Protein AF-0000000071038047 (afdb_homodimer)

Solvent-accessible surface area (backbone atoms only — not comparable to full-atom values): 40176 Å² total; per-residue (Å²): 130,85,58,72,70,59,52,54,54,47,50,53,48,47,51,52,46,50,54,46,49,54,49,48,50,58,48,65,69,50,78,78,87,57,86,82,59,71,45,76,53,64,78,28,46,26,35,84,41,71,80,65,48,87,68,65,45,62,19,68,71,81,51,44,79,38,46,39,79,71,42,72,32,32,30,19,79,73,45,64,56,33,30,45,73,86,42,58,84,68,60,82,73,64,34,54,47,61,54,38,71,76,56,70,73,79,65,68,56,44,30,58,34,70,50,37,53,78,44,72,32,23,19,72,82,84,53,48,81,49,40,63,70,68,88,59,74,65,57,40,64,14,44,64,67,20,45,45,21,43,68,69,52,27,74,67,43,69,41,64,45,66,25,40,33,65,34,41,62,35,73,66,62,38,41,25,26,49,68,55,49,36,45,52,62,66,44,33,78,41,75,67,40,45,47,69,77,77,38,54,67,49,47,78,72,33,61,64,54,40,52,42,47,52,51,29,49,32,45,45,58,51,44,61,53,37,78,74,28,70,68,38,54,72,64,43,58,76,56,77,40,62,94,43,52,59,48,69,73,42,64,60,60,36,28,59,52,54,54,56,30,41,77,69,49,50,43,48,54,53,52,50,51,51,51,49,54,54,47,41,39,35,68,68,71,29,67,74,46,35,67,68,42,30,56,22,81,80,76,58,49,86,60,71,44,46,70,72,38,89,61,31,37,54,42,91,84,79,59,51,45,29,43,40,69,56,35,54,73,51,75,63,60,56,65,66,61,51,51,51,53,53,49,56,63,64,56,58,74,68,80,72,80,74,72,82,129,131,86,57,73,70,60,52,55,55,48,51,51,49,47,51,51,48,50,54,46,48,53,50,49,50,57,50,63,67,49,76,77,88,57,85,83,61,70,44,76,52,64,76,28,46,26,35,82,40,72,82,67,50,86,67,64,45,61,20,68,74,79,50,44,79,37,45,38,78,70,41,73,31,31,31,18,78,73,44,65,54,33,30,45,74,84,40,57,84,67,59,80,71,64,33,56,49,62,54,40,70,76,57,70,73,78,65,68,54,43,32,57,34,70,50,36,52,78,44,72,32,24,18,71,80,85,53,48,81,48,40,63,70,68,86,59,71,64,58,41,64,16,45,64,66,20,46,45,21,43,70,69,53,26,76,66,41,68,41,64,43,65,26,39,34,64,36,43,62,36,74,66,62,40,41,24,26,49,67,54,48,38,43,50,62,68,43,34,77,42,75,67,40,45,47,71,76,76,37,53,68,48,46,77,70,34,62,64,54,41,53,41,48,51,52,30,50,32,46,46,58,51,46,61,53,37,78,76,28,71,67,38,54,73,65,43,57,76,56,77,40,62,93,44,53,58,48,70,73,42,67,61,60,36,25,59,52,52,54,54,30,42,76,67,49,50,44,48,52,52,51,50,51,51,50,49,53,53,48,41,41,35,69,68,72,29,67,74,47,35,67,69,42,31,57,22,82,80,76,59,47,86,61,72,44,47,70,72,38,88,61,31,38,54,41,90,85,80,59,50,45,29,43,40,68,56,35,54,74,52,74,64,61,56,66,65,59,52,50,51,51,52,50,56,66,64,58,59,74,68,81,72,82,75,73,82,130

Sequence (714 aa):
MSTPEDSTKRQGLVKKLVQLRLKLQELKDEPEVEDHENKKVLGHLFALTNNGKTQPSKCDVCANSMWSRLRPIYLCKECGFSCHLKCIDIVKRHCVAVKLARKAAYEMSICPEVGLASQKYRCADCKIAISFKGDSGEPRQCDYTGLYYCQTCHWNDVQVIPARVVHNWDFSPRKICRQSKQLLDLMMNRVVINLSDLNPGLFNRVEALTNIKKLREDILVMKKYFISCKYAKEARLLRMLEDRPHFVEGSVHYTVRDLMETQEDLLFDSIKETHKRYSQHIRIECDLCRAKGFICELCRAEELIFPFDIIAIACSQCSAVFHRDCFFKKNGVCPKCERLAKQLAITGVSFDESSPTMSTPEDSTKRQGLVKKLVQLRLKLQELKDEPEVEDHENKKVLGHLFALTNNGKTQPSKCDVCANSMWSRLRPIYLCKECGFSCHLKCIDIVKRHCVAVKLARKAAYEMSICPEVGLASQKYRCADCKIAISFKGDSGEPRQCDYTGLYYCQTCHWNDVQVIPARVVHNWDFSPRKICRQSKQLLDLMMNRVVINLSDLNPGLFNRVEALTNIKKLREDILVMKKYFISCKYAKEARLLRMLEDRPHFVEGSVHYTVRDLMETQEDLLFDSIKETHKRYSQHIRIECDLCRAKGFICELCRAEELIFPFDIIAIACSQCSAVFHRDCFFKKNGVCPKCERLAKQLAITGVSFDESSPT

pLDDT: mean 88.18, std 16.18, range [22.16, 98.75]

Secondary structure (DSSP, 8-state):
---HHHHHHHHHHHHHHHHHHHHHHHHHTS--------EEETTEEEEEE----SS-EE-TTT--EE-TTTS-EEEETTT--EE-TTTGGG--SPPHHHHHHH------SS-----SGGGTTB-TTT--B--SSSSS---EE-TTT--EE-TTT---EEEE-HHHHHHH----EEEE-HHHHHHHHHHTT---EEHHHH-TTHHHH-HHHHHHHHHHHHHHHHHHHHHT-HHHHHHTGGGGGTT-THHHH-SSEE-HHHHHHHHTTHHHHHHHHHHHHHHHIIIII-HHHHTT-EE-TTT--SSEE-TT-TTEEE-TTT--EEEHHHHHHTTT--HHHHHHHHHHHHS----------/---HHHHHHHHHHHHHHHHHHHHHHHHHTS--------EEETTEEEEEE----SS-EE-TTT--EE-TTTS-EEEETTT--EE-TTTGGG--SPPHHHHHHH------SS-----SGGGTTB-TTT--B--SSSSS---EE-TTT--EE-TTT---EEE--HHHHHHH-----EEE-HHHHHHHHHHTT---EEHHHH-TTHHHH-HHHHHHHHHHHHHHHHHHHHHT-HHHHHHTGGGGGTT-THHHH-SSEE-HHHHHHHHTTHHHHHHHHHHHHHHHIIIII-HHHHTT-EE-TTT--SSEE-TT-TTEEE-TTT--EEEHHHHHHTTT--HHHHHHHHHHHHS----------

InterPro domains:
  IPR002219 Protein kinase C-like, phorbol ester/diacylglycerol-binding domain [PF00130] (44-95)
  IPR002219 Protein kinase C-like, phorbol ester/diacylglycerol-binding domain [PS50081] (43-95)
  IPR002219 Protein kinase C-like, phorbol ester/diacylglycerol-binding domain [SM00109] (44-95)
  IPR002219 Protein kinase C-like, phorbol ester/diacylglycerol-binding domain [SM00109] (279-334)
  IPR025258 Rubicon Homology Domain [PF13901] (140-341)
  IPR025258 Rubicon Homology Domain [SM01175] (140-344)
  IPR046349 C1-like domain superfamily [SSF57889] (37-95)
  IPR051366 Differentially Expressed in FDCP 8 Homolog [PTHR12326] (3-342)

Organism: Stichopus japonicus (NCBI:txid307972)

Radius of gyration: 38.75 Å; Cα contacts (8 Å, |Δi|>4): 1049; chains: 2; bounding box: 94×116×116 Å

Structure (mmCIF, N/CA/C/O backbone):
data_AF-0000000071038047-model_v1
#
loop_
_entity.id
_entity.type
_entity.pdbx_description
1 polymer 'Putative differentially expressed in FDCP 8-like'
#
loop_
_atom_site.group_PDB
_atom_site.id
_atom_site.type_symbol
_atom_site.label_atom_id
_atom_site.label_alt_id
_atom_site.label_comp_id
_atom_site.label_asym_id
_atom_site.label_entity_id
_atom_site.label_seq_id
_atom_site.pdbx_PDB_ins_code
_atom_site.Cartn_x
_atom_site.Cartn_y
_atom_site.Cartn_z
_atom_site.occupancy
_atom_site.B_iso_or_equiv
_atom_site.auth_seq_id
_atom_site.auth_comp_id
_atom_site.auth_asym_id
_atom_site.auth_atom_id
_atom_site.pdbx_PDB_model_num
ATOM 1 N N . MET A 1 1 ? 33.281 35.469 -43.062 1 32.38 1 MET A N 1
ATOM 2 C CA . MET A 1 1 ? 32.906 35.781 -41.688 1 32.38 1 MET A CA 1
ATOM 3 C C . MET A 1 1 ? 32.219 34.594 -41.031 1 32.38 1 MET A C 1
ATOM 5 O O . MET A 1 1 ? 31.109 34.219 -41.438 1 32.38 1 MET A O 1
ATOM 9 N N . SER A 1 2 ? 32.969 33.594 -40.531 1 41.75 2 SER A N 1
ATOM 10 C CA . SER A 1 2 ? 32.469 32.312 -40.031 1 41.75 2 SER A CA 1
ATOM 11 C C . SER A 1 2 ? 31.438 32.5 -38.906 1 41.75 2 SER A C 1
ATOM 13 O O . SER A 1 2 ? 31.625 33.375 -38.031 1 41.75 2 SER A O 1
ATOM 15 N N . THR A 1 3 ? 30.125 32.25 -39.156 1 51.69 3 THR A N 1
ATOM 16 C CA . THR A 1 3 ? 28.984 32.594 -38.344 1 51.69 3 THR A CA 1
ATOM 17 C C . THR A 1 3 ? 29.156 32.062 -36.906 1 51.69 3 THR A C 1
ATOM 19 O O . THR A 1 3 ? 29.875 31.078 -36.719 1 51.69 3 THR A O 1
ATOM 22 N N . PRO A 1 4 ? 28.812 32.906 -35.812 1 57.91 4 PRO A N 1
ATOM 23 C CA . PRO A 1 4 ? 28.875 32.625 -34.406 1 57.91 4 PRO A CA 1
ATOM 24 C C . PRO A 1 4 ? 28.281 31.281 -34.031 1 57.91 4 PRO A C 1
ATOM 26 O O . PRO A 1 4 ? 28.594 30.734 -32.969 1 57.91 4 PRO A O 1
ATOM 29 N N . GLU A 1 5 ? 27.344 30.797 -34.812 1 57.56 5 GLU A N 1
ATOM 30 C CA . GLU A 1 5 ? 26.719 29.516 -34.562 1 57.56 5 GLU A CA 1
ATOM 31 C C . GLU A 1 5 ? 27.734 28.375 -34.688 1 57.56 5 GLU A C 1
ATOM 33 O O . GLU A 1 5 ? 27.672 27.391 -33.938 1 57.56 5 GLU A O 1
ATOM 38 N N . ASP A 1 6 ? 28.75 28.656 -35.562 1 59.34 6 ASP A N 1
ATOM 39 C CA . ASP A 1 6 ? 29.75 27.609 -35.812 1 59.34 6 ASP A CA 1
ATOM 40 C C . ASP A 1 6 ? 30.688 27.484 -34.625 1 59.34 6 ASP A C 1
ATOM 42 O O . ASP A 1 6 ? 31.219 26.406 -34.344 1 59.34 6 ASP A O 1
ATOM 46 N N . SER A 1 7 ? 30.766 28.609 -33.844 1 60.94 7 SER A N 1
ATOM 47 C CA . SER A 1 7 ? 31.703 28.641 -32.719 1 60.94 7 SER A CA 1
ATOM 48 C C . SER A 1 7 ? 31.172 27.844 -31.531 1 60.94 7 SER A C 1
ATOM 50 O O . SER A 1 7 ? 31.922 27.094 -30.891 1 60.94 7 SER A O 1
ATOM 52 N N . THR A 1 8 ? 29.812 27.953 -31.344 1 58 8 THR A N 1
ATOM 53 C CA . THR A 1 8 ? 29.25 27.281 -30.172 1 58 8 THR A CA 1
ATOM 54 C C . THR A 1 8 ? 29.234 25.766 -30.375 1 58 8 THR A C 1
ATOM 56 O O . THR A 1 8 ? 29.516 25.016 -29.438 1 58 8 THR A O 1
ATOM 59 N N . LYS A 1 9 ? 28.984 25.266 -31.578 1 58.59 9 LYS A N 1
ATOM 60 C CA . LYS A 1 9 ? 29.016 23.828 -31.844 1 58.59 9 LYS A CA 1
ATOM 61 C C . LYS A 1 9 ? 30.438 23.281 -31.703 1 58.59 9 LYS A C 1
ATOM 63 O O . LYS A 1 9 ? 30.625 22.188 -31.156 1 58.59 9 LYS A O 1
ATOM 68 N N . ARG A 1 10 ? 31.312 24.172 -32.125 1 60.75 10 ARG A N 1
ATOM 69 C CA . ARG A 1 10 ? 32.719 23.734 -32.031 1 60.75 10 ARG A CA 1
ATOM 70 C C . ARG A 1 10 ? 33.188 23.672 -30.578 1 60.75 10 ARG A C 1
ATOM 72 O O . ARG A 1 10 ? 33.875 22.734 -30.172 1 60.75 10 ARG A O 1
ATOM 79 N N . GLN A 1 11 ? 32.625 24.625 -29.766 1 64 11 GLN A N 1
ATOM 80 C CA . GLN A 1 11 ? 32.938 24.594 -28.344 1 64 11 GLN A CA 1
ATOM 81 C C . GLN A 1 11 ? 32.312 23.375 -27.656 1 64 11 GLN A C 1
ATOM 83 O O . GLN A 1 11 ? 32.938 22.75 -26.797 1 64 11 GLN A O 1
ATOM 88 N N . GLY A 1 12 ? 31.078 23.016 -28.078 1 63.34 12 GLY A N 1
ATOM 89 C CA . GLY A 1 12 ? 30.453 21.812 -27.578 1 63.34 12 GLY A CA 1
ATOM 90 C C . GLY A 1 12 ? 31.172 20.531 -27.984 1 63.34 12 GLY A C 1
ATOM 91 O O . GLY A 1 12 ? 31.328 19.625 -27.172 1 63.34 12 GLY A O 1
ATOM 92 N N . LEU A 1 13 ? 31.625 20.578 -29.234 1 67.38 13 LEU A N 1
ATOM 93 C CA . LEU A 1 13 ? 32.375 19.406 -29.734 1 67.38 13 LEU A CA 1
ATOM 94 C C . LEU A 1 13 ? 33.719 19.297 -29.047 1 67.38 13 LEU A C 1
ATOM 96 O O . LEU A 1 13 ? 34.156 18.203 -28.703 1 67.38 13 LEU A O 1
ATOM 100 N N . VAL A 1 14 ? 34.375 20.438 -28.766 1 65.12 14 VAL A N 1
ATOM 101 C CA . VAL A 1 14 ? 35.656 20.438 -28.062 1 65.12 14 VAL A CA 1
ATOM 102 C C . VAL A 1 14 ? 35.438 19.953 -26.625 1 65.12 14 VAL A C 1
ATOM 104 O O . VAL A 1 14 ? 36.25 19.156 -26.125 1 65.12 14 VAL A O 1
ATOM 107 N N . LYS A 1 15 ? 34.375 20.406 -26 1 60.19 15 LYS A N 1
ATOM 108 C CA . LYS A 1 15 ? 34.094 19.922 -24.656 1 60.19 15 LYS A CA 1
ATOM 109 C C . LYS A 1 15 ? 33.844 18.422 -24.641 1 60.19 15 LYS A C 1
ATOM 111 O O . LYS A 1 15 ? 34.344 17.703 -23.766 1 60.19 15 LYS A O 1
ATOM 116 N N . LYS A 1 16 ? 33.156 17.906 -25.594 1 64.5 16 LYS A N 1
ATOM 117 C CA . LYS A 1 16 ? 32.906 16.469 -25.703 1 64.5 16 LYS A CA 1
ATOM 118 C C . LYS A 1 16 ? 34.219 15.734 -25.984 1 64.5 16 LYS A C 1
ATOM 120 O O . LYS A 1 16 ? 34.469 14.664 -25.438 1 64.5 16 LYS A O 1
ATOM 125 N N . LEU A 1 17 ? 35.062 16.375 -26.781 1 64.81 17 LEU A N 1
ATOM 126 C CA . LEU A 1 17 ? 36.344 15.766 -27.109 1 64.81 17 LEU A CA 1
ATOM 127 C C . LEU A 1 17 ? 37.281 15.758 -25.906 1 64.81 17 LEU A C 1
ATOM 129 O O . LEU A 1 17 ? 37.969 14.766 -25.656 1 64.81 17 LEU A O 1
ATOM 133 N N . VAL A 1 18 ? 37.312 16.859 -25.141 1 65.38 18 VAL A N 1
ATOM 134 C CA . VAL A 1 18 ? 38.125 16.922 -23.938 1 65.38 18 VAL A CA 1
ATOM 135 C C . VAL A 1 18 ? 37.594 15.922 -22.906 1 65.38 18 VAL A C 1
ATOM 137 O O . VAL A 1 18 ? 38.375 15.203 -22.281 1 65.38 18 VAL A O 1
ATOM 140 N N . GLN A 1 19 ? 36.25 15.844 -22.781 1 61.88 19 GLN A N 1
ATOM 141 C CA . GLN A 1 19 ? 35.688 14.867 -21.859 1 61.88 19 GLN A CA 1
ATOM 142 C C . GLN A 1 19 ? 35.969 13.438 -22.328 1 61.88 19 GLN A C 1
ATOM 144 O O . GLN A 1 19 ? 36.281 12.57 -21.5 1 61.88 19 GLN A O 1
ATOM 149 N N . LEU A 1 20 ? 36.062 13.211 -23.625 1 64.75 20 LEU A N 1
ATOM 150 C CA . LEU A 1 20 ? 36.406 11.906 -24.156 1 64.75 20 LEU A CA 1
ATOM 151 C C . LEU A 1 20 ? 37.906 11.633 -23.969 1 64.75 20 LEU A C 1
ATOM 153 O O . LEU A 1 20 ? 38.281 10.508 -23.656 1 64.75 20 LEU A O 1
ATOM 157 N N . ARG A 1 21 ? 38.75 12.664 -24.188 1 59.31 21 ARG A N 1
ATOM 158 C CA . ARG A 1 21 ? 40.188 12.492 -23.984 1 59.31 21 ARG A CA 1
ATOM 159 C C . ARG A 1 21 ? 40.5 12.242 -22.516 1 59.31 21 ARG A C 1
ATOM 161 O O . ARG A 1 21 ? 41.344 11.391 -22.188 1 59.31 21 ARG A O 1
ATOM 168 N N . LEU A 1 22 ? 39.844 12.969 -21.625 1 56.91 22 LEU A N 1
ATOM 169 C CA . LEU A 1 22 ? 40.062 12.727 -20.203 1 56.91 22 LEU A CA 1
ATOM 170 C C . LEU A 1 22 ? 39.531 11.344 -19.812 1 56.91 22 LEU A C 1
ATOM 172 O O . LEU A 1 22 ? 40.188 10.633 -19.031 1 56.91 22 LEU A O 1
ATOM 176 N N . LYS A 1 23 ? 38.469 10.891 -20.469 1 55.62 23 LYS A N 1
ATOM 177 C CA . LYS A 1 23 ? 37.969 9.539 -20.25 1 55.62 23 LYS A CA 1
ATOM 178 C C . LYS A 1 23 ? 38.906 8.484 -20.812 1 55.62 23 LYS A C 1
ATOM 180 O O . LYS A 1 23 ? 39.125 7.453 -20.172 1 55.62 23 LYS A O 1
ATOM 185 N N . LEU A 1 24 ? 39.438 8.789 -21.953 1 56.75 24 LEU A N 1
ATOM 186 C CA . LEU A 1 24 ? 40.438 7.895 -22.562 1 56.75 24 LEU A CA 1
ATOM 187 C C . LEU A 1 24 ? 41.688 7.828 -21.703 1 56.75 24 LEU A C 1
ATOM 189 O O . LEU A 1 24 ? 42.281 6.75 -21.516 1 56.75 24 LEU A O 1
ATOM 193 N N . GLN A 1 25 ? 42.219 9 -21.234 1 55.12 25 GLN A N 1
ATOM 194 C CA . GLN A 1 25 ? 43.406 9.016 -20.391 1 55.12 25 GLN A CA 1
ATOM 195 C C . GLN A 1 25 ? 43.156 8.289 -19.062 1 55.12 25 GLN A C 1
ATOM 197 O O . GLN A 1 25 ? 44.031 7.562 -18.578 1 55.12 25 GLN A O 1
ATOM 202 N N . GLU A 1 26 ? 42 8.5 -18.438 1 51.41 26 GLU A N 1
ATOM 203 C CA . GLU A 1 26 ? 41.656 7.773 -17.219 1 51.41 26 GLU A CA 1
ATOM 204 C C . GLU A 1 26 ? 41.562 6.273 -17.484 1 51.41 26 GLU A C 1
ATOM 206 O O . GLU A 1 26 ? 41.938 5.469 -16.625 1 51.41 26 GLU A O 1
ATOM 211 N N . LEU A 1 27 ? 41.125 5.906 -18.703 1 47.66 27 LEU A N 1
ATOM 212 C CA . LEU A 1 27 ? 41.125 4.5 -19.094 1 47.66 27 LEU A CA 1
ATOM 213 C C . LEU A 1 27 ? 42.531 3.961 -19.234 1 47.66 27 LEU A C 1
ATOM 215 O O . LEU A 1 27 ? 42.812 2.789 -18.938 1 47.66 27 LEU A O 1
ATOM 219 N N . LYS A 1 28 ? 43.469 4.73 -19.875 1 47.31 28 LYS A N 1
ATOM 220 C CA . LYS A 1 28 ? 44.812 4.266 -20.094 1 47.31 28 LYS A CA 1
ATOM 221 C C . LYS A 1 28 ? 45.562 4.125 -18.766 1 47.31 28 LYS A C 1
ATOM 223 O O . LYS A 1 28 ? 46.5 3.309 -18.656 1 47.31 28 LYS A O 1
ATOM 228 N N . ASP A 1 29 ? 45.5 5.066 -17.891 1 45.47 29 ASP A N 1
ATOM 229 C CA . ASP A 1 29 ? 46.281 5.039 -16.641 1 45.47 29 ASP A CA 1
ATOM 230 C C . ASP A 1 29 ? 45.75 3.955 -15.703 1 45.47 29 ASP A C 1
ATOM 232 O O . ASP A 1 29 ? 46.188 3.857 -14.555 1 45.47 29 ASP A O 1
ATOM 236 N N . GLU A 1 30 ? 44.625 3.314 -16 1 44.22 30 GLU A N 1
ATOM 237 C CA . GLU A 1 30 ? 44.25 2.258 -15.062 1 44.22 30 GLU A CA 1
ATOM 238 C C . GLU A 1 30 ? 45.281 1.124 -15.078 1 44.22 30 GLU A C 1
ATOM 240 O O . GLU A 1 30 ? 45.688 0.656 -16.141 1 44.22 30 GLU A O 1
ATOM 245 N N . PRO A 1 31 ? 46.031 0.944 -13.938 1 42.44 31 PRO A N 1
ATOM 246 C CA . PRO A 1 31 ? 47.062 -0.088 -13.844 1 42.44 31 PRO A CA 1
ATOM 247 C C . PRO A 1 31 ? 46.688 -1.361 -14.602 1 42.44 31 PRO A C 1
ATOM 249 O O . PRO A 1 31 ? 45.531 -1.605 -14.875 1 42.44 31 PRO A O 1
ATOM 252 N N . GLU A 1 32 ? 47.781 -2.172 -15.117 1 40.34 32 GLU A N 1
ATOM 253 C CA . GLU A 1 32 ? 47.906 -3.498 -15.711 1 40.34 32 GLU A CA 1
ATOM 254 C C . GLU A 1 32 ? 46.906 -4.48 -15.117 1 40.34 32 GLU A C 1
ATOM 256 O O . GLU A 1 32 ? 46.375 -4.25 -14.023 1 40.34 32 GLU A O 1
ATOM 261 N N . VAL A 1 33 ? 46.781 -5.703 -15.906 1 41.75 33 VAL A N 1
ATOM 262 C CA . VAL A 1 33 ? 46.031 -6.938 -15.695 1 41.75 33 VAL A CA 1
ATOM 263 C C . VAL A 1 33 ? 46.312 -7.484 -14.297 1 41.75 33 VAL A C 1
ATOM 265 O O . VAL A 1 33 ? 47.344 -8.125 -14.07 1 41.75 33 VAL A O 1
ATOM 268 N N . GLU A 1 34 ? 46.469 -6.758 -13.305 1 41.78 34 GLU A N 1
ATOM 269 C CA . GLU A 1 34 ? 46.594 -7.512 -12.062 1 41.78 34 GLU A CA 1
ATOM 270 C C . GLU A 1 34 ? 45.719 -8.75 -12.078 1 41.78 34 GLU A C 1
ATOM 272 O O . GLU A 1 34 ? 44.719 -8.789 -12.781 1 41.78 34 GLU A O 1
ATOM 277 N N . ASP A 1 35 ? 46.156 -9.914 -11.633 1 45.31 35 ASP A N 1
ATOM 278 C CA . ASP A 1 35 ? 45.5 -11.188 -11.398 1 45.31 35 ASP A CA 1
ATOM 279 C C . ASP A 1 35 ? 44.031 -10.992 -11.062 1 45.31 35 ASP A C 1
ATOM 281 O O . ASP A 1 35 ? 43.688 -10.367 -10.047 1 45.31 35 ASP A O 1
ATOM 285 N N . HIS A 1 36 ? 43.219 -10.633 -12.016 1 51.41 36 HIS A N 1
ATOM 286 C CA . HIS A 1 36 ? 41.781 -10.406 -12.109 1 51.41 36 HIS A CA 1
ATOM 287 C C . HIS A 1 36 ? 41 -11.281 -11.117 1 51.41 36 HIS A C 1
ATOM 289 O O . HIS A 1 36 ? 40.469 -12.328 -11.492 1 51.41 36 HIS A O 1
ATOM 295 N N . GLU A 1 37 ? 41.594 -11.555 -10.008 1 58.38 37 GLU A N 1
ATOM 296 C CA . GLU A 1 37 ? 41.031 -12.383 -8.945 1 58.38 37 GLU A CA 1
ATOM 297 C C . GLU A 1 37 ? 39.656 -11.867 -8.516 1 58.38 37 GLU A C 1
ATOM 299 O O . GLU A 1 37 ? 39.406 -10.672 -8.602 1 58.38 37 GLU A O 1
ATOM 304 N N . ASN A 1 38 ? 38.719 -12.812 -8.305 1 74.25 38 ASN A N 1
ATOM 305 C CA . ASN A 1 38 ? 37.406 -12.648 -7.68 1 74.25 38 ASN A CA 1
ATOM 306 C C . ASN A 1 38 ? 37.5 -11.844 -6.387 1 74.25 38 ASN A C 1
ATOM 308 O O . ASN A 1 38 ? 38.406 -12.078 -5.566 1 74.25 38 ASN A O 1
ATOM 312 N N . LYS A 1 39 ? 37.062 -10.648 -6.391 1 88.56 39 LYS A N 1
ATOM 313 C CA . LYS A 1 39 ? 37 -9.828 -5.188 1 88.56 39 LYS A CA 1
ATOM 314 C C . LYS A 1 39 ? 35.688 -10.094 -4.422 1 88.56 39 LYS A C 1
ATOM 316 O O . LYS A 1 39 ? 34.625 -10.18 -5.02 1 88.56 39 LYS A O 1
ATOM 321 N N . LYS A 1 40 ? 35.844 -10.359 -3.145 1 91.94 40 LYS A N 1
ATOM 322 C CA . LYS A 1 40 ? 34.688 -10.609 -2.281 1 91.94 40 LYS A CA 1
ATOM 323 C C . LYS A 1 40 ? 34.469 -9.43 -1.343 1 91.94 40 LYS A C 1
ATOM 325 O O . LYS A 1 40 ? 35.344 -9.055 -0.569 1 91.94 40 LYS A O 1
ATOM 330 N N . VAL A 1 41 ? 33.375 -8.773 -1.528 1 94.88 41 VAL A N 1
ATOM 331 C CA . VAL A 1 41 ? 33 -7.652 -0.668 1 94.88 41 VAL A CA 1
ATOM 332 C C . VAL A 1 41 ? 31.547 -7.805 -0.21 1 94.88 41 VAL A C 1
ATOM 334 O O . VAL A 1 41 ? 30.641 -7.887 -1.034 1 94.88 41 VAL A O 1
ATOM 337 N N . LEU A 1 42 ? 31.219 -7.812 1.055 1 95.12 42 LEU A N 1
ATOM 338 C CA . LEU A 1 42 ? 29.891 -7.871 1.649 1 95.12 42 LEU A CA 1
ATOM 339 C C . LEU A 1 42 ? 29.062 -8.992 1.031 1 95.12 42 LEU A C 1
ATOM 341 O O . LEU A 1 42 ? 27.906 -8.797 0.674 1 95.12 42 LEU A O 1
ATOM 345 N N . GLY A 1 43 ? 29.703 -10.055 0.774 1 94.5 43 GLY A N 1
ATOM 346 C CA . GLY A 1 43 ? 29.031 -11.234 0.256 1 94.5 43 GLY A CA 1
ATOM 347 C C . GLY A 1 43 ? 28.984 -11.281 -1.26 1 94.5 43 GLY A C 1
ATOM 348 O O . GLY A 1 43 ? 28.578 -12.289 -1.843 1 94.5 43 GLY A O 1
ATOM 349 N N . HIS A 1 44 ? 29.438 -10.188 -1.858 1 95.88 44 HIS A N 1
ATOM 350 C CA . HIS A 1 44 ? 29.5 -10.172 -3.316 1 95.88 44 HIS A CA 1
ATOM 351 C C . HIS A 1 44 ? 30.766 -10.867 -3.822 1 95.88 44 HIS A C 1
ATOM 353 O O . HIS A 1 44 ? 31.844 -10.719 -3.234 1 95.88 44 HIS A O 1
ATOM 359 N N . LEU A 1 45 ? 30.578 -11.633 -4.879 1 95.75 45 LEU A N 1
ATOM 360 C CA . LEU A 1 45 ? 31.703 -12.242 -5.586 1 95.75 45 LEU A CA 1
ATOM 361 C C . LEU A 1 45 ? 31.891 -11.594 -6.949 1 95.75 45 LEU A C 1
ATOM 363 O O . LEU A 1 45 ? 31.359 -12.07 -7.953 1 95.75 45 LEU A O 1
ATOM 367 N N . PHE A 1 46 ? 32.812 -10.633 -7.043 1 95 46 PHE A N 1
ATOM 368 C CA . PHE A 1 46 ? 32.969 -9.812 -8.234 1 95 46 PHE A CA 1
ATOM 369 C C . PHE A 1 46 ? 33.938 -10.453 -9.211 1 95 46 PHE A C 1
ATOM 371 O O . PHE A 1 46 ? 35 -10.953 -8.805 1 95 46 PHE A O 1
ATOM 378 N N . ALA A 1 47 ? 33.531 -10.5 -10.414 1 92.19 47 ALA A N 1
ATOM 379 C CA . ALA A 1 47 ? 34.375 -10.938 -11.516 1 92.19 47 ALA A CA 1
ATOM 380 C C . ALA A 1 47 ? 34.344 -9.93 -12.656 1 92.19 47 ALA A C 1
ATOM 382 O O . ALA A 1 47 ? 33.344 -9.258 -12.875 1 92.19 47 ALA A O 1
ATOM 383 N N . LEU A 1 48 ? 35.438 -9.898 -13.258 1 88.94 48 LEU A N 1
ATOM 384 C CA . LEU A 1 48 ? 35.531 -9.008 -14.414 1 88.94 48 LEU A CA 1
ATOM 385 C C . LEU A 1 48 ? 34.656 -9.523 -15.562 1 88.94 48 LEU A C 1
ATOM 387 O O . LEU A 1 48 ? 34.656 -10.719 -15.852 1 88.94 48 LEU A O 1
ATOM 391 N N . THR A 1 49 ? 33.781 -8.633 -15.93 1 81.56 49 THR A N 1
ATOM 392 C CA . THR A 1 49 ? 32.969 -9.023 -17.062 1 81.56 49 THR A CA 1
ATOM 393 C C . THR A 1 49 ? 33.188 -8.07 -18.234 1 81.56 49 THR A C 1
ATOM 395 O O . THR A 1 49 ? 33.344 -6.859 -18.047 1 81.56 49 THR A O 1
ATOM 398 N N . ASN A 1 50 ? 33.531 -8.633 -19.438 1 74.12 50 ASN A N 1
ATOM 399 C CA . ASN A 1 50 ? 33.531 -7.895 -20.703 1 74.12 50 ASN A CA 1
ATOM 400 C C . ASN A 1 50 ? 32.438 -8.391 -21.656 1 74.12 50 ASN A C 1
ATOM 402 O O . ASN A 1 50 ? 32.688 -9.234 -22.516 1 74.12 50 ASN A O 1
ATOM 406 N N . ASN A 1 51 ? 31.297 -8.195 -21.297 1 67.19 51 ASN A N 1
ATOM 407 C CA . ASN A 1 51 ? 30.188 -8.742 -22.078 1 67.19 51 ASN A CA 1
ATOM 408 C C . ASN A 1 51 ? 30.078 -8.078 -23.438 1 67.19 51 ASN A C 1
ATOM 410 O O . ASN A 1 51 ? 29.25 -8.484 -24.266 1 67.19 51 ASN A O 1
ATOM 414 N N . GLY A 1 52 ? 30.922 -7.148 -23.719 1 68.44 52 GLY A N 1
ATOM 415 C CA . GLY A 1 52 ? 30.953 -6.559 -25.047 1 68.44 52 GLY A CA 1
ATOM 416 C C . GLY A 1 52 ? 29.672 -5.832 -25.422 1 68.44 52 GLY A C 1
ATOM 417 O O . GLY A 1 52 ? 29.391 -5.613 -26.594 1 68.44 52 GLY A O 1
ATOM 418 N N . LYS A 1 53 ? 28.875 -5.562 -24.453 1 72.12 53 LYS A N 1
ATOM 419 C CA . LYS A 1 53 ? 27.625 -4.875 -24.75 1 72.12 53 LYS A CA 1
ATOM 420 C C . LYS A 1 53 ? 27.891 -3.453 -25.25 1 72.12 53 LYS A C 1
ATOM 422 O O . LYS A 1 53 ? 28.797 -2.781 -24.766 1 72.12 53 LYS A O 1
ATOM 427 N N . THR A 1 54 ? 27.078 -3.066 -26.172 1 77.31 54 THR A N 1
ATOM 428 C CA . THR A 1 54 ? 27.203 -1.736 -26.766 1 77.31 54 THR A CA 1
ATOM 429 C C . THR A 1 54 ? 26.484 -0.695 -25.891 1 77.31 54 THR A C 1
ATOM 431 O O . THR A 1 54 ? 26.922 0.458 -25.828 1 77.31 54 THR A O 1
ATOM 434 N N . GLN A 1 55 ? 25.484 -1.138 -25.25 1 87 55 GLN A N 1
ATOM 435 C CA . GLN A 1 55 ? 24.734 -0.191 -24.438 1 87 55 GLN A CA 1
ATOM 436 C C . GLN A 1 55 ? 25.344 -0.059 -23.047 1 87 55 GLN A C 1
ATOM 438 O O . GLN A 1 55 ? 25.781 -1.051 -22.453 1 87 55 GLN A O 1
ATOM 443 N N . PRO A 1 56 ? 25.453 1.125 -22.625 1 90.62 56 PRO A N 1
ATOM 444 C CA . PRO A 1 56 ? 26.031 1.326 -21.297 1 90.62 56 PRO A CA 1
ATOM 445 C C . PRO A 1 56 ? 25.109 0.818 -20.188 1 90.62 56 PRO A C 1
ATOM 447 O O . PRO A 1 56 ? 23.891 0.8 -20.344 1 90.62 56 PRO A O 1
ATOM 450 N N . SER A 1 57 ? 25.75 0.336 -19.141 1 91.25 57 SER A N 1
ATOM 451 C CA . SER A 1 57 ? 25.016 -0.016 -17.922 1 91.25 57 SER A CA 1
ATOM 452 C C . SER A 1 57 ? 25.312 0.967 -16.797 1 91.25 57 SER A C 1
ATOM 454 O O . SER A 1 57 ? 26.234 1.783 -16.906 1 91.25 57 SER A O 1
ATOM 456 N N . LYS A 1 58 ? 24.531 0.948 -15.766 1 94.38 58 LYS A N 1
ATOM 457 C CA . LYS A 1 58 ? 24.719 1.866 -14.648 1 94.38 58 LYS A CA 1
ATOM 458 C C . LYS A 1 58 ? 25.375 1.16 -13.461 1 94.38 58 LYS A C 1
ATOM 460 O O . LYS A 1 58 ? 25.078 -0.001 -13.18 1 94.38 58 LYS A O 1
ATOM 465 N N . CYS A 1 59 ? 26.266 1.857 -12.898 1 95.69 59 CYS A N 1
ATOM 466 C CA . CYS A 1 59 ? 26.938 1.335 -11.719 1 95.69 59 CYS A CA 1
ATOM 467 C C . CYS A 1 59 ? 26 1.304 -10.523 1 95.69 59 CYS A C 1
ATOM 469 O O . CYS A 1 59 ? 25.359 2.305 -10.211 1 95.69 59 CYS A O 1
ATOM 471 N N . ASP A 1 60 ? 25.969 0.267 -9.773 1 96.31 60 ASP A N 1
ATOM 472 C CA . ASP A 1 60 ? 25.047 0.097 -8.656 1 96.31 60 ASP A CA 1
ATOM 473 C C . ASP A 1 60 ? 25.516 0.881 -7.43 1 96.31 60 ASP A C 1
ATOM 475 O O . ASP A 1 60 ? 24.781 0.995 -6.441 1 96.31 60 ASP A O 1
ATOM 479 N N . VAL A 1 61 ? 26.656 1.444 -7.523 1 94.88 61 VAL A N 1
ATOM 480 C CA . VAL A 1 61 ? 27.203 2.188 -6.391 1 94.88 61 VAL A CA 1
ATOM 481 C C . VAL A 1 61 ? 27.047 3.688 -6.641 1 94.88 61 VAL A C 1
ATOM 483 O O . VAL A 1 61 ? 26.422 4.391 -5.855 1 94.88 61 VAL A O 1
ATOM 486 N N . CYS A 1 62 ? 27.531 4.18 -7.762 1 92.62 62 CYS A N 1
ATOM 487 C CA . CYS A 1 62 ? 27.547 5.617 -8.008 1 92.62 62 CYS A CA 1
ATOM 488 C C . CYS A 1 62 ? 26.453 6.016 -8.992 1 92.62 62 CYS A C 1
ATOM 490 O O . CYS A 1 62 ? 26.172 7.203 -9.164 1 92.62 62 CYS A O 1
ATOM 492 N N . ALA A 1 63 ? 25.797 5.094 -9.633 1 92.5 63 ALA A N 1
ATOM 493 C CA . ALA A 1 63 ? 24.688 5.281 -10.562 1 92.5 63 ALA A CA 1
ATOM 494 C C . ALA A 1 63 ? 25.156 5.969 -11.844 1 92.5 63 ALA A C 1
ATOM 496 O O . ALA A 1 63 ? 24.344 6.438 -12.641 1 92.5 63 ALA A O 1
ATOM 497 N N . ASN A 1 64 ? 26.469 5.957 -12.047 1 93.06 64 ASN A N 1
ATOM 498 C CA . ASN A 1 64 ? 27 6.488 -13.297 1 93.06 64 ASN A CA 1
ATOM 499 C C . ASN A 1 64 ? 27.078 5.41 -14.375 1 93.06 64 ASN A C 1
ATOM 501 O O . ASN A 1 64 ? 27.094 4.219 -14.062 1 93.06 64 ASN A O 1
ATOM 505 N N . SER A 1 65 ? 27.172 5.875 -15.539 1 93.19 65 SER A N 1
ATOM 506 C CA . SER A 1 65 ? 27.172 4.953 -16.672 1 93.19 65 SER A CA 1
ATOM 507 C C . SER A 1 65 ? 28.516 4.215 -16.766 1 93.19 65 SER A C 1
ATOM 509 O O . SER A 1 65 ? 29.562 4.797 -16.531 1 93.19 65 SER A O 1
ATOM 511 N N . MET A 1 66 ? 28.391 2.973 -17.156 1 91.31 66 MET A N 1
ATOM 512 C CA . MET A 1 66 ? 29.547 2.123 -17.422 1 91.31 66 MET A CA 1
ATOM 513 C C . MET A 1 66 ? 29.516 1.627 -18.859 1 91.31 66 MET A C 1
ATOM 515 O O . MET A 1 66 ? 28.516 1.112 -19.344 1 91.31 66 MET A O 1
ATOM 519 N N . TRP A 1 67 ? 30.625 1.857 -19.484 1 88.19 67 TRP A N 1
ATOM 520 C CA . TRP A 1 67 ? 30.797 1.35 -20.844 1 88.19 67 TRP A CA 1
ATOM 521 C C . TRP A 1 67 ? 31.781 0.194 -20.875 1 88.19 67 TRP A C 1
ATOM 523 O O . TRP A 1 67 ? 33 0.399 -20.703 1 88.19 67 TRP A O 1
ATOM 533 N N . SER A 1 68 ? 31.312 -0.979 -21.062 1 83.81 68 SER A N 1
ATOM 534 C CA . SER A 1 68 ? 32.125 -2.191 -20.984 1 83.81 68 SER A CA 1
ATOM 535 C C . SER A 1 68 ? 33.281 -2.164 -21.984 1 83.81 68 SER A C 1
ATOM 537 O O . SER A 1 68 ? 34.312 -2.781 -21.75 1 83.81 68 SER A O 1
ATOM 539 N N . ARG A 1 69 ? 33.156 -1.532 -23.062 1 82.69 69 ARG A N 1
ATOM 540 C CA . ARG A 1 69 ? 34.188 -1.481 -24.094 1 82.69 69 ARG A CA 1
ATOM 541 C C . ARG A 1 69 ? 35.312 -0.539 -23.703 1 82.69 69 ARG A C 1
ATOM 543 O O . ARG A 1 69 ? 36.438 -0.656 -24.203 1 82.69 69 ARG A O 1
ATOM 550 N N . LEU A 1 70 ? 35.031 0.336 -22.812 1 81.81 70 LEU A N 1
ATOM 551 C CA . LEU A 1 70 ? 36 1.336 -22.422 1 81.81 70 LEU A CA 1
ATOM 552 C C . LEU A 1 70 ? 36.719 0.934 -21.125 1 81.81 70 LEU A C 1
ATOM 554 O O . LEU A 1 70 ? 37.938 1.08 -21 1 81.81 70 LEU A O 1
ATOM 558 N N . ARG A 1 71 ? 35.906 0.473 -20.172 1 83.69 71 ARG A N 1
ATOM 559 C CA . ARG A 1 71 ? 36.438 0.114 -18.859 1 83.69 71 ARG A CA 1
ATOM 560 C C . ARG A 1 71 ? 35.844 -1.191 -18.359 1 83.69 71 ARG A C 1
ATOM 562 O O . ARG A 1 71 ? 34.688 -1.486 -18.641 1 83.69 71 ARG A O 1
ATOM 569 N N . PRO A 1 72 ? 36.688 -1.873 -17.641 1 84.38 72 PRO A N 1
ATOM 570 C CA . PRO A 1 72 ? 36.188 -3.141 -17.125 1 84.38 72 PRO A CA 1
ATOM 571 C C . PRO A 1 72 ? 35.031 -2.945 -16.125 1 84.38 72 PRO A C 1
ATOM 573 O O . PRO A 1 72 ? 35.031 -1.987 -15.352 1 84.38 72 PRO A O 1
ATOM 576 N N . ILE A 1 73 ? 34.062 -3.746 -16.219 1 92.06 73 ILE A N 1
ATOM 577 C CA . ILE A 1 73 ? 32.938 -3.771 -15.305 1 92.06 73 ILE A CA 1
ATOM 578 C C . ILE A 1 73 ? 33.031 -4.992 -14.391 1 92.06 73 ILE A C 1
ATOM 580 O O . ILE A 1 73 ? 33.375 -6.086 -14.844 1 92.06 73 ILE A O 1
ATOM 584 N N . TYR A 1 74 ? 32.875 -4.77 -13.164 1 93.5 74 TYR A N 1
ATOM 585 C CA . TYR A 1 74 ? 32.844 -5.875 -12.211 1 93.5 74 TYR A CA 1
ATOM 586 C C . TYR A 1 74 ? 31.422 -6.297 -11.891 1 93.5 74 TYR A C 1
ATOM 588 O O . TYR A 1 74 ? 30.594 -5.473 -11.508 1 93.5 74 TYR A O 1
ATOM 596 N N . LEU A 1 75 ? 31.141 -7.512 -12.039 1 95 75 LEU A N 1
ATOM 597 C CA . LEU A 1 75 ? 29.797 -8.062 -11.867 1 95 75 LEU A CA 1
ATOM 598 C C . LEU A 1 75 ? 29.797 -9.164 -10.812 1 95 75 LEU A C 1
ATOM 600 O O . LEU A 1 75 ? 30.656 -10.055 -10.828 1 95 75 LEU A O 1
ATOM 604 N N . CYS A 1 76 ? 28.891 -9.031 -9.852 1 95.44 76 CYS A N 1
ATOM 605 C CA . CYS A 1 76 ? 28.719 -10.125 -8.898 1 95.44 76 CYS A CA 1
ATOM 606 C C . CYS A 1 76 ? 28.078 -11.336 -9.578 1 95.44 76 CYS A C 1
ATOM 608 O O . CYS A 1 76 ? 27 -11.242 -10.141 1 95.44 76 CYS A O 1
ATOM 610 N N . LYS A 1 77 ? 28.641 -12.438 -9.43 1 93.56 77 LYS A N 1
ATOM 611 C CA . LYS A 1 77 ? 28.188 -13.656 -10.086 1 93.56 77 LYS A CA 1
ATOM 612 C C . LYS A 1 77 ? 26.922 -14.195 -9.414 1 93.56 77 LYS A C 1
ATOM 614 O O . LYS A 1 77 ? 26.141 -14.93 -10.031 1 93.56 77 LYS A O 1
ATOM 619 N N . GLU A 1 78 ? 26.703 -13.766 -8.211 1 94.19 78 GLU A N 1
ATOM 620 C CA . GLU A 1 78 ? 25.625 -14.344 -7.422 1 94.19 78 GLU A CA 1
ATOM 621 C C . GLU A 1 78 ? 24.328 -13.539 -7.582 1 94.19 78 GLU A C 1
ATOM 623 O O . GLU A 1 78 ? 23.25 -14.109 -7.664 1 94.19 78 GLU A O 1
ATOM 628 N N . CYS A 1 79 ? 24.406 -12.258 -7.641 1 95.06 79 CYS A N 1
ATOM 629 C CA . CYS A 1 79 ? 23.172 -11.484 -7.562 1 95.06 79 CYS A CA 1
ATOM 630 C C . CYS A 1 79 ? 23.062 -10.516 -8.734 1 95.06 79 CYS A C 1
ATOM 632 O O . CYS A 1 79 ? 22.031 -9.867 -8.914 1 95.06 79 CYS A O 1
ATOM 634 N N . GLY A 1 80 ? 24.109 -10.297 -9.492 1 94.06 80 GLY A N 1
ATOM 635 C CA . GLY A 1 80 ? 24.078 -9.43 -10.656 1 94.06 80 GLY A CA 1
ATOM 636 C C . GLY A 1 80 ? 24.422 -7.988 -10.344 1 94.06 80 GLY A C 1
ATOM 637 O O . GLY A 1 80 ? 24.359 -7.121 -11.211 1 94.06 80 GLY A O 1
ATOM 638 N N . PHE A 1 81 ? 24.844 -7.68 -9.133 1 96 81 PHE A N 1
ATOM 639 C CA . PHE A 1 81 ? 25.359 -6.375 -8.734 1 96 81 PHE A CA 1
ATOM 640 C C . PHE A 1 81 ? 26.609 -6.016 -9.539 1 96 81 PHE A C 1
ATOM 642 O O . PHE A 1 81 ? 27.516 -6.832 -9.68 1 96 81 PHE A O 1
ATOM 649 N N . SER A 1 82 ? 26.625 -4.809 -10.172 1 95.31 82 SER A N 1
ATOM 650 C CA . SER A 1 82 ? 27.766 -4.422 -11 1 95.31 82 SER A CA 1
ATOM 651 C C . SER A 1 82 ? 28.266 -3.031 -10.633 1 95.31 82 SER A C 1
ATOM 653 O O . SER A 1 82 ? 27.484 -2.154 -10.273 1 95.31 82 SER A O 1
ATOM 655 N N . CYS A 1 83 ? 29.562 -2.877 -10.703 1 95.12 83 CYS A N 1
ATOM 656 C CA . CYS A 1 83 ? 30.094 -1.564 -10.344 1 95.12 83 CYS A CA 1
ATOM 657 C C . CYS A 1 83 ? 31.453 -1.341 -10.977 1 95.12 83 CYS A C 1
ATOM 659 O O . CYS A 1 83 ? 32 -2.229 -11.648 1 95.12 83 CYS A O 1
ATOM 661 N N . HIS A 1 84 ? 31.906 -0.102 -10.891 1 92.5 84 HIS A N 1
ATOM 662 C CA . HIS A 1 84 ? 33.281 0.276 -11.281 1 92.5 84 HIS A CA 1
ATOM 663 C C . HIS A 1 84 ? 34.312 -0.368 -10.359 1 92.5 84 HIS A C 1
ATOM 665 O O . HIS A 1 84 ? 34 -0.746 -9.234 1 92.5 84 HIS A O 1
ATOM 671 N N . LEU A 1 85 ? 35.469 -0.433 -10.961 1 90.19 85 LEU A N 1
ATOM 672 C CA . LEU A 1 85 ? 36.562 -0.904 -10.125 1 90.19 85 LEU A CA 1
ATOM 673 C C . LEU A 1 85 ? 36.75 0.014 -8.922 1 90.19 85 LEU A C 1
ATOM 675 O O . LEU A 1 85 ? 36.906 -0.458 -7.793 1 90.19 85 LEU A O 1
ATOM 679 N N . LYS A 1 86 ? 36.688 1.236 -9.141 1 91.62 86 LYS A N 1
ATOM 680 C CA . LYS A 1 86 ? 36.938 2.217 -8.086 1 91.62 86 LYS A CA 1
ATOM 681 C C . LYS A 1 86 ? 35.812 2.193 -7.043 1 91.62 86 LYS A C 1
ATOM 683 O O . LYS A 1 86 ? 36.031 2.646 -5.91 1 91.62 86 LYS A O 1
ATOM 688 N N . CYS A 1 87 ? 34.656 1.667 -7.418 1 94.38 87 CYS A N 1
ATOM 689 C CA . CYS A 1 87 ? 33.5 1.697 -6.551 1 94.38 87 CYS A CA 1
ATOM 690 C C . CYS A 1 87 ? 33.438 0.443 -5.688 1 94.38 87 CYS A C 1
ATOM 692 O O . CYS A 1 87 ? 32.625 0.379 -4.742 1 94.38 87 CYS A O 1
ATOM 694 N N . ILE A 1 88 ? 34.188 -0.484 -5.848 1 92.94 88 ILE A N 1
ATOM 695 C CA . ILE A 1 88 ? 34.125 -1.776 -5.176 1 92.94 88 ILE A CA 1
ATOM 696 C C . ILE A 1 88 ? 34.344 -1.594 -3.676 1 92.94 88 ILE A C 1
ATOM 698 O O . ILE A 1 88 ? 33.656 -2.205 -2.859 1 92.94 88 ILE A O 1
ATOM 702 N N . ASP A 1 89 ? 35.219 -0.68 -3.361 1 91.75 89 ASP A N 1
ATOM 703 C CA . ASP A 1 89 ? 35.625 -0.544 -1.966 1 91.75 89 ASP A CA 1
ATOM 704 C C . ASP A 1 89 ? 34.594 0.268 -1.175 1 91.75 89 ASP A C 1
ATOM 706 O O . ASP A 1 89 ? 34.625 0.295 0.057 1 91.75 89 ASP A O 1
ATOM 710 N N . ILE A 1 90 ? 33.719 0.828 -1.896 1 93.44 90 ILE A N 1
ATOM 711 C CA . ILE A 1 90 ? 32.781 1.677 -1.172 1 93.44 90 ILE A CA 1
ATOM 712 C C . ILE A 1 90 ? 31.375 1.081 -1.25 1 93.44 90 ILE A C 1
ATOM 714 O O . ILE A 1 90 ? 30.391 1.767 -0.979 1 93.44 90 ILE A O 1
ATOM 718 N N . VAL A 1 91 ? 31.344 -0.135 -1.672 1 94.25 91 VAL A N 1
ATOM 719 C CA . VAL A 1 91 ? 30.062 -0.831 -1.719 1 94.25 91 VAL A CA 1
ATOM 720 C C . VAL A 1 91 ? 29.453 -0.896 -0.318 1 94.25 91 VAL A C 1
ATOM 722 O O . VAL A 1 91 ? 30.156 -1.224 0.649 1 94.25 91 VAL A O 1
ATOM 725 N N . LYS A 1 92 ? 28.156 -0.583 -0.263 1 91.38 92 LYS A N 1
ATOM 726 C CA . LYS A 1 92 ? 27.5 -0.568 1.045 1 91.38 92 LYS A CA 1
ATOM 727 C C . LYS A 1 92 ? 26.406 -1.615 1.123 1 91.38 92 LYS A C 1
ATOM 729 O O . LYS A 1 92 ? 26.078 -2.111 2.207 1 91.38 92 LYS A O 1
ATOM 734 N N . ARG A 1 93 ? 25.891 -2.064 0.052 1 93.06 93 ARG A N 1
ATOM 735 C CA . ARG A 1 93 ? 24.781 -2.998 0.021 1 93.06 93 ARG A CA 1
ATOM 736 C C . ARG A 1 93 ? 25.266 -4.441 0.061 1 93.06 93 ARG A C 1
ATOM 738 O O . ARG A 1 93 ? 26.172 -4.812 -0.673 1 93.06 93 ARG A O 1
ATOM 745 N N . HIS A 1 94 ? 24.625 -5.211 0.908 1 94.12 94 HIS A N 1
ATOM 746 C CA . HIS A 1 94 ? 24.969 -6.629 0.98 1 94.12 94 HIS A CA 1
ATOM 747 C C . HIS A 1 94 ? 24.406 -7.391 -0.212 1 94.12 94 HIS A C 1
ATOM 749 O O . HIS A 1 94 ? 23.375 -7 -0.775 1 94.12 94 HIS A O 1
ATOM 755 N N . CYS A 1 95 ? 25.078 -8.445 -0.583 1 95.62 95 CYS A N 1
ATOM 756 C CA . CYS A 1 95 ? 24.594 -9.312 -1.653 1 95.62 95 CYS A CA 1
ATOM 757 C C . CYS A 1 95 ? 23.266 -9.961 -1.283 1 95.62 95 CYS A C 1
ATOM 759 O O . CYS A 1 95 ? 23.141 -10.578 -0.227 1 95.62 95 CYS A O 1
ATOM 761 N N . VAL A 1 96 ? 22.328 -9.867 -2.104 1 95.88 96 VAL A N 1
ATOM 762 C CA . VAL A 1 96 ? 20.984 -10.359 -1.803 1 95.88 96 VAL A CA 1
ATOM 763 C C . VAL A 1 96 ? 20.984 -11.891 -1.826 1 95.88 96 VAL A C 1
ATOM 765 O O . VAL A 1 96 ? 20.094 -12.523 -1.247 1 95.88 96 VAL A O 1
ATOM 768 N N . ALA A 1 97 ? 21.938 -12.484 -2.504 1 95 97 ALA A N 1
ATOM 769 C CA . ALA A 1 97 ? 22.031 -13.938 -2.576 1 95 97 ALA A CA 1
ATOM 770 C C . ALA A 1 97 ? 22.312 -14.539 -1.204 1 95 97 ALA A C 1
ATOM 772 O O . ALA A 1 97 ? 21.844 -15.633 -0.887 1 95 97 ALA A O 1
ATOM 773 N N . VAL A 1 98 ? 23.062 -13.797 -0.496 1 93.19 98 VAL A N 1
ATOM 774 C CA . VAL A 1 98 ? 23.406 -14.266 0.845 1 93.19 98 VAL A CA 1
ATOM 775 C C . VAL A 1 98 ? 22.156 -14.312 1.71 1 93.19 98 VAL A C 1
ATOM 777 O O . VAL A 1 98 ? 21.938 -15.273 2.447 1 93.19 98 VAL A O 1
ATOM 780 N N . LYS A 1 99 ? 21.375 -13.344 1.627 1 89.56 99 LYS A N 1
ATOM 781 C CA . LYS A 1 99 ? 20.125 -13.281 2.383 1 89.56 99 LYS A CA 1
ATOM 782 C C . LYS A 1 99 ? 19.172 -14.398 1.956 1 89.56 99 LYS A C 1
ATOM 784 O O . LYS A 1 99 ? 18.516 -15.016 2.797 1 89.56 99 LYS A O 1
ATOM 789 N N . LEU A 1 100 ? 19.109 -14.617 0.712 1 92.88 100 LEU A N 1
ATOM 790 C CA . LEU A 1 100 ? 18.188 -15.602 0.161 1 92.88 100 LEU A CA 1
ATOM 791 C C . LEU A 1 100 ? 18.609 -17.016 0.521 1 92.88 100 LEU A C 1
ATOM 793 O O . LEU A 1 100 ? 17.797 -17.922 0.572 1 92.88 100 LEU A O 1
ATOM 797 N N . ALA A 1 101 ? 19.906 -17.141 0.726 1 90.62 101 ALA A N 1
ATOM 798 C CA . ALA A 1 101 ? 20.406 -18.453 1.128 1 90.62 101 ALA A CA 1
ATOM 799 C C . ALA A 1 101 ? 19.891 -18.844 2.51 1 90.62 101 ALA A C 1
ATOM 801 O O . ALA A 1 101 ? 19.656 -20.016 2.783 1 90.62 101 ALA A O 1
ATOM 802 N N . ARG A 1 102 ? 19.625 -17.922 3.336 1 88.38 102 ARG A N 1
ATOM 803 C CA . ARG A 1 102 ? 19.094 -18.188 4.668 1 88.38 102 ARG A CA 1
ATOM 804 C C . ARG A 1 102 ? 17.609 -18.484 4.617 1 88.38 102 ARG A C 1
ATOM 806 O O . ARG A 1 102 ? 17.156 -19.5 5.164 1 88.38 102 ARG A O 1
ATOM 813 N N . LYS A 1 103 ? 16.906 -17.609 3.984 1 90.31 103 LYS A N 1
ATOM 814 C CA . LYS A 1 103 ? 15.469 -17.781 3.838 1 90.31 103 LYS A CA 1
ATOM 815 C C . LYS A 1 103 ? 14.977 -17.203 2.516 1 90.31 103 LYS A C 1
ATOM 817 O O . LYS A 1 103 ? 14.945 -15.984 2.336 1 90.31 103 LYS A O 1
ATOM 822 N N . ALA A 1 104 ? 14.602 -18.156 1.728 1 91.5 104 ALA A N 1
ATOM 823 C CA . ALA A 1 104 ? 14.07 -17.719 0.437 1 91.5 104 ALA A CA 1
ATOM 824 C C . ALA A 1 104 ? 12.547 -17.594 0.491 1 91.5 104 ALA A C 1
ATOM 826 O O . ALA A 1 104 ? 11.828 -18.578 0.403 1 91.5 104 ALA A O 1
ATOM 827 N N . ALA A 1 105 ? 12.039 -16.359 0.71 1 94.75 105 ALA A N 1
ATOM 828 C CA . ALA A 1 105 ? 10.602 -16.094 0.77 1 94.75 105 ALA A CA 1
ATOM 829 C C . ALA A 1 105 ? 10.266 -14.719 0.21 1 94.75 105 ALA A C 1
ATOM 831 O O . ALA A 1 105 ? 11.07 -13.789 0.312 1 94.75 105 ALA A O 1
ATOM 832 N N . TYR A 1 106 ? 9.211 -14.633 -0.395 1 97.44 106 TYR A N 1
ATOM 833 C CA . TYR A 1 106 ? 8.742 -13.359 -0.931 1 97.44 106 TYR A CA 1
ATOM 834 C C . TYR A 1 106 ? 8.023 -12.547 0.143 1 97.44 106 TYR A C 1
ATOM 836 O O . TYR A 1 106 ? 7.5 -13.109 1.108 1 97.44 106 TYR A O 1
ATOM 844 N N . GLU A 1 107 ? 8.062 -11.203 -0.046 1 97 107 GLU A N 1
ATOM 845 C CA . GLU A 1 107 ? 7.113 -10.344 0.659 1 97 107 GLU A CA 1
ATOM 846 C C . GLU A 1 107 ? 5.703 -10.5 0.096 1 97 107 GLU A C 1
ATOM 848 O O . GLU A 1 107 ? 5.441 -10.117 -1.046 1 97 107 GLU A O 1
ATOM 853 N N . MET A 1 108 ? 4.785 -11 0.956 1 97.44 108 MET A N 1
ATOM 854 C CA . MET A 1 108 ? 3.479 -11.359 0.412 1 97.44 108 MET A CA 1
ATOM 855 C C . MET A 1 108 ? 2.455 -10.258 0.69 1 97.44 108 MET A C 1
ATOM 857 O O . MET A 1 108 ? 1.308 -10.352 0.249 1 97.44 108 MET A O 1
ATOM 861 N N . SER A 1 109 ? 2.859 -9.18 1.387 1 97.31 109 SER A N 1
ATOM 862 C CA . SER A 1 109 ? 2.016 -7.992 1.471 1 97.31 109 SER A CA 1
ATOM 863 C C . SER A 1 109 ? 2.184 -7.105 0.24 1 97.31 109 SER A C 1
ATOM 865 O O . SER A 1 109 ? 3.299 -6.918 -0.249 1 97.31 109 SER A O 1
ATOM 867 N N . ILE A 1 110 ? 1.088 -6.668 -0.209 1 97.75 110 ILE A N 1
ATOM 868 C CA . ILE A 1 110 ? 1.154 -5.836 -1.404 1 97.75 110 ILE A CA 1
ATOM 869 C C . ILE A 1 110 ? 1.568 -4.414 -1.022 1 97.75 110 ILE A C 1
ATOM 871 O O . ILE A 1 110 ? 0.786 -3.674 -0.425 1 97.75 110 ILE A O 1
ATOM 875 N N . CYS A 1 111 ? 2.736 -3.992 -1.401 1 97.06 111 CYS A N 1
ATOM 876 C CA . CYS A 1 111 ? 3.275 -2.65 -1.221 1 97.06 111 CYS A CA 1
ATOM 877 C C . CYS A 1 111 ? 2.992 -2.133 0.184 1 97.06 111 CYS A C 1
ATOM 879 O O . CYS A 1 111 ? 2.236 -1.175 0.357 1 97.06 111 CYS A O 1
ATOM 881 N N . PRO A 1 112 ? 3.596 -2.746 1.136 1 97.19 112 PRO A N 1
ATOM 882 C CA . PRO A 1 112 ? 3.391 -2.314 2.521 1 97.19 112 PRO A CA 1
ATOM 883 C C . PRO A 1 112 ? 4.035 -0.962 2.82 1 97.19 112 PRO A C 1
ATOM 885 O O . PRO A 1 112 ? 5.047 -0.899 3.525 1 97.19 112 PRO A O 1
ATOM 888 N N . GLU A 1 113 ? 3.381 0.064 2.396 1 96.69 113 GLU A N 1
ATOM 889 C CA . GLU A 1 113 ? 3.898 1.424 2.512 1 96.69 113 GLU A CA 1
ATOM 890 C C . GLU A 1 113 ? 3.727 1.96 3.93 1 96.69 113 GLU A C 1
ATOM 892 O O . GLU A 1 113 ? 2.615 1.979 4.461 1 96.69 113 GLU A O 1
ATOM 897 N N . VAL A 1 114 ? 4.836 2.443 4.516 1 96.06 114 VAL A N 1
ATOM 898 C CA . VAL A 1 114 ? 4.781 2.953 5.883 1 96.06 114 VAL A CA 1
ATOM 899 C C . VAL A 1 114 ? 5.043 4.457 5.883 1 96.06 114 VAL A C 1
ATOM 901 O O . VAL A 1 114 ? 4.785 5.141 6.875 1 96.06 114 VAL A O 1
ATOM 904 N N . GLY A 1 115 ? 5.57 4.98 4.801 1 95.62 115 GLY A N 1
ATOM 905 C CA . GLY A 1 115 ? 5.773 6.418 4.699 1 95.62 115 GLY A CA 1
ATOM 906 C C . GLY A 1 115 ? 7.195 6.844 5.004 1 95.62 115 GLY A C 1
ATOM 907 O O . GLY A 1 115 ? 7.969 6.074 5.578 1 95.62 115 GLY A O 1
ATOM 908 N N . LEU A 1 116 ? 7.562 8.094 4.746 1 95.56 116 LEU A N 1
ATOM 909 C CA . LEU A 1 116 ? 8.906 8.633 4.93 1 95.56 116 LEU A CA 1
ATOM 910 C C . LEU A 1 116 ? 9.195 8.875 6.41 1 95.56 116 LEU A C 1
ATOM 912 O O . LEU A 1 116 ? 10.344 8.773 6.844 1 95.56 116 LEU A O 1
ATOM 916 N N . ALA A 1 117 ? 8.156 9.156 7.082 1 96 117 ALA A N 1
ATOM 917 C CA . ALA A 1 117 ? 8.32 9.406 8.516 1 96 117 ALA A CA 1
ATOM 918 C C . ALA A 1 117 ? 8.945 8.195 9.203 1 96 117 ALA A C 1
ATOM 920 O O . ALA A 1 117 ? 9.836 8.352 10.047 1 96 117 ALA A O 1
ATOM 921 N N . SER A 1 118 ? 8.492 7.074 8.828 1 96.88 118 SER A N 1
ATOM 922 C CA . SER A 1 118 ? 9 5.84 9.422 1 96.88 118 SER A CA 1
ATOM 923 C C . SER A 1 118 ? 10.445 5.59 9.023 1 96.88 118 SER A C 1
ATOM 925 O O . SER A 1 118 ? 11.148 4.812 9.672 1 96.88 118 SER A O 1
ATOM 927 N N . GLN A 1 119 ? 10.859 6.262 7.984 1 96.75 119 GLN A N 1
ATOM 928 C CA . GLN A 1 119 ? 12.234 6.152 7.504 1 96.75 119 GLN A CA 1
ATOM 929 C C . GLN A 1 119 ? 13.07 7.34 7.961 1 96.75 119 GLN A C 1
ATOM 931 O O . GLN A 1 119 ? 14.164 7.574 7.441 1 96.75 119 GLN A O 1
ATOM 936 N N . LYS A 1 120 ? 12.477 8.094 8.82 1 95.44 120 LYS A N 1
ATOM 937 C CA . LYS A 1 120 ? 13.148 9.289 9.312 1 95.44 120 LYS A CA 1
ATOM 938 C C . LYS A 1 120 ? 13.562 10.203 8.156 1 95.44 120 LYS A C 1
ATOM 940 O O . LYS A 1 120 ? 14.609 10.844 8.211 1 95.44 120 LYS A O 1
ATOM 945 N N . TYR A 1 121 ? 12.891 10.039 7.062 1 94.12 121 TYR A N 1
ATOM 946 C CA . TYR A 1 121 ? 13.047 10.875 5.875 1 94.12 121 TYR A CA 1
ATOM 947 C C . TYR A 1 121 ? 14.391 10.633 5.207 1 94.12 121 TYR A C 1
ATOM 949 O O . TYR A 1 121 ? 15.047 11.578 4.758 1 94.12 121 TYR A O 1
ATOM 957 N N . ARG A 1 122 ? 14.711 9.406 5.242 1 95.75 122 ARG A N 1
ATOM 958 C CA . ARG A 1 122 ? 15.945 8.969 4.609 1 95.75 122 ARG A CA 1
ATOM 959 C C . ARG A 1 122 ? 15.688 7.816 3.639 1 95.75 122 ARG A C 1
ATOM 961 O O . ARG A 1 122 ? 14.719 7.07 3.799 1 95.75 122 ARG A O 1
ATOM 968 N N . CYS A 1 123 ? 16.562 7.73 2.619 1 96.56 123 CYS A N 1
ATOM 969 C CA . CYS A 1 123 ? 16.5 6.617 1.678 1 96.56 123 CYS A CA 1
ATOM 970 C C . CYS A 1 123 ? 16.594 5.281 2.402 1 96.56 123 CYS A C 1
ATOM 972 O O . CYS A 1 123 ? 17.375 5.141 3.346 1 96.56 123 CYS A O 1
ATOM 974 N N . ALA A 1 124 ? 15.828 4.297 1.949 1 97.44 124 ALA A N 1
ATOM 975 C CA . ALA A 1 124 ? 15.789 3.014 2.645 1 97.44 124 ALA A CA 1
ATOM 976 C C . ALA A 1 124 ? 17.094 2.25 2.469 1 97.44 124 ALA A C 1
ATOM 978 O O . ALA A 1 124 ? 17.453 1.416 3.303 1 97.44 124 ALA A O 1
ATOM 979 N N . ASP A 1 125 ? 17.844 2.566 1.421 1 95.44 125 ASP A N 1
ATOM 980 C CA . ASP A 1 125 ? 19.062 1.813 1.125 1 95.44 125 ASP A CA 1
ATOM 981 C C . ASP A 1 125 ? 20.312 2.582 1.563 1 95.44 125 ASP A C 1
ATOM 983 O O . ASP A 1 125 ? 20.953 2.209 2.541 1 95.44 125 ASP A O 1
ATOM 987 N N . CYS A 1 126 ? 20.578 3.791 1.008 1 93.12 126 CYS A N 1
ATOM 988 C CA . CYS A 1 126 ? 21.828 4.5 1.247 1 93.12 126 CYS A CA 1
ATOM 989 C C . CYS A 1 126 ? 21.688 5.473 2.412 1 93.12 126 CYS A C 1
ATOM 991 O O . CYS A 1 126 ? 22.688 6.043 2.869 1 93.12 126 CYS A O 1
ATOM 993 N N . LYS A 1 127 ? 20.484 5.832 2.85 1 94.94 127 LYS A N 1
ATOM 994 C CA . LYS A 1 127 ? 20.172 6.602 4.055 1 94.94 127 LYS A CA 1
ATOM 995 C C . LYS A 1 127 ? 20.422 8.086 3.838 1 94.94 127 LYS A C 1
ATOM 997 O O . LYS A 1 127 ? 20.516 8.859 4.797 1 94.94 127 LYS A O 1
ATOM 1002 N N . ILE A 1 128 ? 20.594 8.484 2.596 1 93.12 128 ILE A N 1
ATOM 1003 C CA . ILE A 1 128 ? 20.656 9.914 2.332 1 93.12 128 ILE A CA 1
ATOM 1004 C C . ILE A 1 128 ? 19.297 10.555 2.609 1 93.12 128 ILE A C 1
ATOM 1006 O O . ILE A 1 128 ? 18.266 9.898 2.523 1 93.12 128 ILE A O 1
ATOM 1010 N N . ALA A 1 129 ? 19.312 11.828 2.932 1 93.12 129 ALA A N 1
ATOM 1011 C CA . ALA A 1 129 ? 18.078 12.539 3.213 1 93.12 129 ALA A CA 1
ATOM 1012 C C . ALA A 1 129 ? 17.25 12.727 1.943 1 93.12 129 ALA A C 1
ATOM 1014 O O . ALA A 1 129 ? 17.781 13.094 0.894 1 93.12 129 ALA A O 1
ATOM 1015 N N . ILE A 1 130 ? 15.961 12.375 2.074 1 93 130 ILE A N 1
ATOM 1016 C CA . ILE A 1 130 ? 15.055 12.555 0.945 1 93 130 ILE A CA 1
ATOM 1017 C C . ILE A 1 130 ? 13.773 13.234 1.419 1 93 130 ILE A C 1
ATOM 1019 O O . ILE A 1 130 ? 13.398 13.125 2.59 1 93 130 ILE A O 1
ATOM 1023 N N . SER A 1 131 ? 13.102 14 0.528 1 89.81 131 SER A N 1
ATOM 1024 C CA . SER A 1 131 ? 11.859 14.703 0.847 1 89.81 131 SER A CA 1
ATOM 1025 C C . SER A 1 131 ? 11.047 14.992 -0.411 1 89.81 131 SER A C 1
ATOM 1027 O O . SER A 1 131 ? 11.602 15.023 -1.516 1 89.81 131 SER A O 1
ATOM 1029 N N . PHE A 1 132 ? 9.797 15.062 -0.163 1 86.69 132 PHE A N 1
ATOM 1030 C CA . PHE A 1 132 ? 8.93 15.414 -1.284 1 86.69 132 PHE A CA 1
ATOM 1031 C C . PHE A 1 132 ? 9.008 16.906 -1.571 1 86.69 132 PHE A C 1
ATOM 1033 O O . PHE A 1 132 ? 8.586 17.359 -2.637 1 86.69 132 PHE A O 1
ATOM 1040 N N . LYS A 1 133 ? 9.453 17.578 -0.47 1 73.38 133 LYS A N 1
ATOM 1041 C CA . LYS A 1 133 ? 9.586 19.031 -0.58 1 73.38 133 LYS A CA 1
ATOM 1042 C C . LYS A 1 133 ? 10.961 19.422 -1.111 1 73.38 133 LYS A C 1
ATOM 1044 O O . LYS A 1 133 ? 11.961 18.766 -0.783 1 73.38 133 LYS A O 1
ATOM 1049 N N . GLY A 1 134 ? 11.094 19.891 -2.436 1 63.16 134 GLY A N 1
ATOM 1050 C CA . GLY A 1 134 ? 12.375 20.5 -2.73 1 63.16 134 GLY A CA 1
ATOM 1051 C C . GLY A 1 134 ? 13.016 19.969 -3.998 1 63.16 134 GLY A C 1
ATOM 1052 O O . GLY A 1 134 ? 12.406 19.172 -4.723 1 63.16 134 GLY A O 1
ATOM 1053 N N . ASP A 1 135 ? 14.234 20.438 -4.168 1 57.56 135 ASP A N 1
ATOM 1054 C CA . ASP A 1 135 ? 15.055 20.359 -5.375 1 57.56 135 ASP A CA 1
ATOM 1055 C C . ASP A 1 135 ? 15.656 18.953 -5.531 1 57.56 135 ASP A C 1
ATOM 1057 O O . ASP A 1 135 ? 16.203 18.625 -6.586 1 57.56 135 ASP A O 1
ATOM 1061 N N . SER A 1 136 ? 15.734 18.281 -4.355 1 60.69 136 SER A N 1
ATOM 1062 C CA . SER A 1 136 ? 16.406 17 -4.57 1 60.69 136 SER A CA 1
ATOM 1063 C C . SER A 1 136 ? 15.43 15.953 -5.094 1 60.69 136 SER A C 1
ATOM 1065 O O . SER A 1 136 ? 14.219 16.047 -4.871 1 60.69 136 SER A O 1
ATOM 1067 N N . GLY A 1 137 ? 15.578 15.562 -6.301 1 74.31 137 GLY A N 1
ATOM 1068 C CA . GLY A 1 137 ? 14.797 14.555 -6.996 1 74.31 137 GLY A CA 1
ATOM 1069 C C . GLY A 1 137 ? 13.75 13.891 -6.113 1 74.31 137 GLY A C 1
ATOM 1070 O O . GLY A 1 137 ? 14.023 13.594 -4.949 1 74.31 137 GLY A O 1
ATOM 1071 N N . GLU A 1 138 ? 12.453 13.758 -6.398 1 87.56 138 GLU A N 1
ATOM 1072 C CA . GLU A 1 138 ? 11.312 13.172 -5.699 1 87.56 138 GLU A CA 1
ATOM 1073 C C . GLU A 1 138 ? 11.602 11.727 -5.297 1 87.56 138 GLU A C 1
ATOM 1075 O O . GLU A 1 138 ? 12.172 10.961 -6.078 1 87.56 138 GLU A O 1
ATOM 1080 N N . PRO A 1 139 ? 11.398 11.453 -3.967 1 94.94 139 PRO A N 1
ATOM 1081 C CA . PRO A 1 139 ? 11.539 10.055 -3.543 1 94.94 139 PRO A CA 1
ATOM 1082 C C . PRO A 1 139 ? 10.758 9.086 -4.434 1 94.94 139 PRO A C 1
ATOM 1084 O O . PRO A 1 139 ? 9.672 9.422 -4.91 1 94.94 139 PRO A O 1
ATOM 1087 N N . ARG A 1 140 ? 11.406 7.965 -4.688 1 96.94 140 ARG A N 1
ATOM 1088 C CA . ARG A 1 140 ? 10.758 6.934 -5.492 1 96.94 140 ARG A CA 1
ATOM 1089 C C . ARG A 1 140 ? 10.344 5.746 -4.629 1 96.94 140 ARG A C 1
ATOM 1091 O O . ARG A 1 140 ? 11.117 5.273 -3.797 1 96.94 140 ARG A O 1
ATOM 1098 N N . GLN A 1 141 ? 9.148 5.363 -4.832 1 97.94 141 GLN A N 1
ATOM 1099 C CA . GLN A 1 141 ? 8.625 4.258 -4.039 1 97.94 141 GLN A CA 1
ATOM 1100 C C . GLN A 1 141 ? 8.875 2.92 -4.73 1 97.94 141 GLN A C 1
ATOM 1102 O O . GLN A 1 141 ? 8.688 2.797 -5.941 1 97.94 141 GLN A O 1
ATOM 1107 N N . CYS A 1 142 ? 9.375 1.921 -3.965 1 98.69 142 CYS A N 1
ATOM 1108 C CA . CYS A 1 142 ? 9.461 0.538 -4.422 1 98.69 142 CYS A CA 1
ATOM 1109 C C . CYS A 1 142 ? 8.18 -0.224 -4.105 1 98.69 142 CYS A C 1
ATOM 1111 O O . CYS A 1 142 ? 7.836 -0.405 -2.936 1 98.69 142 CYS A O 1
ATOM 1113 N N . ASP A 1 143 ? 7.566 -0.764 -5.074 1 98.56 143 ASP A N 1
ATOM 1114 C CA . ASP A 1 143 ? 6.281 -1.432 -4.879 1 98.56 143 ASP A CA 1
ATOM 1115 C C . ASP A 1 143 ? 6.449 -2.717 -4.074 1 98.56 143 ASP A C 1
ATOM 1117 O O . ASP A 1 143 ? 5.547 -3.115 -3.334 1 98.56 143 ASP A O 1
ATOM 1121 N N . TYR A 1 144 ? 7.578 -3.326 -4.164 1 98.69 144 TYR A N 1
ATOM 1122 C CA . TYR A 1 144 ? 7.797 -4.605 -3.5 1 98.69 144 TYR A CA 1
ATOM 1123 C C . TYR A 1 144 ? 7.957 -4.418 -1.996 1 98.69 144 TYR A C 1
ATOM 1125 O O . TYR A 1 144 ? 7.367 -5.164 -1.207 1 98.69 144 TYR A O 1
ATOM 1133 N N . THR A 1 145 ? 8.742 -3.441 -1.646 1 98.19 145 THR A N 1
ATOM 1134 C CA . THR A 1 145 ? 9.023 -3.252 -0.228 1 98.19 145 THR A CA 1
ATOM 1135 C C . THR A 1 145 ? 8.062 -2.24 0.389 1 98.19 145 THR A C 1
ATOM 1137 O O . THR A 1 145 ? 7.871 -2.223 1.606 1 98.19 145 THR A O 1
ATOM 1140 N N . GLY A 1 146 ? 7.555 -1.349 -0.441 1 98.44 146 GLY A N 1
ATOM 1141 C CA . GLY A 1 146 ? 6.727 -0.257 0.051 1 98.44 146 GLY A CA 1
ATOM 1142 C C . GLY A 1 146 ? 7.539 0.934 0.529 1 98.44 146 GLY A C 1
ATOM 1143 O O . GLY A 1 146 ? 6.973 1.971 0.886 1 98.44 146 GLY A O 1
ATOM 1144 N N . LEU A 1 147 ? 8.805 0.861 0.478 1 98.56 147 LEU A N 1
ATOM 1145 C CA . LEU A 1 147 ? 9.656 1.898 1.042 1 98.56 147 LEU A CA 1
ATOM 1146 C C . LEU A 1 147 ? 10.062 2.91 -0.026 1 98.56 147 LEU A C 1
ATOM 1148 O O . LEU A 1 147 ? 9.844 2.684 -1.218 1 98.56 147 LEU A O 1
ATOM 1152 N N . TYR A 1 148 ? 10.641 4.051 0.449 1 97.94 148 TYR A N 1
ATOM 1153 C CA . TYR A 1 148 ? 11.047 5.125 -0.444 1 97.94 148 TYR A CA 1
ATOM 1154 C C . TYR A 1 148 ? 12.562 5.156 -0.6 1 97.94 148 TYR A C 1
ATOM 1156 O O . TYR A 1 148 ? 13.297 4.863 0.347 1 97.94 148 TYR A O 1
ATOM 1164 N N . TYR A 1 149 ? 12.961 5.516 -1.816 1 97.12 149 TYR A N 1
ATOM 1165 C CA . TYR A 1 149 ? 14.375 5.504 -2.164 1 97.12 149 TYR A CA 1
ATOM 1166 C C . TYR A 1 149 ? 14.758 6.762 -2.936 1 97.12 149 TYR A C 1
ATOM 1168 O O . TYR A 1 149 ? 13.898 7.438 -3.5 1 97.12 149 TYR A O 1
ATOM 1176 N N . CYS A 1 150 ? 16.062 7.059 -2.855 1 95.44 150 CYS A N 1
ATOM 1177 C CA . CYS A 1 150 ? 16.594 8.133 -3.691 1 95.44 150 CYS A CA 1
ATOM 1178 C C . CYS A 1 150 ? 16.766 7.66 -5.133 1 95.44 150 CYS A C 1
ATOM 1180 O O . CYS A 1 150 ? 16.562 6.484 -5.434 1 95.44 150 CYS A O 1
ATOM 1182 N N . GLN A 1 151 ? 17.172 8.508 -5.988 1 93.62 151 GLN A N 1
ATOM 1183 C CA . GLN A 1 151 ? 17.281 8.219 -7.414 1 93.62 151 GLN A CA 1
ATOM 1184 C C . GLN A 1 151 ? 18.484 7.332 -7.711 1 93.62 151 GLN A C 1
ATOM 1186 O O . GLN A 1 151 ? 18.531 6.66 -8.742 1 93.62 151 GLN A O 1
ATOM 1191 N N . THR A 1 152 ? 19.406 7.27 -6.824 1 93.44 152 THR A N 1
ATOM 1192 C CA . THR A 1 152 ? 20.578 6.43 -7 1 93.44 152 THR A CA 1
ATOM 1193 C C . THR A 1 152 ? 20.266 4.977 -6.652 1 93.44 152 THR A C 1
ATOM 1195 O O . THR A 1 152 ? 20.859 4.055 -7.227 1 93.44 152 THR A O 1
ATOM 1198 N N . CYS A 1 153 ? 19.281 4.82 -5.773 1 95.94 153 CYS A N 1
ATOM 1199 C CA . CYS A 1 153 ? 18.969 3.482 -5.281 1 95.94 153 CYS A CA 1
ATOM 1200 C C . CYS A 1 153 ? 17.75 2.916 -5.988 1 95.94 153 CYS A C 1
ATOM 1202 O O . CYS A 1 153 ? 17.453 1.724 -5.875 1 95.94 153 CYS A O 1
ATOM 1204 N N . HIS A 1 154 ? 17.094 3.734 -6.688 1 97.38 154 HIS A N 1
ATOM 1205 C CA . HIS A 1 154 ? 15.891 3.369 -7.434 1 97.38 154 HIS A CA 1
ATOM 1206 C C . HIS A 1 154 ? 15.906 3.973 -8.836 1 97.38 154 HIS A C 1
ATOM 1208 O O . HIS A 1 154 ? 15.711 5.18 -9 1 97.38 154 HIS A O 1
ATOM 1214 N N . TRP A 1 155 ? 16.062 3.084 -9.805 1 96.25 155 TRP A N 1
ATOM 1215 C CA . TRP A 1 155 ? 16.25 3.533 -11.18 1 96.25 155 TRP A CA 1
ATOM 1216 C C . TRP A 1 155 ? 14.953 3.412 -11.977 1 96.25 155 TRP A C 1
ATOM 1218 O O . TRP A 1 155 ? 14.977 3.408 -13.211 1 96.25 155 TRP A O 1
ATOM 1228 N N . ASN A 1 156 ? 13.836 3.182 -11.273 1 96.75 156 ASN A N 1
ATOM 1229 C CA . ASN A 1 156 ? 12.539 2.979 -11.898 1 96.75 156 ASN A CA 1
ATOM 1230 C C . ASN A 1 156 ? 12.508 1.696 -12.727 1 96.75 156 ASN A C 1
ATOM 1232 O O . ASN A 1 156 ? 11.836 1.632 -13.758 1 96.75 156 ASN A O 1
ATOM 1236 N N . ASP A 1 157 ? 13.273 0.721 -12.297 1 96.81 157 ASP A N 1
ATOM 1237 C CA . ASP A 1 157 ? 13.125 -0.612 -12.875 1 96.81 157 ASP A CA 1
ATOM 1238 C C . ASP A 1 157 ? 11.711 -1.149 -12.664 1 96.81 157 ASP A C 1
ATOM 1240 O O . ASP A 1 157 ? 11 -0.704 -11.758 1 96.81 157 ASP A O 1
ATOM 1244 N N . VAL A 1 158 ? 11.328 -2.035 -13.539 1 98.5 158 VAL A N 1
ATOM 1245 C CA . VAL A 1 158 ? 9.984 -2.586 -13.398 1 98.5 158 VAL A CA 1
ATOM 1246 C C . VAL A 1 158 ? 10.062 -4.109 -13.297 1 98.5 158 VAL A C 1
ATOM 1248 O O . VAL A 1 158 ? 10.953 -4.734 -13.875 1 98.5 158 VAL A O 1
ATOM 1251 N N . GLN A 1 159 ? 9.195 -4.648 -12.531 1 98.38 159 GLN A N 1
ATOM 1252 C CA . GLN A 1 159 ? 9.102 -6.094 -12.359 1 98.38 159 GLN A CA 1
ATOM 1253 C C . GLN A 1 159 ? 7.691 -6.504 -11.93 1 98.38 159 GLN A C 1
ATOM 1255 O O . GLN A 1 159 ? 6.922 -5.676 -11.438 1 98.38 159 GLN A O 1
ATOM 1260 N N . VAL A 1 160 ? 7.355 -7.75 -12.242 1 98.25 160 VAL A N 1
ATOM 1261 C CA . VAL A 1 160 ? 6.117 -8.328 -11.727 1 98.25 160 VAL A CA 1
ATOM 1262 C C . VAL A 1 160 ? 6.246 -8.562 -10.219 1 98.25 160 VAL A C 1
ATOM 1264 O O . VAL A 1 160 ? 7.273 -9.062 -9.75 1 98.25 160 VAL A O 1
ATOM 1267 N N . ILE A 1 161 ? 5.219 -8.203 -9.508 1 98.69 161 ILE A N 1
ATOM 1268 C CA . ILE A 1 161 ? 5.25 -8.328 -8.055 1 98.69 161 ILE A CA 1
ATOM 1269 C C . ILE A 1 161 ? 4.555 -9.617 -7.629 1 98.69 161 ILE A C 1
ATOM 1271 O O . ILE A 1 161 ? 3.348 -9.773 -7.824 1 98.69 161 ILE A O 1
ATOM 1275 N N . PRO A 1 162 ? 5.262 -10.531 -6.965 1 98.44 162 PRO A N 1
ATOM 1276 C CA . PRO A 1 162 ? 4.695 -11.836 -6.617 1 98.44 162 PRO A CA 1
ATOM 1277 C C . PRO A 1 162 ? 3.426 -11.719 -5.777 1 98.44 162 PRO A C 1
ATOM 1279 O O . PRO A 1 162 ? 2.447 -12.43 -6.031 1 98.44 162 PRO A O 1
ATOM 1282 N N . ALA A 1 163 ? 3.391 -10.859 -4.844 1 98.56 163 ALA A N 1
ATOM 1283 C CA . ALA A 1 163 ? 2.215 -10.703 -3.992 1 98.56 163 ALA A CA 1
ATOM 1284 C C . ALA A 1 163 ? 0.984 -10.336 -4.816 1 98.56 163 ALA A C 1
ATOM 1286 O O . ALA A 1 163 ? -0.116 -10.828 -4.555 1 98.56 163 ALA A O 1
ATOM 1287 N N . ARG A 1 164 ? 1.191 -9.477 -5.758 1 97.81 164 ARG A N 1
ATOM 1288 C CA . ARG A 1 164 ? 0.084 -9.062 -6.617 1 97.81 164 ARG A CA 1
ATOM 1289 C C . ARG A 1 164 ? -0.387 -10.219 -7.492 1 97.81 164 ARG A C 1
ATOM 1291 O O . ARG A 1 164 ? -1.578 -10.336 -7.789 1 97.81 164 ARG A O 1
ATOM 1298 N N . VAL A 1 165 ? 0.511 -11.047 -7.914 1 97.69 165 VAL A N 1
ATOM 1299 C CA . VAL A 1 165 ? 0.16 -12.219 -8.703 1 97.69 165 VAL A CA 1
ATOM 1300 C C . VAL A 1 165 ? -0.676 -13.18 -7.859 1 97.69 165 VAL A C 1
ATOM 1302 O O . VAL A 1 165 ? -1.754 -13.609 -8.281 1 97.69 165 VAL A O 1
ATOM 1305 N N . VAL A 1 166 ? -0.237 -13.398 -6.684 1 97.81 166 VAL A N 1
ATOM 1306 C CA . VAL A 1 166 ? -0.848 -14.398 -5.812 1 97.81 166 VAL A CA 1
ATOM 1307 C C . VAL A 1 166 ? -2.221 -13.914 -5.352 1 97.81 166 VAL A C 1
ATOM 1309 O O . VAL A 1 166 ? -3.191 -14.68 -5.367 1 97.81 166 VAL A O 1
ATOM 1312 N N . HIS A 1 167 ? -2.336 -12.664 -5.039 1 97.44 167 HIS A N 1
ATOM 1313 C CA . HIS A 1 167 ? -3.566 -12.18 -4.426 1 97.44 167 HIS A CA 1
ATOM 1314 C C . HIS A 1 167 ? -4.559 -11.703 -5.48 1 97.44 167 HIS A C 1
ATOM 1316 O O . HIS A 1 167 ? -5.77 -11.766 -5.273 1 97.44 167 HIS A O 1
ATOM 1322 N N . ASN A 1 168 ? -4.023 -11.242 -6.594 1 95.81 168 ASN A N 1
ATOM 1323 C CA . ASN A 1 168 ? -4.879 -10.547 -7.547 1 95.81 168 ASN A CA 1
ATOM 1324 C C . ASN A 1 168 ? -4.805 -11.18 -8.938 1 95.81 168 ASN A C 1
ATOM 1326 O O . ASN A 1 168 ? -5.602 -10.852 -9.812 1 95.81 168 ASN A O 1
ATOM 1330 N N . TRP A 1 169 ? -3.92 -12.133 -9.164 1 96.06 169 TRP A N 1
ATOM 1331 C CA . TRP A 1 169 ? -3.611 -12.609 -10.508 1 96.06 169 TRP A CA 1
ATOM 1332 C C . TRP A 1 169 ? -3.318 -11.438 -11.445 1 96.06 169 TRP A C 1
ATOM 1334 O O . TRP A 1 169 ? -3.811 -11.398 -12.578 1 96.06 169 TRP A O 1
ATOM 1344 N N . ASP A 1 170 ? -2.619 -10.469 -10.883 1 95.25 170 ASP A N 1
ATOM 1345 C CA . ASP A 1 170 ? -2.186 -9.273 -11.602 1 95.25 170 ASP A CA 1
ATOM 1346 C C . ASP A 1 170 ? -0.704 -9.352 -11.961 1 95.25 170 ASP A C 1
ATOM 1348 O O . ASP A 1 170 ? 0.156 -9.367 -11.078 1 95.25 170 ASP A O 1
ATOM 1352 N N . PHE A 1 171 ? -0.422 -9.305 -13.273 1 96.62 171 PHE A N 1
ATOM 1353 C CA . PHE A 1 171 ? 0.952 -9.477 -13.727 1 96.62 171 PHE A CA 1
ATOM 1354 C C . PHE A 1 171 ? 1.52 -8.148 -14.234 1 96.62 171 PHE A C 1
ATOM 1356 O O . PHE A 1 171 ? 2.572 -8.125 -14.867 1 96.62 171 PHE A O 1
ATOM 1363 N N . SER A 1 172 ? 0.857 -7.059 -13.914 1 95.44 172 SER A N 1
ATOM 1364 C CA . SER A 1 172 ? 1.358 -5.758 -14.344 1 95.44 172 SER A CA 1
ATOM 1365 C C . SER A 1 172 ? 2.65 -5.398 -13.617 1 95.44 172 SER A C 1
ATOM 1367 O O . SER A 1 172 ? 2.707 -5.434 -12.383 1 95.44 172 SER A O 1
ATOM 1369 N N . PRO A 1 173 ? 3.646 -5.082 -14.414 1 98.12 173 PRO A N 1
ATOM 1370 C CA . PRO A 1 173 ? 4.898 -4.715 -13.75 1 98.12 173 PRO A CA 1
ATOM 1371 C C . PRO A 1 173 ? 4.789 -3.408 -12.969 1 98.12 173 PRO A C 1
ATOM 1373 O O . PRO A 1 173 ? 4.012 -2.525 -13.336 1 98.12 173 PRO A O 1
ATOM 1376 N N . ARG A 1 174 ? 5.477 -3.354 -11.875 1 98.56 174 ARG A N 1
ATOM 1377 C CA . ARG A 1 174 ? 5.523 -2.164 -11.031 1 98.56 174 ARG A CA 1
ATOM 1378 C C . ARG A 1 174 ? 6.957 -1.695 -10.82 1 98.56 174 ARG A C 1
ATOM 1380 O O . ARG A 1 174 ? 7.898 -2.479 -10.953 1 98.56 174 ARG A O 1
ATOM 1387 N N . LYS A 1 175 ? 7.113 -0.444 -10.508 1 98.69 175 LYS A N 1
ATOM 1388 C CA . LYS A 1 175 ? 8.438 0.12 -10.273 1 98.69 175 LYS A CA 1
ATOM 1389 C C . LYS A 1 175 ? 9.016 -0.375 -8.953 1 98.69 175 LYS A C 1
ATOM 1391 O O . LYS A 1 175 ? 8.32 -0.405 -7.934 1 98.69 175 LYS A O 1
ATOM 1396 N N . ILE A 1 176 ? 10.273 -0.773 -9.047 1 98.75 176 ILE A N 1
ATOM 1397 C CA . ILE A 1 176 ? 10.922 -1.291 -7.848 1 98.75 176 ILE A CA 1
ATOM 1398 C C . ILE A 1 176 ? 12.344 -0.744 -7.754 1 98.75 176 ILE A C 1
ATOM 1400 O O . ILE A 1 176 ? 12.891 -0.239 -8.734 1 98.75 176 ILE A O 1
ATOM 1404 N N . CYS A 1 177 ? 12.898 -0.785 -6.57 1 98.12 177 CYS A N 1
ATOM 1405 C CA . CYS A 1 177 ? 14.266 -0.314 -6.363 1 98.12 177 CYS A CA 1
ATOM 1406 C C . CYS A 1 177 ? 15.273 -1.305 -6.926 1 98.12 177 CYS A C 1
ATOM 1408 O O . CYS A 1 177 ? 14.914 -2.418 -7.312 1 98.12 177 CYS A O 1
ATOM 1410 N N . ARG A 1 178 ? 16.516 -0.882 -6.973 1 96.88 178 ARG A N 1
ATOM 1411 C CA . ARG A 1 178 ? 17.562 -1.695 -7.574 1 96.88 178 ARG A CA 1
ATOM 1412 C C . ARG A 1 178 ? 17.781 -2.986 -6.789 1 96.88 178 ARG A C 1
ATOM 1414 O O . ARG A 1 178 ? 17.922 -4.059 -7.379 1 96.88 178 ARG A O 1
ATOM 1421 N N . GLN A 1 179 ? 17.781 -2.92 -5.516 1 96.81 179 GLN A N 1
ATOM 1422 C CA . GLN A 1 179 ? 17.984 -4.105 -4.691 1 96.81 179 GLN A CA 1
ATOM 1423 C C . GLN A 1 179 ? 16.859 -5.125 -4.922 1 96.81 179 GLN A C 1
ATOM 1425 O O . GLN A 1 179 ? 17.125 -6.32 -5.043 1 96.81 179 GLN A O 1
ATOM 1430 N N . SER A 1 180 ? 15.641 -4.668 -4.941 1 97.94 180 SER A N 1
ATOM 1431 C CA . SER A 1 180 ? 14.508 -5.551 -5.184 1 97.94 180 SER A CA 1
ATOM 1432 C C . SER A 1 180 ? 14.562 -6.16 -6.578 1 97.94 180 SER A C 1
ATOM 1434 O O . SER A 1 180 ? 14.156 -7.309 -6.777 1 97.94 180 SER A O 1
ATOM 1436 N N . LYS A 1 181 ? 15.008 -5.383 -7.492 1 97.81 181 LYS A N 1
ATOM 1437 C CA . LYS A 1 181 ? 15.164 -5.906 -8.844 1 97.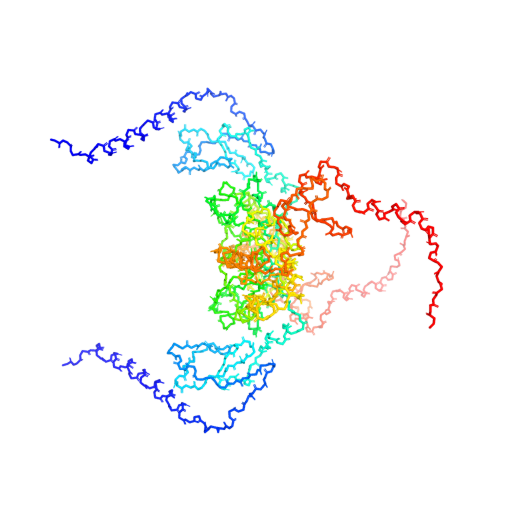81 181 LYS A CA 1
ATOM 1438 C C . LYS A 1 181 ? 16.094 -7.109 -8.867 1 97.81 181 LYS A C 1
ATOM 1440 O O . LYS A 1 181 ? 15.781 -8.141 -9.453 1 97.81 181 LYS A O 1
ATOM 1445 N N . GLN A 1 182 ? 17.25 -6.969 -8.25 1 96.81 182 GLN A N 1
ATOM 1446 C CA . GLN A 1 182 ? 18.219 -8.055 -8.18 1 96.81 182 GLN A CA 1
ATOM 1447 C C . GLN A 1 182 ? 17.641 -9.258 -7.434 1 96.81 182 GLN A C 1
ATOM 1449 O O . GLN A 1 182 ? 17.797 -10.398 -7.867 1 96.81 182 GLN A O 1
ATOM 1454 N N . LEU A 1 183 ? 16.953 -8.984 -6.375 1 97.31 183 LEU A N 1
ATOM 1455 C CA . LEU A 1 183 ? 16.359 -10.039 -5.562 1 97.31 183 LEU A CA 1
ATOM 1456 C C . LEU A 1 183 ? 15.312 -10.812 -6.359 1 97.31 183 LEU A C 1
ATOM 1458 O O . LEU A 1 183 ? 15.344 -12.039 -6.406 1 97.31 183 LEU A O 1
ATOM 1462 N N . LEU A 1 184 ? 14.414 -10.086 -6.957 1 98 184 LEU A N 1
ATOM 1463 C CA . LEU A 1 184 ? 13.312 -10.711 -7.668 1 98 184 LEU A CA 1
ATOM 1464 C C . LEU A 1 184 ? 13.805 -11.453 -8.906 1 98 184 LEU A C 1
ATOM 1466 O O . LEU A 1 184 ? 13.258 -12.484 -9.281 1 98 184 LEU A O 1
ATOM 1470 N N . ASP A 1 185 ? 14.836 -10.945 -9.5 1 96.62 185 ASP A N 1
ATOM 1471 C CA . ASP A 1 185 ? 15.445 -11.648 -10.625 1 96.62 185 ASP A CA 1
ATOM 1472 C C . ASP A 1 185 ? 15.977 -13.016 -10.188 1 96.62 185 ASP A C 1
ATOM 1474 O O . ASP A 1 185 ? 15.789 -14.016 -10.883 1 96.62 185 ASP A O 1
ATOM 1478 N N . LEU A 1 186 ? 16.562 -13.016 -9.094 1 95.56 186 LEU A N 1
ATOM 1479 C CA . LEU A 1 186 ? 17.141 -14.25 -8.57 1 95.56 186 LEU A CA 1
ATOM 1480 C C . LEU A 1 186 ? 16.047 -15.227 -8.156 1 95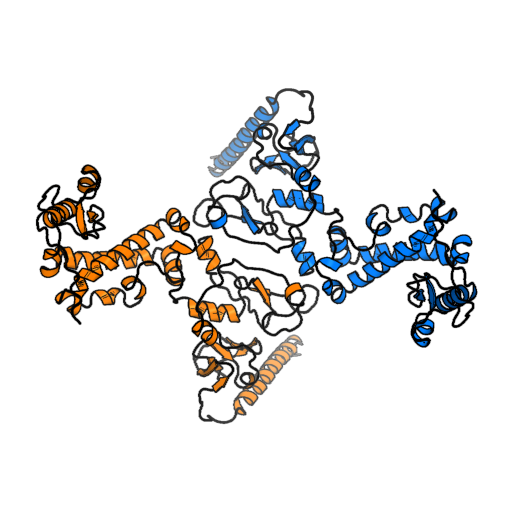.56 186 LEU A C 1
ATOM 1482 O O . LEU A 1 186 ? 16.219 -16.438 -8.258 1 95.56 186 LEU A O 1
ATOM 1486 N N . MET A 1 187 ? 14.984 -14.727 -7.777 1 97.12 187 MET A N 1
ATOM 1487 C CA . MET A 1 187 ? 13.953 -15.555 -7.164 1 97.12 187 MET A CA 1
ATOM 1488 C C . MET A 1 187 ? 12.945 -16.031 -8.211 1 97.12 187 MET A C 1
ATOM 1490 O O . MET A 1 187 ? 12.094 -16.875 -7.918 1 97.12 187 MET A O 1
ATOM 1494 N N . MET A 1 188 ? 13.078 -15.625 -9.391 1 96.19 188 MET A N 1
ATOM 1495 C CA . MET A 1 188 ? 12.102 -15.859 -10.453 1 96.19 188 MET A CA 1
ATOM 1496 C C . MET A 1 188 ? 11.828 -17.344 -10.625 1 96.19 188 MET A C 1
ATOM 1498 O O . MET A 1 188 ? 10.695 -17.75 -10.875 1 96.19 188 MET A O 1
ATOM 1502 N N . ASN A 1 189 ? 12.867 -18.125 -10.445 1 95.19 189 ASN A N 1
ATOM 1503 C CA . ASN A 1 189 ? 12.75 -19.562 -10.695 1 95.19 189 ASN A CA 1
ATOM 1504 C C . ASN A 1 189 ? 12.812 -20.359 -9.398 1 95.19 189 ASN A C 1
ATOM 1506 O O . ASN A 1 189 ? 12.938 -21.594 -9.43 1 95.19 189 ASN A O 1
ATOM 1510 N N . ARG A 1 190 ? 12.703 -19.672 -8.328 1 96.12 190 ARG A N 1
ATOM 1511 C CA . ARG A 1 190 ? 12.734 -20.375 -7.051 1 96.12 190 ARG A CA 1
ATOM 1512 C C . ARG A 1 190 ? 11.359 -20.953 -6.711 1 96.12 190 ARG A C 1
ATOM 1514 O O . ARG A 1 190 ? 10.344 -20.281 -6.898 1 96.12 190 ARG A O 1
ATOM 1521 N N . VAL A 1 191 ? 11.367 -22.203 -6.285 1 96.75 191 VAL A N 1
ATOM 1522 C CA . VAL A 1 191 ? 10.133 -22.922 -5.98 1 96.75 191 VAL A CA 1
ATOM 1523 C C . VAL A 1 191 ? 9.695 -22.625 -4.551 1 96.75 191 VAL A C 1
ATOM 1525 O O . VAL A 1 191 ? 9.961 -23.406 -3.635 1 96.75 191 VAL A O 1
ATOM 1528 N N . VAL A 1 192 ? 8.969 -21.5 -4.367 1 97 192 VAL A N 1
ATOM 1529 C CA . VAL A 1 192 ? 8.695 -21.109 -2.988 1 97 192 VAL A CA 1
ATOM 1530 C C . VAL A 1 192 ? 7.23 -20.703 -2.854 1 97 192 VAL A C 1
ATOM 1532 O O . VAL A 1 192 ? 6.797 -20.281 -1.779 1 97 192 VAL A O 1
ATOM 1535 N N . ILE A 1 193 ? 6.406 -20.812 -3.891 1 98 193 ILE A N 1
ATOM 1536 C CA . ILE A 1 193 ? 5.027 -20.344 -3.838 1 98 193 ILE A CA 1
ATOM 1537 C C . ILE A 1 193 ? 4.078 -21.531 -3.672 1 98 193 ILE A C 1
ATOM 1539 O O . ILE A 1 193 ? 4.004 -22.406 -4.539 1 98 193 ILE A O 1
ATOM 1543 N N . ASN A 1 194 ? 3.447 -21.562 -2.562 1 97.75 194 ASN A N 1
ATOM 1544 C CA . ASN A 1 194 ? 2.369 -22.516 -2.301 1 97.75 194 ASN A CA 1
ATOM 1545 C C . ASN A 1 194 ? 1 -21.844 -2.426 1 97.75 194 ASN A C 1
ATOM 1547 O O . ASN A 1 194 ? 0.473 -21.312 -1.449 1 97.75 194 ASN A O 1
ATOM 1551 N N . LEU A 1 195 ? 0.422 -21.984 -3.59 1 96.94 195 LEU A N 1
ATOM 1552 C CA . LEU A 1 195 ? -0.819 -21.281 -3.893 1 96.94 195 LEU A CA 1
ATOM 1553 C C . LEU A 1 195 ? -1.972 -21.812 -3.057 1 96.94 195 LEU A C 1
ATOM 1555 O O . LEU A 1 195 ? -2.857 -21.062 -2.645 1 96.94 195 LEU A O 1
ATOM 1559 N N . SER A 1 196 ? -1.951 -23.047 -2.84 1 96.06 196 SER A N 1
ATOM 1560 C CA . SER A 1 196 ? -3.027 -23.672 -2.078 1 96.06 196 SER A CA 1
ATOM 1561 C C . SER A 1 196 ? -3.086 -23.125 -0.654 1 96.06 196 SER A C 1
ATOM 1563 O O . SER A 1 196 ? -4.16 -23.062 -0.052 1 96.06 196 SER A O 1
ATOM 1565 N N . ASP A 1 197 ? -1.991 -22.797 -0.171 1 96.88 197 ASP A N 1
ATOM 1566 C CA . ASP A 1 197 ? -1.918 -22.219 1.172 1 96.88 197 ASP A CA 1
ATOM 1567 C C . ASP A 1 197 ? -2.17 -20.719 1.147 1 96.88 197 ASP A C 1
ATOM 1569 O O . ASP A 1 197 ? -2.898 -20.188 1.99 1 96.88 197 ASP A O 1
ATOM 1573 N N . LEU A 1 198 ? -1.628 -20.016 0.214 1 97.19 198 LEU A N 1
ATOM 1574 C CA . LEU A 1 198 ? -1.628 -18.547 0.184 1 97.19 198 LEU A CA 1
ATOM 1575 C C . LEU A 1 198 ? -2.967 -18.016 -0.314 1 97.19 198 LEU A C 1
ATOM 1577 O O . LEU A 1 198 ? -3.457 -17 0.18 1 97.19 198 LEU A O 1
ATOM 1581 N N . ASN A 1 199 ? -3.533 -18.656 -1.315 1 96.88 199 ASN A N 1
ATOM 1582 C CA . ASN A 1 199 ? -4.793 -18.219 -1.908 1 96.88 199 ASN A CA 1
ATOM 1583 C C . ASN A 1 199 ? -5.52 -19.375 -2.594 1 96.88 199 ASN A C 1
ATOM 1585 O O . ASN A 1 199 ? -5.574 -19.438 -3.822 1 96.88 199 ASN A O 1
ATOM 1589 N N . PRO A 1 200 ? -6.18 -20.172 -1.85 1 95.81 200 PRO A N 1
ATOM 1590 C CA . PRO A 1 200 ? -6.867 -21.312 -2.436 1 95.81 200 PRO A CA 1
ATOM 1591 C C . PRO A 1 200 ? -7.988 -20.906 -3.393 1 95.81 200 PRO A C 1
ATOM 1593 O O . PRO A 1 200 ? -8.289 -21.641 -4.344 1 95.81 200 PRO A O 1
ATOM 1596 N N . GLY A 1 201 ? -8.555 -19.766 -3.186 1 94.25 201 GLY A N 1
ATOM 1597 C CA . GLY A 1 201 ? -9.656 -19.312 -4.016 1 94.25 201 GLY A CA 1
ATOM 1598 C C . GLY A 1 201 ? -9.234 -19 -5.438 1 94.25 201 GLY A C 1
ATOM 1599 O O . GLY A 1 201 ? -10.078 -18.938 -6.336 1 94.25 201 GLY A O 1
ATOM 1600 N N . LEU A 1 202 ? -8.039 -18.922 -5.613 1 94.56 202 LEU A N 1
ATOM 1601 C CA . LEU A 1 202 ? -7.523 -18.562 -6.93 1 94.56 202 LEU A CA 1
ATOM 1602 C C . LEU A 1 202 ? -7.797 -19.688 -7.934 1 94.56 202 LEU A C 1
ATOM 1604 O O . LEU A 1 202 ? -8.062 -19.422 -9.109 1 94.56 202 LEU A O 1
ATOM 1608 N N . PHE A 1 203 ? -7.781 -20.906 -7.508 1 94.94 203 PHE A N 1
ATOM 1609 C CA . PHE A 1 203 ? -8.008 -22.062 -8.383 1 94.94 203 PHE A CA 1
ATOM 1610 C C . PHE A 1 203 ? -9.43 -22.062 -8.922 1 94.94 203 PHE A C 1
ATOM 1612 O O . PHE A 1 203 ? -9.68 -22.562 -10.023 1 94.94 203 PHE A O 1
ATOM 1619 N N . ASN A 1 204 ? -10.312 -21.453 -8.227 1 92.31 204 ASN A N 1
ATOM 1620 C CA . ASN A 1 204 ? -11.695 -21.359 -8.664 1 92.31 204 ASN A CA 1
ATOM 1621 C C . ASN A 1 204 ? -11.891 -20.25 -9.695 1 92.31 204 ASN A C 1
ATOM 1623 O O . ASN A 1 204 ? -12.844 -20.281 -10.477 1 92.31 204 ASN A O 1
ATOM 1627 N N . ARG A 1 205 ? -11 -19.453 -9.703 1 90.81 205 ARG A N 1
ATOM 1628 C CA . ARG A 1 205 ? -11.172 -18.266 -10.539 1 90.81 205 ARG A CA 1
ATOM 1629 C C . ARG A 1 205 ? -10.383 -18.391 -11.836 1 90.81 205 ARG A C 1
ATOM 1631 O O . ARG A 1 205 ? -10.727 -17.766 -12.844 1 90.81 205 ARG A O 1
ATOM 1638 N N . VAL A 1 206 ? -9.336 -19.094 -11.734 1 93.38 206 VAL A N 1
ATOM 1639 C CA . VAL A 1 206 ? -8.461 -19.266 -12.891 1 93.38 206 VAL A CA 1
ATOM 1640 C C . VAL A 1 206 ? -8.5 -20.719 -13.359 1 93.38 206 VAL A C 1
ATOM 1642 O O . VAL A 1 206 ? -7.828 -21.578 -12.789 1 93.38 206 VAL A O 1
ATOM 1645 N N . GLU A 1 207 ? -9.133 -20.922 -14.414 1 93.94 207 GLU A N 1
ATOM 1646 C CA . GLU A 1 207 ? -9.336 -22.266 -14.93 1 93.94 207 GLU A CA 1
ATOM 1647 C C . GLU A 1 207 ? -8.016 -22.922 -15.312 1 93.94 207 GLU A C 1
ATOM 1649 O O . GLU A 1 207 ? -7.801 -24.109 -15.047 1 93.94 207 GLU A O 1
ATOM 1654 N N . ALA A 1 208 ? -7.188 -22.172 -15.906 1 94.94 208 ALA A N 1
ATOM 1655 C CA . ALA A 1 208 ? -5.895 -22.703 -16.328 1 94.94 208 ALA A CA 1
ATOM 1656 C C . ALA A 1 208 ? -5.125 -23.281 -15.148 1 94.94 208 ALA A C 1
ATOM 1658 O O . ALA A 1 208 ? -4.441 -24.297 -15.281 1 94.94 208 ALA A O 1
ATOM 1659 N N . LEU A 1 209 ? -5.211 -22.656 -14.055 1 96 209 LEU A N 1
ATOM 1660 C CA . LEU A 1 209 ? -4.516 -23.094 -12.852 1 96 209 LEU A CA 1
ATOM 1661 C C . LEU A 1 209 ? -5.07 -24.438 -12.367 1 96 209 LEU A C 1
ATOM 1663 O O . LEU A 1 209 ? -4.316 -25.297 -11.922 1 96 209 LEU A O 1
ATOM 1667 N N . THR A 1 210 ? -6.32 -24.562 -12.438 1 96 210 THR A N 1
ATOM 1668 C CA . THR A 1 210 ? -6.965 -25.812 -12.031 1 96 210 THR A CA 1
ATOM 1669 C C . THR A 1 210 ? -6.535 -26.969 -12.938 1 96 210 THR A C 1
ATOM 1671 O O . THR A 1 210 ? -6.254 -28.062 -12.461 1 96 210 THR A O 1
ATOM 1674 N N . ASN A 1 211 ? -6.508 -26.672 -14.156 1 96.5 211 ASN A N 1
ATOM 1675 C CA . ASN A 1 211 ? -6.09 -27.672 -15.125 1 96.5 211 ASN A CA 1
ATOM 1676 C C . ASN A 1 211 ? -4.637 -28.094 -14.906 1 96.5 211 ASN A C 1
ATOM 1678 O O . ASN A 1 211 ? -4.309 -29.281 -14.977 1 96.5 211 ASN A O 1
ATOM 1682 N N . ILE A 1 212 ? -3.828 -27.141 -14.672 1 97.69 212 ILE A N 1
ATOM 1683 C CA . ILE A 1 212 ? -2.414 -27.422 -14.453 1 97.69 212 ILE A CA 1
ATOM 1684 C C . ILE A 1 212 ? -2.246 -28.234 -13.172 1 97.69 212 ILE A C 1
ATOM 1686 O O . ILE A 1 212 ? -1.442 -29.172 -13.125 1 97.69 212 ILE A O 1
ATOM 1690 N N . LYS A 1 213 ? -2.945 -27.828 -12.164 1 97.19 213 LYS A N 1
ATOM 1691 C CA . LYS A 1 213 ? -2.906 -28.578 -10.914 1 97.19 213 LYS A CA 1
ATOM 1692 C C . LYS A 1 213 ? -3.262 -30.047 -11.141 1 97.19 213 LYS A C 1
ATOM 1694 O O . LYS A 1 213 ? -2.578 -30.938 -10.641 1 97.19 213 LYS A O 1
ATOM 1699 N N . LYS A 1 214 ? -4.289 -30.344 -11.875 1 96.75 214 LYS A N 1
ATOM 1700 C CA . LYS A 1 214 ? -4.703 -31.703 -12.18 1 96.75 214 LYS A CA 1
ATOM 1701 C C . LYS A 1 214 ? -3.611 -32.438 -12.945 1 96.75 214 LYS A C 1
ATOM 1703 O O . LYS A 1 214 ? -3.303 -33.594 -12.625 1 96.75 214 LYS A O 1
ATOM 1708 N N . LEU A 1 215 ? -3.082 -31.812 -13.914 1 97.69 215 LEU A N 1
ATOM 1709 C CA . LEU A 1 215 ? -2.021 -32.438 -14.703 1 97.69 215 LEU A CA 1
ATOM 1710 C C . LEU A 1 215 ? -0.812 -32.75 -13.836 1 97.69 215 LEU A C 1
ATOM 1712 O O . LEU A 1 215 ? -0.193 -33.812 -13.992 1 97.69 215 LEU A O 1
ATOM 1716 N N . ARG A 1 216 ? -0.485 -31.828 -12.953 1 97.38 216 ARG A N 1
ATOM 1717 C CA . ARG A 1 216 ? 0.646 -32.062 -12.055 1 97.38 216 ARG A CA 1
ATOM 1718 C C . ARG A 1 216 ? 0.396 -33.25 -11.148 1 97.38 216 ARG A C 1
ATOM 1720 O O . ARG A 1 216 ? 1.298 -34.062 -10.914 1 97.38 216 ARG A O 1
ATOM 1727 N N . GLU A 1 217 ? -0.762 -33.375 -10.648 1 97 217 GLU A N 1
ATOM 1728 C CA . GLU A 1 217 ? -1.125 -34.531 -9.82 1 97 217 GLU A CA 1
ATOM 1729 C C . GLU A 1 217 ? -1.041 -35.844 -10.609 1 97 217 GLU A C 1
ATOM 1731 O O . GLU A 1 217 ? -0.554 -36.844 -10.102 1 97 217 GLU A O 1
ATOM 1736 N N . ASP A 1 218 ? -1.504 -35.781 -11.805 1 97.44 218 ASP A N 1
ATOM 1737 C CA . ASP A 1 218 ? -1.424 -36.938 -12.68 1 97.44 218 ASP A CA 1
ATOM 1738 C C . ASP A 1 218 ? 0.028 -37.375 -12.906 1 97.44 218 ASP A C 1
ATOM 1740 O O . ASP A 1 218 ? 0.347 -38.562 -12.883 1 97.44 218 ASP A O 1
ATOM 1744 N N . ILE A 1 219 ? 0.792 -36.406 -13.141 1 97.38 219 ILE A N 1
ATOM 1745 C CA . ILE A 1 219 ? 2.199 -36.688 -13.43 1 97.38 219 ILE A CA 1
ATOM 1746 C C . ILE A 1 219 ? 2.846 -37.406 -12.258 1 97.38 219 ILE A C 1
ATOM 1748 O O . ILE A 1 219 ? 3.654 -38.312 -12.453 1 97.38 219 ILE A O 1
ATOM 1752 N N . LEU A 1 220 ? 2.521 -37 -11.086 1 96.94 220 LEU A N 1
ATOM 1753 C CA . LEU A 1 220 ? 3.07 -37.656 -9.898 1 96.94 220 LEU A CA 1
ATOM 1754 C C . LEU A 1 220 ? 2.639 -39.125 -9.836 1 96.94 220 LEU A C 1
ATOM 1756 O O . LEU A 1 220 ? 3.418 -40 -9.43 1 96.94 220 LEU A O 1
ATOM 1760 N N . VAL A 1 221 ? 1.422 -39.344 -10.18 1 96.44 221 VAL A N 1
ATOM 1761 C CA . VAL A 1 221 ? 0.921 -40.719 -10.219 1 96.44 221 VAL A CA 1
ATOM 1762 C C . VAL A 1 221 ? 1.65 -41.5 -11.312 1 96.44 221 VAL A C 1
ATOM 1764 O O . VAL A 1 221 ? 2.084 -42.656 -11.078 1 96.44 221 VAL A O 1
ATOM 1767 N N . MET A 1 222 ? 1.804 -40.906 -12.43 1 97.38 222 MET A N 1
ATOM 1768 C CA . MET A 1 222 ? 2.457 -41.562 -13.562 1 97.38 222 MET A CA 1
ATOM 1769 C C . MET A 1 222 ? 3.922 -41.875 -13.25 1 97.38 222 MET A C 1
ATOM 1771 O O . MET A 1 222 ? 4.473 -42.875 -13.719 1 97.38 222 MET A O 1
ATOM 1775 N N . LYS A 1 223 ? 4.488 -41 -12.5 1 96.81 223 LYS A N 1
ATOM 1776 C CA . LYS A 1 223 ? 5.883 -41.188 -12.102 1 96.81 223 LYS A CA 1
ATOM 1777 C C . LYS A 1 223 ? 6.094 -42.531 -11.461 1 96.81 223 LYS A C 1
ATOM 1779 O O . LYS A 1 223 ? 7.133 -43.188 -11.656 1 96.81 223 LYS A O 1
ATOM 1784 N N . LYS A 1 224 ? 5.148 -43.062 -10.695 1 95.38 224 LYS A N 1
ATOM 1785 C CA . LYS A 1 224 ? 5.25 -44.344 -10.016 1 95.38 224 LYS A CA 1
ATOM 1786 C C . LYS A 1 224 ? 5.402 -45.469 -11.023 1 95.38 224 LYS A C 1
ATOM 1788 O O . LYS A 1 224 ? 6.047 -46.5 -10.734 1 95.38 224 LYS A O 1
ATOM 1793 N N . TYR A 1 225 ? 4.785 -45.344 -12.188 1 96.88 225 TYR A N 1
ATOM 1794 C CA . TYR A 1 225 ? 4.914 -46.344 -13.25 1 96.88 225 TYR A CA 1
ATOM 1795 C C . TYR A 1 225 ? 6.32 -46.344 -13.836 1 96.88 225 TYR A C 1
ATOM 1797 O O . TYR A 1 225 ? 6.887 -47.406 -14.109 1 96.88 225 TYR A O 1
ATOM 1805 N N . PHE A 1 226 ? 6.895 -45.156 -13.906 1 96.56 226 PHE A N 1
ATOM 1806 C CA . PHE A 1 226 ? 8.164 -45 -14.602 1 96.56 226 PHE A CA 1
ATOM 1807 C C . PHE A 1 226 ? 9.32 -45.469 -13.727 1 96.56 226 PHE A C 1
ATOM 1809 O O . PHE A 1 226 ? 10.328 -45.969 -14.234 1 96.56 226 PHE A O 1
ATOM 1816 N N . ILE A 1 227 ? 9.188 -45.281 -12.469 1 95 227 ILE A N 1
ATOM 1817 C CA . ILE A 1 227 ? 10.258 -45.625 -11.539 1 95 227 ILE A CA 1
ATOM 1818 C C . ILE A 1 227 ? 10.516 -47.125 -11.594 1 95 227 ILE A C 1
ATOM 1820 O O . ILE A 1 227 ? 11.656 -47.594 -11.445 1 95 227 ILE A O 1
ATOM 1824 N N . SER A 1 228 ? 9.469 -47.906 -11.914 1 93.75 228 SER A N 1
ATOM 1825 C CA . SER A 1 228 ? 9.609 -49.375 -11.93 1 93.75 228 SER A CA 1
ATOM 1826 C C . SER A 1 228 ? 9.703 -49.906 -13.352 1 93.75 228 SER A C 1
ATOM 1828 O O . SER A 1 228 ? 9.75 -51.125 -13.562 1 93.75 228 SER A O 1
ATOM 1830 N N . CYS A 1 229 ? 9.672 -49.062 -14.273 1 96.94 229 CYS A N 1
ATOM 1831 C CA . CYS A 1 229 ? 9.656 -49.5 -15.664 1 96.94 229 CYS A CA 1
ATOM 1832 C C . CYS A 1 229 ? 11.031 -49.344 -16.297 1 96.94 229 CYS A C 1
ATOM 1834 O O . CYS A 1 229 ? 11.539 -48.219 -16.406 1 96.94 229 CYS A O 1
ATOM 1836 N N . LYS A 1 230 ? 11.664 -50.406 -16.734 1 96.5 230 LYS A N 1
ATOM 1837 C CA . LYS A 1 230 ? 12.984 -50.375 -17.359 1 96.5 230 LYS A CA 1
ATOM 1838 C C . LYS A 1 230 ? 12.969 -49.594 -18.656 1 96.5 230 LYS A C 1
ATOM 1840 O O . LYS A 1 230 ? 13.922 -48.906 -18.984 1 96.5 230 LYS A O 1
ATOM 1845 N N . TYR A 1 231 ? 11.945 -49.688 -19.391 1 96.94 231 TYR A N 1
ATOM 1846 C CA . TYR A 1 231 ? 11.844 -49.031 -20.688 1 96.94 231 TYR A CA 1
ATOM 1847 C C . TYR A 1 231 ? 11.695 -47.5 -20.516 1 96.94 231 TYR A C 1
ATOM 1849 O O . TYR A 1 231 ? 12.242 -46.719 -21.281 1 96.94 231 TYR A O 1
ATOM 1857 N N . ALA A 1 232 ? 10.969 -47.156 -19.469 1 96.56 232 ALA A N 1
ATOM 1858 C CA . ALA A 1 232 ? 10.797 -45.75 -19.172 1 96.56 232 ALA A CA 1
ATOM 1859 C C . ALA A 1 232 ? 12.117 -45.125 -18.75 1 96.56 232 ALA A C 1
ATOM 1861 O O . ALA A 1 232 ? 12.406 -43.969 -19.094 1 96.56 232 ALA A O 1
ATOM 1862 N N . LYS A 1 233 ? 12.844 -45.812 -17.938 1 96.25 233 LYS A N 1
ATOM 1863 C CA . LYS A 1 233 ? 14.148 -45.344 -17.5 1 96.25 233 LYS A CA 1
ATOM 1864 C C . LYS A 1 233 ? 15.102 -45.188 -18.688 1 96.25 233 LYS A C 1
ATOM 1866 O O . LYS A 1 233 ? 15.82 -44.188 -18.766 1 96.25 233 LYS A O 1
ATOM 1871 N N . GLU A 1 234 ? 15.055 -46.125 -19.562 1 96.19 234 GLU A N 1
ATOM 1872 C CA . GLU A 1 234 ? 15.914 -46.062 -20.734 1 96.19 234 GLU A CA 1
ATOM 1873 C C . GLU A 1 234 ? 15.547 -44.906 -21.641 1 96.19 234 GLU A C 1
ATOM 1875 O O . GLU A 1 234 ? 16.422 -44.25 -22.219 1 96.19 234 GLU A O 1
ATOM 1880 N N . ALA A 1 235 ? 14.328 -44.688 -21.734 1 95.94 235 ALA A N 1
ATOM 1881 C CA . ALA A 1 235 ? 13.836 -43.594 -22.578 1 95.94 235 ALA A CA 1
ATOM 1882 C C . ALA A 1 235 ? 13.969 -42.25 -21.875 1 95.94 235 ALA A C 1
ATOM 1884 O O . ALA A 1 235 ? 13.789 -41.219 -22.5 1 95.94 235 ALA A O 1
ATOM 1885 N N . ARG A 1 236 ? 14.336 -42.281 -20.641 1 95.56 236 ARG A N 1
ATOM 1886 C CA . ARG A 1 236 ? 14.5 -41.062 -19.844 1 95.56 236 ARG A CA 1
ATOM 1887 C C . ARG A 1 236 ? 13.258 -40.188 -19.922 1 95.56 236 ARG A C 1
ATOM 1889 O O . ARG A 1 236 ? 13.359 -39 -20.203 1 95.56 236 ARG A O 1
ATOM 1896 N N . LEU A 1 237 ? 12.125 -40.75 -19.688 1 96.12 237 LEU A N 1
ATOM 1897 C CA . LEU A 1 237 ? 10.852 -40.062 -19.828 1 96.12 237 LEU A CA 1
ATOM 1898 C C . LEU A 1 237 ? 10.734 -38.938 -18.828 1 96.12 237 LEU A C 1
ATOM 1900 O O . LEU A 1 237 ? 10.203 -37.875 -19.141 1 96.12 237 LEU A O 1
ATOM 1904 N N . LEU A 1 238 ? 11.273 -39.156 -17.625 1 94.5 238 LEU A N 1
ATOM 1905 C CA . LEU A 1 238 ? 11.148 -38.156 -16.578 1 94.5 238 LEU A CA 1
ATOM 1906 C C . LEU A 1 238 ? 12 -36.938 -16.875 1 94.5 238 LEU A C 1
ATOM 1908 O O . LEU A 1 238 ? 11.781 -35.844 -16.312 1 94.5 238 LEU A O 1
ATOM 1912 N N . ARG A 1 239 ? 12.906 -36.969 -17.781 1 94.88 239 ARG A N 1
ATOM 1913 C CA . ARG A 1 239 ? 13.773 -35.844 -18.156 1 94.88 239 ARG A CA 1
ATOM 1914 C C . ARG A 1 239 ? 13.016 -34.844 -19.016 1 94.88 239 ARG A C 1
ATOM 1916 O O . ARG A 1 239 ? 13.469 -33.719 -19.203 1 94.88 239 ARG A O 1
ATOM 1923 N N . MET A 1 240 ? 11.844 -35.281 -19.453 1 95.44 240 MET A N 1
ATOM 1924 C CA . MET A 1 240 ? 11.008 -34.344 -20.203 1 95.44 240 MET A CA 1
ATOM 1925 C C . MET A 1 240 ? 10.672 -33.125 -19.359 1 95.44 240 MET A C 1
ATOM 1927 O O . MET A 1 240 ? 10.398 -32.031 -19.906 1 95.44 240 MET A O 1
ATOM 1931 N N . LEU A 1 241 ? 10.766 -33.281 -18.031 1 96.25 241 LEU A N 1
ATOM 1932 C CA . LEU A 1 241 ? 10.484 -32.156 -17.125 1 96.25 241 LEU A CA 1
ATOM 1933 C C . LEU A 1 241 ? 11.742 -31.75 -16.375 1 96.25 241 LEU A C 1
ATOM 1935 O O . LEU A 1 241 ? 11.68 -31.344 -15.219 1 96.25 241 LEU A O 1
ATOM 1939 N N . GLU A 1 242 ? 12.852 -31.797 -17.062 1 94.44 242 GLU A N 1
ATOM 1940 C CA . GLU A 1 242 ? 14.133 -31.453 -16.453 1 94.44 242 GLU A CA 1
ATOM 1941 C C . GLU A 1 242 ? 14.219 -29.953 -16.156 1 94.44 242 GLU A C 1
ATOM 1943 O O . GLU A 1 242 ? 14.891 -29.547 -15.211 1 94.44 242 GLU A O 1
ATOM 1948 N N . ASP A 1 243 ? 13.453 -29.156 -16.891 1 93.62 243 ASP A N 1
ATOM 1949 C CA . ASP A 1 243 ? 13.461 -27.703 -16.688 1 93.62 243 ASP A CA 1
ATOM 1950 C C . ASP A 1 243 ? 12.586 -27.312 -15.5 1 93.62 243 ASP A C 1
ATOM 1952 O O . ASP A 1 243 ? 12.672 -26.188 -15 1 93.62 243 ASP A O 1
ATOM 1956 N N . ARG A 1 244 ? 11.758 -28.266 -15.086 1 96.31 244 ARG A N 1
ATOM 1957 C CA . ARG A 1 244 ? 10.875 -28.031 -13.945 1 96.31 244 ARG A CA 1
ATOM 1958 C C . ARG A 1 244 ? 10.812 -29.25 -13.039 1 96.31 244 ARG A C 1
ATOM 1960 O O . ARG A 1 244 ? 9.742 -29.844 -12.867 1 96.31 244 ARG A O 1
ATOM 1967 N N . PRO A 1 245 ? 11.906 -29.484 -12.398 1 95.81 245 PRO A N 1
ATOM 1968 C CA . PRO A 1 245 ? 11.953 -30.703 -11.578 1 95.81 245 PRO A CA 1
ATOM 1969 C C . PRO A 1 245 ? 10.914 -30.703 -10.469 1 95.81 245 PRO A C 1
ATOM 1971 O O . PRO A 1 245 ? 10.453 -31.766 -10.039 1 95.81 245 PRO A O 1
ATOM 1974 N N . HIS A 1 246 ? 10.5 -29.531 -10.07 1 96.06 246 HIS A N 1
ATOM 1975 C CA . HIS A 1 246 ? 9.539 -29.453 -8.984 1 96.06 246 HIS A CA 1
ATOM 1976 C C . HIS A 1 246 ? 8.18 -30 -9.406 1 96.06 246 HIS A C 1
ATOM 1978 O O . HIS A 1 246 ? 7.328 -30.281 -8.562 1 96.06 246 HIS A O 1
ATOM 1984 N N . PHE A 1 247 ? 7.977 -30.25 -10.609 1 96.12 247 PHE A N 1
ATOM 1985 C CA . PHE A 1 247 ? 6.73 -30.844 -11.086 1 96.12 247 PHE A CA 1
ATOM 1986 C C . PHE A 1 247 ? 6.738 -32.344 -10.906 1 96.12 247 PHE A C 1
ATOM 1988 O O . PHE A 1 247 ? 5.688 -33 -10.945 1 96.12 247 PHE A O 1
ATOM 1995 N N . VAL A 1 248 ? 7.875 -32.938 -10.773 1 95 248 VAL A N 1
ATOM 1996 C CA . VAL A 1 248 ? 7.98 -34.375 -10.555 1 95 248 VAL A CA 1
ATOM 1997 C C . VAL A 1 248 ? 8.188 -34.656 -9.07 1 95 248 VAL A C 1
ATOM 1999 O O . VAL A 1 248 ? 7.973 -35.781 -8.602 1 95 248 VAL A O 1
ATOM 2002 N N . GLU A 1 249 ? 8.508 -33.625 -8.328 1 94.06 249 GLU A N 1
ATOM 2003 C CA . GLU A 1 249 ? 8.758 -33.781 -6.902 1 94.06 249 GLU A CA 1
ATOM 2004 C C . GLU A 1 249 ? 7.484 -33.594 -6.09 1 94.06 249 GLU A C 1
ATOM 2006 O O . GLU A 1 249 ? 7.332 -34.188 -5.012 1 94.06 249 GLU A O 1
ATOM 2011 N N . GLY A 1 250 ? 6.676 -32.781 -6.523 1 94.19 250 GLY A N 1
ATOM 2012 C CA . GLY A 1 250 ? 5.414 -32.5 -5.863 1 94.19 250 GLY A CA 1
ATOM 2013 C C . GLY A 1 250 ? 4.469 -31.672 -6.719 1 94.19 250 GLY A C 1
ATOM 2014 O O . GLY A 1 250 ? 4.832 -31.234 -7.816 1 94.19 250 GLY A O 1
ATOM 2015 N N . SER A 1 251 ? 3.266 -31.5 -6.195 1 93.56 251 SER A N 1
ATOM 2016 C CA . SER A 1 251 ? 2.271 -30.797 -6.988 1 93.56 251 SER A CA 1
ATOM 2017 C C . SER A 1 251 ? 1.818 -29.516 -6.289 1 93.56 251 SER A C 1
ATOM 2019 O O . SER A 1 251 ? 0.896 -28.844 -6.754 1 93.56 251 SER A O 1
ATOM 2021 N N . VAL A 1 252 ? 2.516 -29.031 -5.324 1 95.12 252 VAL A N 1
ATOM 2022 C CA . VAL A 1 252 ? 1.993 -27.969 -4.461 1 95.12 252 VAL A CA 1
ATOM 2023 C C . VAL A 1 252 ? 2.68 -26.641 -4.789 1 95.12 252 VAL A C 1
ATOM 2025 O O . VAL A 1 252 ? 2.031 -25.594 -4.836 1 95.12 252 VAL A O 1
ATOM 2028 N N . HIS A 1 253 ? 3.93 -26.688 -5.121 1 97.44 253 HIS A N 1
ATOM 2029 C CA . HIS A 1 253 ? 4.719 -25.453 -5.18 1 97.44 253 HIS A CA 1
ATOM 2030 C C . HIS A 1 253 ? 4.895 -24.984 -6.621 1 97.44 253 HIS A C 1
ATOM 2032 O O . HIS A 1 253 ? 4.938 -25.797 -7.543 1 97.44 253 HIS A O 1
ATOM 2038 N N . TYR A 1 254 ? 5.012 -23.703 -6.742 1 98.12 254 TYR A N 1
ATOM 2039 C CA . TYR A 1 254 ? 5.199 -23.047 -8.031 1 98.12 254 TYR A CA 1
ATOM 2040 C C . TYR A 1 254 ? 6.289 -21.984 -7.953 1 98.12 254 TYR A C 1
ATOM 2042 O O . TYR A 1 254 ? 6.695 -21.578 -6.859 1 98.12 254 TYR A O 1
ATOM 2050 N N . THR A 1 255 ? 6.801 -21.609 -9.109 1 98 255 THR A N 1
ATOM 2051 C CA . THR A 1 255 ? 7.641 -20.422 -9.266 1 98 255 THR A CA 1
ATOM 2052 C C . THR A 1 255 ? 6.848 -19.266 -9.867 1 98 255 THR A C 1
ATOM 2054 O O . THR A 1 255 ? 5.754 -19.469 -10.398 1 98 255 THR A O 1
ATOM 2057 N N . VAL A 1 256 ? 7.379 -18.078 -9.758 1 98.19 256 VAL A N 1
ATOM 2058 C CA . VAL A 1 256 ? 6.746 -16.953 -10.422 1 98.19 256 VAL A CA 1
ATOM 2059 C C . VAL A 1 256 ? 6.715 -17.172 -11.93 1 98.19 256 VAL A C 1
ATOM 2061 O O . VAL A 1 256 ? 5.738 -16.828 -12.594 1 98.19 256 VAL A O 1
ATOM 2064 N N . ARG A 1 257 ? 7.727 -17.766 -12.438 1 97.38 257 ARG A N 1
ATOM 2065 C CA . ARG A 1 257 ? 7.781 -18.109 -13.859 1 97.38 257 ARG A CA 1
ATOM 2066 C C . ARG A 1 257 ? 6.625 -19.016 -14.25 1 97.38 257 ARG A C 1
ATOM 2068 O O . ARG A 1 257 ? 5.996 -18.812 -15.289 1 97.38 257 ARG A O 1
ATOM 2075 N N . ASP A 1 258 ? 6.387 -20.016 -13.422 1 98.06 258 ASP A N 1
ATOM 2076 C CA . ASP A 1 258 ? 5.262 -20.922 -13.68 1 98.06 258 ASP A CA 1
ATOM 2077 C C . ASP A 1 258 ? 3.957 -20.141 -13.812 1 98.06 258 ASP A C 1
ATOM 2079 O O . ASP A 1 258 ? 3.184 -20.359 -14.742 1 98.06 258 ASP A O 1
ATOM 2083 N N . LEU A 1 259 ? 3.758 -19.25 -12.906 1 98 259 LEU A N 1
ATOM 2084 C CA . LEU A 1 259 ? 2.51 -18.5 -12.875 1 98 259 LEU A CA 1
ATOM 2085 C C . LEU A 1 259 ? 2.408 -17.562 -14.078 1 98 259 LEU A C 1
ATOM 2087 O O . LEU A 1 259 ? 1.341 -17.438 -14.68 1 98 259 LEU A O 1
ATOM 2091 N N . MET A 1 260 ? 3.477 -16.984 -14.43 1 97.31 260 MET A N 1
ATOM 2092 C CA . MET A 1 260 ? 3.506 -16.109 -15.602 1 97.31 260 MET A CA 1
ATOM 2093 C C . MET A 1 260 ? 3.184 -16.891 -16.875 1 97.31 260 MET A C 1
ATOM 2095 O O . MET A 1 260 ? 2.402 -16.422 -17.703 1 97.31 260 MET A O 1
ATOM 2099 N N . GLU A 1 261 ? 3.77 -18.031 -17.016 1 97.38 261 GLU A N 1
ATOM 2100 C CA . GLU A 1 261 ? 3.561 -18.859 -18.203 1 97.38 261 GLU A CA 1
ATOM 2101 C C . GLU A 1 261 ? 2.16 -19.469 -18.219 1 97.38 261 GLU A C 1
ATOM 2103 O O . GLU A 1 261 ? 1.668 -19.875 -19.266 1 97.38 261 GLU A O 1
ATOM 2108 N N . THR A 1 262 ? 1.555 -19.625 -17.047 1 96.88 262 THR A N 1
ATOM 2109 C CA . THR A 1 262 ? 0.163 -20.062 -16.969 1 96.88 262 THR A CA 1
ATOM 2110 C C . THR A 1 262 ? -0.763 -19 -17.578 1 96.88 262 THR A C 1
ATOM 2112 O O . THR A 1 262 ? -1.703 -19.328 -18.297 1 96.88 262 THR A O 1
ATOM 2115 N N . GLN A 1 263 ? -0.472 -17.781 -17.219 1 92.31 263 GLN A N 1
ATOM 2116 C CA . GLN A 1 263 ? -1.273 -16.672 -17.734 1 92.31 263 GLN A CA 1
ATOM 2117 C C . GLN A 1 263 ? -1.244 -16.625 -19.25 1 92.31 263 GLN A C 1
ATOM 2119 O O . GLN A 1 263 ? -2.238 -16.266 -19.891 1 92.31 263 GLN A O 1
ATOM 2124 N N . GLU A 1 264 ? -0.176 -17.094 -19.844 1 91.56 264 GLU A N 1
ATOM 2125 C CA . GLU A 1 264 ? -0.013 -17.062 -21.297 1 91.56 264 GLU A CA 1
ATOM 2126 C C . GLU A 1 264 ? -0.393 -18.406 -21.906 1 91.56 264 GLU A C 1
ATOM 2128 O O . GLU A 1 264 ? -0.185 -18.625 -23.109 1 91.56 264 GLU A O 1
ATOM 2133 N N . ASP A 1 265 ? -0.795 -19.344 -21.203 1 91.94 265 ASP A N 1
ATOM 2134 C CA . ASP A 1 265 ? -1.221 -20.672 -21.594 1 91.94 265 ASP A CA 1
ATOM 2135 C C . ASP A 1 265 ? -0.05 -21.484 -22.156 1 91.94 265 ASP A C 1
ATOM 2137 O O . ASP A 1 265 ? -0.252 -22.5 -22.828 1 91.94 265 ASP A O 1
ATOM 2141 N N . LEU A 1 266 ? 1.11 -21 -21.922 1 95.75 266 LEU A N 1
ATOM 2142 C CA . LEU A 1 266 ? 2.309 -21.703 -22.359 1 95.75 266 LEU A CA 1
ATOM 2143 C C . LEU A 1 266 ? 2.584 -22.922 -21.484 1 95.75 266 LEU A C 1
ATOM 2145 O O . LEU A 1 266 ? 2.918 -23.984 -21.984 1 95.75 266 LEU A O 1
ATOM 2149 N N . LEU A 1 267 ? 2.439 -22.672 -20.25 1 97 267 LEU A N 1
ATOM 2150 C CA . LEU A 1 267 ? 2.717 -23.75 -19.312 1 97 267 LEU A CA 1
ATOM 2151 C C . LEU A 1 267 ? 1.72 -24.891 -19.484 1 97 267 LEU A C 1
ATOM 2153 O O . LEU A 1 267 ? 2.105 -26.062 -19.484 1 97 267 LEU A O 1
ATOM 2157 N N . PHE A 1 268 ? 0.483 -24.578 -19.625 1 96.5 268 PHE A N 1
ATOM 2158 C CA . PHE A 1 268 ? -0.552 -25.594 -19.781 1 96.5 268 PHE A CA 1
ATOM 2159 C C . PHE A 1 268 ? -0.261 -26.484 -20.984 1 96.5 268 PHE A C 1
ATOM 2161 O O . PHE A 1 268 ? -0.315 -27.719 -20.891 1 96.5 268 PHE A O 1
ATOM 2168 N N . ASP A 1 269 ? 0.04 -25.844 -22.047 1 96.69 269 ASP A N 1
ATOM 2169 C CA . ASP A 1 269 ? 0.292 -26.578 -23.297 1 96.69 269 ASP A CA 1
ATOM 2170 C C . ASP A 1 269 ? 1.499 -27.516 -23.141 1 96.69 269 ASP A C 1
ATOM 2172 O O . ASP A 1 269 ? 1.471 -28.656 -23.609 1 96.69 269 ASP A O 1
ATOM 2176 N N . SER A 1 270 ? 2.465 -26.984 -22.547 1 96.31 270 SER A N 1
ATOM 2177 C CA . SER A 1 270 ? 3.691 -27.75 -22.359 1 96.31 270 SER A CA 1
ATOM 2178 C C . SER A 1 270 ? 3.457 -28.969 -21.484 1 96.31 270 SER A C 1
ATOM 2180 O O . SER A 1 270 ? 3.863 -30.078 -21.844 1 96.31 270 SER A O 1
ATOM 2182 N N . ILE A 1 271 ? 2.789 -28.812 -20.391 1 97.19 271 ILE A N 1
ATOM 2183 C CA . ILE A 1 271 ? 2.578 -29.906 -19.453 1 97.19 271 ILE A CA 1
ATOM 2184 C C . ILE A 1 271 ? 1.575 -30.891 -20.031 1 97.19 271 ILE A C 1
ATOM 2186 O O . ILE A 1 271 ? 1.692 -32.094 -19.812 1 97.19 271 ILE A O 1
ATOM 2190 N N . LYS A 1 272 ? 0.613 -30.391 -20.734 1 97.12 272 LYS A N 1
ATOM 2191 C CA . LYS A 1 272 ? -0.35 -31.266 -21.406 1 97.12 272 LYS A CA 1
ATOM 2192 C C . LYS A 1 272 ? 0.347 -32.219 -22.375 1 97.12 272 LYS A C 1
ATOM 2194 O O . LYS A 1 272 ? 0.011 -33.406 -22.453 1 97.12 272 LYS A O 1
ATOM 2199 N N . GLU A 1 273 ? 1.229 -31.688 -23.094 1 97.12 273 GLU A N 1
ATOM 2200 C CA . GLU A 1 273 ? 1.99 -32.5 -24.031 1 97.12 273 GLU A CA 1
ATOM 2201 C C . GLU A 1 273 ? 2.783 -33.594 -23.297 1 97.12 273 GLU A C 1
ATOM 2203 O O . GLU A 1 273 ? 2.83 -34.719 -23.75 1 97.12 273 GLU A O 1
ATOM 2208 N N . THR A 1 274 ? 3.447 -33.219 -22.266 1 97.31 274 THR A N 1
ATOM 2209 C CA . THR A 1 274 ? 4.184 -34.188 -21.469 1 97.31 274 THR A CA 1
ATOM 2210 C C . THR A 1 274 ? 3.244 -35.25 -20.938 1 97.31 274 THR A C 1
ATOM 2212 O O . THR A 1 274 ? 3.561 -36.438 -20.984 1 97.31 274 THR A O 1
ATOM 2215 N N . HIS A 1 275 ? 2.131 -34.844 -20.422 1 97.56 275 HIS A N 1
ATOM 2216 C CA . HIS A 1 275 ? 1.13 -35.781 -19.906 1 97.56 275 HIS A CA 1
ATOM 2217 C C . HIS A 1 275 ? 0.702 -36.75 -20.984 1 97.56 275 HIS A C 1
ATOM 2219 O O . HIS A 1 275 ? 0.561 -37.969 -20.719 1 97.56 275 HIS A O 1
ATOM 2225 N N . LYS A 1 276 ? 0.482 -36.25 -22.156 1 97.81 276 LYS A N 1
ATOM 2226 C CA . LYS A 1 276 ? 0.082 -37.094 -23.266 1 97.81 276 LYS A CA 1
ATOM 2227 C C . LYS A 1 276 ? 1.15 -38.125 -23.578 1 97.81 276 LYS A C 1
ATOM 2229 O O . LYS A 1 276 ? 0.835 -39.312 -23.812 1 97.81 276 LYS A O 1
ATOM 2234 N N . ARG A 1 277 ? 2.348 -37.75 -23.609 1 97.81 277 ARG A N 1
ATOM 2235 C CA . ARG A 1 277 ? 3.455 -38.656 -23.875 1 97.81 277 ARG A CA 1
ATOM 2236 C C . ARG A 1 277 ? 3.566 -39.719 -22.797 1 97.81 277 ARG A C 1
ATOM 2238 O O . ARG A 1 277 ? 3.818 -40.906 -23.094 1 97.81 277 ARG A O 1
ATOM 2245 N N . TYR A 1 278 ? 3.451 -39.25 -21.609 1 98.25 278 TYR A N 1
ATOM 2246 C CA . TYR A 1 278 ? 3.477 -40.188 -20.469 1 98.25 278 TYR A CA 1
ATOM 2247 C C . TYR A 1 278 ? 2.361 -41.219 -20.594 1 98.25 278 TYR A C 1
ATOM 2249 O O . TYR A 1 278 ? 2.6 -42.406 -20.422 1 98.25 278 TYR A O 1
ATOM 2257 N N . SER A 1 279 ? 1.195 -40.75 -20.891 1 97.69 279 SER A N 1
ATOM 2258 C CA . SER A 1 279 ? 0.031 -41.625 -21.031 1 97.69 279 SER A CA 1
ATOM 2259 C C . SER A 1 279 ? 0.219 -42.625 -22.156 1 97.69 279 SER A C 1
ATOM 2261 O O . SER A 1 279 ? -0.152 -43.781 -22.031 1 97.69 279 SER A O 1
ATOM 2263 N N . GLN A 1 280 ? 0.752 -42.156 -23.188 1 97.81 280 GLN A N 1
ATOM 2264 C CA . GLN A 1 280 ? 0.998 -43.031 -24.344 1 97.81 280 GLN A CA 1
ATOM 2265 C C . GLN A 1 280 ? 1.929 -44.188 -23.984 1 97.81 280 GLN A C 1
ATOM 2267 O O . GLN A 1 280 ? 1.69 -45.344 -24.375 1 97.81 280 GLN A O 1
ATOM 2272 N N . HIS A 1 281 ? 2.961 -43.906 -23.297 1 98.06 281 HIS A N 1
ATOM 2273 C CA . HIS A 1 281 ? 3.871 -44.969 -22.859 1 98.06 281 HIS A CA 1
ATOM 2274 C C . HIS A 1 281 ? 3.154 -45.969 -21.984 1 98.06 281 HIS A C 1
ATOM 2276 O O . HIS A 1 281 ? 3.266 -47.188 -22.203 1 98.06 281 HIS A O 1
ATOM 2282 N N . ILE A 1 282 ? 2.395 -45.469 -21.062 1 97.94 282 ILE A N 1
ATOM 2283 C CA . ILE A 1 282 ? 1.797 -46.344 -20.047 1 97.94 282 ILE A CA 1
ATOM 2284 C C . ILE A 1 282 ? 0.67 -47.156 -20.656 1 97.94 282 ILE A C 1
ATOM 2286 O O . ILE A 1 282 ? 0.578 -48.375 -20.422 1 97.94 282 ILE A O 1
ATOM 2290 N N . ARG A 1 283 ? -0.101 -46.625 -21.547 1 96.19 283 ARG A N 1
ATOM 2291 C CA . ARG A 1 283 ? -1.326 -47.25 -22.031 1 96.19 283 ARG A CA 1
ATOM 2292 C C . ARG A 1 283 ? -1.061 -48.062 -23.297 1 96.19 283 ARG A C 1
ATOM 2294 O O . ARG A 1 283 ? -1.729 -49.094 -23.531 1 96.19 283 ARG A O 1
ATOM 2301 N N . ILE A 1 284 ? -0.12 -47.594 -24.078 1 96.38 284 ILE A N 1
ATOM 2302 C CA . ILE A 1 284 ? -0.07 -48.156 -25.438 1 96.38 284 ILE A CA 1
ATOM 2303 C C . ILE A 1 284 ? 1.306 -48.75 -25.688 1 96.38 284 ILE A C 1
ATOM 2305 O O . ILE A 1 284 ? 1.411 -49.906 -26.094 1 96.38 284 ILE A O 1
ATOM 2309 N N . GLU A 1 285 ? 2.379 -48.094 -25.359 1 96.94 285 GLU A N 1
ATOM 2310 C CA . GLU A 1 285 ? 3.701 -48.438 -25.859 1 96.94 285 GLU A CA 1
ATOM 2311 C C . GLU A 1 285 ? 4.363 -49.531 -25 1 96.94 285 GLU A C 1
ATOM 2313 O O . GLU A 1 285 ? 5.188 -50.281 -25.484 1 96.94 285 GLU A O 1
ATOM 2318 N N . CYS A 1 286 ? 4.047 -49.5 -23.781 1 97.62 286 CYS A N 1
ATOM 2319 C CA . CYS A 1 286 ? 4.793 -50.375 -22.891 1 97.62 286 CYS A CA 1
ATOM 2320 C C . CYS A 1 286 ? 3.877 -51.438 -22.266 1 97.62 286 CYS A C 1
ATOM 2322 O O . CYS A 1 286 ? 2.928 -51.094 -21.562 1 97.62 286 CYS A O 1
ATOM 2324 N N . ASP A 1 287 ? 4.277 -52.656 -22.484 1 96.75 287 ASP A N 1
ATOM 2325 C CA . ASP A 1 287 ? 3.49 -53.75 -21.953 1 96.75 287 ASP A CA 1
ATOM 2326 C C . ASP A 1 287 ? 3.617 -53.844 -20.438 1 96.75 287 ASP A C 1
ATOM 2328 O O . ASP A 1 287 ? 2.662 -54.219 -19.75 1 96.75 287 ASP A O 1
ATOM 2332 N N . LEU A 1 288 ? 4.762 -53.594 -20.062 1 96.88 288 LEU A N 1
ATOM 2333 C CA . LEU A 1 288 ? 5.008 -53.656 -18.625 1 96.88 288 LEU A CA 1
ATOM 2334 C C . LEU A 1 288 ? 4.129 -52.688 -17.875 1 96.88 288 LEU A C 1
ATOM 2336 O O . LEU A 1 288 ? 3.533 -53.031 -16.844 1 96.88 288 LEU A O 1
ATOM 2340 N N . CYS A 1 289 ? 4.062 -51.5 -18.312 1 97.62 289 CYS A N 1
ATOM 2341 C CA . CYS A 1 289 ? 3.266 -50.438 -17.672 1 97.62 289 CYS A CA 1
ATOM 2342 C C . CYS A 1 289 ? 1.776 -50.688 -17.875 1 97.62 289 CYS A C 1
ATOM 2344 O O . CYS A 1 289 ? 0.974 -50.469 -16.969 1 97.62 289 CYS A O 1
ATOM 2346 N N . ARG A 1 290 ? 1.402 -51.125 -19.062 1 97.12 290 ARG A N 1
ATOM 2347 C CA . ARG A 1 290 ? 0.01 -51.438 -19.359 1 97.12 290 ARG A CA 1
ATOM 2348 C C . ARG A 1 290 ? -0.525 -52.5 -18.422 1 97.12 290 ARG A C 1
ATOM 2350 O O . ARG A 1 290 ? -1.684 -52.438 -18 1 97.12 290 ARG A O 1
ATOM 2357 N N . ALA A 1 291 ? 0.313 -53.438 -18.141 1 96 291 ALA A N 1
ATOM 2358 C CA . ALA A 1 291 ? -0.073 -54.562 -17.281 1 96 291 ALA A CA 1
ATOM 2359 C C . ALA A 1 291 ? -0.388 -54.062 -15.867 1 96 291 ALA A C 1
ATOM 2361 O O . ALA A 1 291 ? -1.047 -54.781 -15.102 1 96 291 ALA A O 1
ATOM 2362 N N . LYS A 1 292 ? 0.032 -52.969 -15.523 1 95.62 292 LYS A N 1
ATOM 2363 C CA . LYS A 1 292 ? -0.217 -52.406 -14.195 1 95.62 292 LYS A CA 1
ATOM 2364 C C . LYS A 1 292 ? -1.563 -51.688 -14.133 1 95.62 292 LYS A C 1
ATOM 2366 O O . LYS A 1 292 ? -1.909 -51.094 -13.109 1 95.62 292 LYS A O 1
ATOM 2371 N N . GLY A 1 293 ? -2.256 -51.719 -15.141 1 95.75 293 GLY A N 1
ATOM 2372 C CA . GLY A 1 293 ? -3.604 -51.156 -15.164 1 95.75 293 GLY A CA 1
ATOM 2373 C C . GLY A 1 293 ? -4.574 -51.938 -14.289 1 95.75 293 GLY A C 1
ATOM 2374 O O . GLY A 1 293 ? -4.289 -53.062 -13.875 1 95.75 293 GLY A O 1
ATOM 2375 N N . PHE A 1 294 ? -5.672 -51.312 -14.039 1 95.38 294 PHE A N 1
ATOM 2376 C CA . PHE A 1 294 ? -6.652 -51.938 -13.141 1 95.38 294 PHE A CA 1
ATOM 2377 C C . PHE A 1 294 ? -7.93 -52.281 -13.891 1 95.38 294 PHE A C 1
ATOM 2379 O O . PHE A 1 294 ? -8.258 -51.656 -14.898 1 95.38 294 PHE A O 1
ATOM 2386 N N . ILE A 1 295 ? -8.523 -53.312 -13.445 1 95.12 295 ILE A N 1
ATOM 2387 C CA . ILE A 1 295 ? -9.875 -53.656 -13.891 1 95.12 295 ILE A CA 1
ATOM 2388 C C . ILE A 1 295 ? -10.875 -53.344 -12.773 1 95.12 295 ILE A C 1
ATOM 2390 O O . ILE A 1 295 ? -10.68 -53.719 -11.625 1 95.12 295 ILE A O 1
ATOM 2394 N N . CYS A 1 296 ? -11.867 -52.625 -13.102 1 95.75 296 CYS A N 1
ATOM 2395 C CA . CYS A 1 296 ? -12.867 -52.25 -12.102 1 95.75 296 CYS A CA 1
ATOM 2396 C C . CYS A 1 296 ? -13.57 -53.469 -11.547 1 95.75 296 CYS A C 1
ATOM 2398 O O . CYS A 1 296 ? -14.273 -54.188 -12.281 1 95.75 296 CYS A O 1
ATOM 2400 N N . GLU A 1 297 ? -13.516 -53.656 -10.281 1 93 297 GLU A N 1
ATOM 2401 C CA . GLU A 1 297 ? -14.109 -54.844 -9.648 1 93 297 GLU A CA 1
ATOM 2402 C C . GLU A 1 297 ? -15.625 -54.688 -9.523 1 93 297 GLU A C 1
ATOM 2404 O O . GLU A 1 297 ? -16.328 -55.688 -9.305 1 93 297 GLU A O 1
ATOM 2409 N N . LEU A 1 298 ? -16.047 -53.531 -9.695 1 93.88 298 LEU A N 1
ATOM 2410 C CA . LEU A 1 298 ? -17.469 -53.281 -9.5 1 93.88 298 LEU A CA 1
ATOM 2411 C C . LEU A 1 298 ? -18.25 -53.531 -10.789 1 93.88 298 LEU A C 1
ATOM 2413 O O . LEU A 1 298 ? -19.312 -54.156 -10.75 1 93.88 298 LEU A O 1
ATOM 2417 N N . CYS A 1 299 ? -17.75 -53.062 -11.867 1 93.94 299 CYS A N 1
ATOM 2418 C CA . CYS A 1 299 ? -18.469 -53.312 -13.125 1 93.94 299 CYS A CA 1
ATOM 2419 C C . CYS A 1 299 ? -17.812 -54.438 -13.914 1 93.94 299 CYS A C 1
ATOM 2421 O O . CYS A 1 299 ? -18.438 -55 -14.805 1 93.94 299 CYS A O 1
ATOM 2423 N N . ARG A 1 300 ? -16.594 -54.781 -13.648 1 90.06 300 ARG A N 1
ATOM 2424 C CA . ARG A 1 300 ? -15.805 -55.844 -14.234 1 90.06 300 ARG A CA 1
ATOM 2425 C C . ARG A 1 300 ? -15.68 -55.688 -15.75 1 90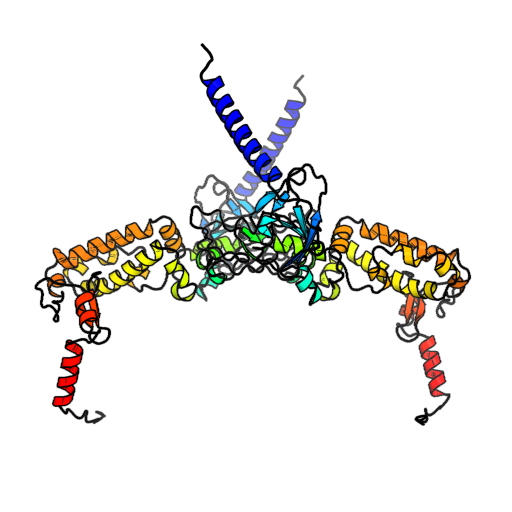.06 300 ARG A C 1
ATOM 2427 O O . ARG A 1 300 ? -15.609 -56.688 -16.484 1 90.06 300 ARG A O 1
ATOM 2434 N N . ALA A 1 301 ? -15.797 -54.531 -16.109 1 89.69 301 ALA A N 1
ATOM 2435 C CA . ALA A 1 301 ? -15.547 -54.25 -17.516 1 89.69 301 ALA A CA 1
ATOM 2436 C C . ALA A 1 301 ? -14.125 -54.625 -17.906 1 89.69 301 ALA A C 1
ATOM 2438 O O . ALA A 1 301 ? -13.203 -54.562 -17.094 1 89.69 301 ALA A O 1
ATOM 2439 N N . GLU A 1 302 ? -13.922 -55.031 -19.125 1 90.81 302 GLU A N 1
ATOM 2440 C CA . GLU A 1 302 ? -12.633 -55.531 -19.578 1 90.81 302 GLU A CA 1
ATOM 2441 C C . GLU A 1 302 ? -11.656 -54.406 -19.844 1 90.81 302 GLU A C 1
ATOM 2443 O O . GLU A 1 302 ? -10.445 -54.625 -19.891 1 90.81 302 GLU A O 1
ATOM 2448 N N . GLU A 1 303 ? -12.18 -53.281 -19.875 1 92.81 303 GLU A N 1
ATOM 2449 C CA . GLU A 1 303 ? -11.328 -52.156 -20.188 1 92.81 303 GLU A CA 1
ATOM 2450 C C . GLU A 1 303 ? -10.438 -51.781 -19 1 92.81 303 GLU A C 1
ATOM 2452 O O . GLU A 1 303 ? -10.898 -51.719 -17.859 1 92.81 303 GLU A O 1
ATOM 2457 N N . LEU A 1 304 ? -9.125 -51.625 -19.297 1 95.81 304 LEU A N 1
ATOM 2458 C CA . LEU A 1 304 ? -8.172 -51.219 -18.266 1 95.81 304 LEU A CA 1
ATOM 2459 C C . LEU A 1 304 ? -8.367 -49.75 -17.875 1 95.81 304 LEU A C 1
ATOM 2461 O O . LEU A 1 304 ? -8.633 -48.906 -18.719 1 95.81 304 LEU A O 1
ATOM 2465 N N . ILE A 1 305 ? -8.273 -49.5 -16.578 1 96.75 305 ILE A N 1
ATOM 2466 C CA . ILE A 1 305 ? -8.344 -48.125 -16.078 1 96.75 305 ILE A CA 1
ATOM 2467 C C . ILE A 1 305 ? -7.09 -47.812 -15.266 1 96.75 305 ILE A C 1
ATOM 2469 O O . ILE A 1 305 ? -6.461 -48.719 -14.711 1 96.75 305 ILE A O 1
ATOM 2473 N N . PHE A 1 306 ? -6.773 -46.594 -15.289 1 97.25 306 PHE A N 1
ATOM 2474 C CA . PHE A 1 306 ? -5.602 -46.125 -14.562 1 97.25 306 PHE A CA 1
ATOM 2475 C C . PHE A 1 306 ? -5.98 -45 -13.586 1 97.25 306 PHE A C 1
ATOM 2477 O O . PHE A 1 306 ? -6.977 -44.312 -13.781 1 97.25 306 PHE A O 1
ATOM 2484 N N . PRO A 1 307 ? -5.16 -44.844 -12.5 1 96 307 PRO A N 1
ATOM 2485 C CA . PRO A 1 307 ? -5.5 -43.875 -11.461 1 96 307 PRO A CA 1
ATOM 2486 C C . PRO A 1 307 ? -5.527 -42.438 -11.984 1 96 307 PRO A C 1
ATOM 2488 O O . PRO A 1 307 ? -6.18 -41.562 -11.391 1 96 307 PRO A O 1
ATOM 2491 N N . PHE A 1 308 ? -4.82 -42.156 -13.07 1 96.88 308 PHE A N 1
ATOM 2492 C CA . PHE A 1 308 ? -4.758 -40.781 -13.586 1 96.88 308 PHE A CA 1
ATOM 2493 C C . PHE A 1 308 ? -5.859 -40.531 -14.617 1 96.88 308 PHE A C 1
ATOM 2495 O O . PHE A 1 308 ? -5.965 -39.469 -15.18 1 96.88 308 PHE A O 1
ATOM 2502 N N . ASP A 1 309 ? -6.746 -41.5 -14.812 1 95.75 309 ASP A N 1
ATOM 2503 C CA . ASP A 1 309 ? -7.887 -41.344 -15.711 1 95.75 309 ASP A CA 1
ATOM 2504 C C . ASP A 1 309 ? -8.961 -40.438 -15.086 1 95.75 309 ASP A C 1
ATOM 2506 O O . ASP A 1 309 ? -9.227 -40.531 -13.883 1 95.75 309 ASP A O 1
ATOM 2510 N N . ILE A 1 310 ? -9.578 -39.625 -15.922 1 93.44 310 ILE A N 1
ATOM 2511 C CA . ILE A 1 310 ? -10.609 -38.719 -15.461 1 93.44 310 ILE A CA 1
ATOM 2512 C C . ILE A 1 310 ? -11.82 -39.5 -14.969 1 93.44 310 ILE A C 1
ATOM 2514 O O . ILE A 1 310 ? -12.508 -39.062 -14.031 1 93.44 310 ILE A O 1
ATOM 2518 N N . ILE A 1 311 ? -12.094 -40.594 -15.453 1 94.81 311 ILE A N 1
ATOM 2519 C CA . ILE A 1 311 ? -13.289 -41.375 -15.148 1 94.81 311 ILE A CA 1
ATOM 2520 C C . ILE A 1 311 ? -13 -42.344 -13.984 1 94.81 311 ILE A C 1
ATOM 2522 O O . ILE A 1 311 ? -13.891 -43.062 -13.539 1 94.81 311 ILE A O 1
ATOM 2526 N N . ALA A 1 312 ? -11.836 -42.375 -13.523 1 96.5 312 ALA A N 1
ATOM 2527 C CA . ALA A 1 312 ? -11.445 -43.344 -12.508 1 96.5 312 ALA A CA 1
ATOM 2528 C C . ALA A 1 312 ? -11.188 -42.656 -11.164 1 96.5 312 ALA A C 1
ATOM 2530 O O . ALA A 1 312 ? -11 -41.438 -11.109 1 96.5 312 ALA A O 1
ATOM 2531 N N . ILE A 1 313 ? -11.352 -43.375 -10.086 1 95.81 313 ILE A N 1
ATOM 2532 C CA . ILE A 1 313 ? -11.078 -42.906 -8.734 1 95.81 313 ILE A CA 1
ATOM 2533 C C . ILE A 1 313 ? -10.344 -43.969 -7.949 1 95.81 313 ILE A C 1
ATOM 2535 O O . ILE A 1 313 ? -10.656 -45.156 -8.078 1 95.81 313 ILE A O 1
ATOM 2539 N N . ALA A 1 314 ? -9.344 -43.562 -7.316 1 95.25 314 ALA A N 1
ATOM 2540 C CA . ALA A 1 314 ? -8.586 -44.5 -6.5 1 95.25 314 ALA A CA 1
ATOM 2541 C C . ALA A 1 314 ? -9.055 -44.469 -5.051 1 95.25 314 ALA A C 1
ATOM 2543 O O . ALA A 1 314 ? -9.344 -43.406 -4.5 1 95.25 314 ALA A O 1
ATOM 2544 N N . CYS A 1 315 ? -9.188 -45.625 -4.492 1 94.69 315 CYS A N 1
ATOM 2545 C CA . CYS A 1 315 ? -9.523 -45.719 -3.074 1 94.69 315 CYS A CA 1
ATOM 2546 C C . CYS A 1 315 ? -8.414 -45.156 -2.209 1 94.69 315 CYS A C 1
ATOM 2548 O O . CYS A 1 315 ? -7.23 -45.406 -2.443 1 94.69 315 CYS A O 1
ATOM 2550 N N . SER A 1 316 ? -8.742 -44.406 -1.137 1 92.75 316 SER A N 1
ATOM 2551 C CA . SER A 1 316 ? -7.773 -43.719 -0.302 1 92.75 316 SER A CA 1
ATOM 2552 C C . SER A 1 316 ? -7.082 -44.688 0.662 1 92.75 316 SER A C 1
ATOM 2554 O O . SER A 1 316 ? -5.984 -44.406 1.144 1 92.75 316 SER A O 1
ATOM 2556 N N . GLN A 1 317 ? -7.641 -45.812 0.839 1 91.94 317 GLN A N 1
ATOM 2557 C CA . GLN A 1 317 ? -7.109 -46.75 1.82 1 91.94 317 GLN A CA 1
ATOM 2558 C C . GLN A 1 317 ? -6.223 -47.812 1.154 1 91.94 317 GLN A C 1
ATOM 2560 O O . GLN A 1 317 ? -5.094 -48.031 1.586 1 91.94 317 GLN A O 1
ATOM 2565 N N . CYS A 1 318 ? -6.699 -48.438 0.086 1 92.75 318 CYS A N 1
ATOM 2566 C CA . CYS A 1 318 ? -5.965 -49.562 -0.5 1 92.75 318 CYS A CA 1
ATOM 2567 C C . CYS A 1 318 ? -5.422 -49.188 -1.875 1 92.75 318 CYS A C 1
ATOM 2569 O O . CYS A 1 318 ? -4.695 -50 -2.49 1 92.75 318 CYS A O 1
ATOM 2571 N N . SER A 1 319 ? -5.777 -48.125 -2.449 1 93.19 319 SER A N 1
ATOM 2572 C CA . SER A 1 319 ? -5.285 -47.594 -3.709 1 93.19 319 SER A CA 1
ATOM 2573 C C . SER A 1 319 ? -5.855 -48.344 -4.902 1 93.19 319 SER A C 1
ATOM 2575 O O . SER A 1 319 ? -5.363 -48.188 -6.023 1 93.19 319 SER A O 1
ATOM 2577 N N . ALA A 1 320 ? -6.848 -49.188 -4.605 1 94.69 320 ALA A N 1
ATOM 2578 C CA . ALA A 1 320 ? -7.531 -49.812 -5.738 1 94.69 320 ALA A CA 1
ATOM 2579 C C . ALA A 1 320 ? -8.234 -48.75 -6.59 1 94.69 320 ALA A C 1
ATOM 2581 O O . ALA A 1 320 ? -8.633 -47.688 -6.09 1 94.69 320 ALA A O 1
ATOM 2582 N N . VAL A 1 321 ? -8.352 -49.094 -7.887 1 96.94 321 VAL A N 1
ATOM 2583 C CA . VAL A 1 321 ? -8.906 -48.094 -8.805 1 96.94 321 VAL A CA 1
ATOM 2584 C C . VAL A 1 321 ? -10.234 -48.594 -9.367 1 96.94 321 VAL A C 1
ATOM 2586 O O . VAL A 1 321 ? -10.352 -49.781 -9.734 1 96.94 321 VAL A O 1
ATOM 2589 N N . PHE A 1 322 ? -11.258 -47.688 -9.367 1 96.56 322 PHE A N 1
ATOM 2590 C CA . PHE A 1 322 ? -12.602 -48 -9.859 1 96.56 322 PHE A CA 1
ATOM 2591 C C . PHE A 1 322 ? -13.102 -46.906 -10.781 1 96.56 322 PHE A C 1
ATOM 2593 O O . PHE A 1 322 ? -12.539 -45.812 -10.82 1 96.56 322 PHE A O 1
ATOM 2600 N N . HIS A 1 323 ? -14.016 -47.312 -11.656 1 96.62 323 HIS A N 1
ATOM 2601 C CA . HIS A 1 323 ? -14.734 -46.219 -12.312 1 96.62 323 HIS A CA 1
ATOM 2602 C C . HIS A 1 323 ? -15.398 -45.312 -11.289 1 96.62 323 HIS A C 1
ATOM 2604 O O . HIS A 1 323 ? -15.953 -45.781 -10.297 1 96.62 323 HIS A O 1
ATOM 2610 N N . ARG A 1 324 ? -15.258 -44 -11.523 1 95.75 324 ARG A N 1
ATOM 2611 C CA . ARG A 1 324 ? -15.852 -43.031 -10.617 1 95.75 324 ARG A CA 1
ATOM 2612 C C . ARG A 1 324 ? -17.344 -43.281 -10.422 1 95.75 324 ARG A C 1
ATOM 2614 O O . ARG A 1 324 ? -17.828 -43.312 -9.289 1 95.75 324 ARG A O 1
ATOM 2621 N N . ASP A 1 325 ? -18.047 -43.469 -11.469 1 95.38 325 ASP A N 1
ATOM 2622 C CA . ASP A 1 325 ? -19.484 -43.75 -11.43 1 95.38 325 ASP A CA 1
ATOM 2623 C C . ASP A 1 325 ? -19.797 -45.031 -10.648 1 95.38 325 ASP A C 1
ATOM 2625 O O . ASP A 1 325 ? -20.734 -45.062 -9.859 1 95.38 325 ASP A O 1
ATOM 2629 N N . CYS A 1 326 ? -19 -46.062 -10.844 1 95.62 326 CYS A N 1
ATOM 2630 C CA . CYS A 1 326 ? -19.188 -47.344 -10.148 1 95.62 326 CYS A CA 1
ATOM 2631 C C . CYS A 1 326 ? -18.938 -47.188 -8.648 1 95.62 326 CYS A C 1
ATOM 2633 O O . CYS A 1 326 ? -19.703 -47.719 -7.836 1 95.62 326 CYS A O 1
ATOM 2635 N N . PHE A 1 327 ? -18 -46.438 -8.359 1 95 327 PHE A N 1
ATOM 2636 C CA . PHE A 1 327 ? -17.609 -46.25 -6.965 1 95 327 PHE A CA 1
ATOM 2637 C C . PHE A 1 327 ? -18.688 -45.5 -6.195 1 95 327 PHE A C 1
ATOM 2639 O O . PHE A 1 327 ? -19.016 -45.875 -5.066 1 95 327 PHE A O 1
ATOM 2646 N N . PHE A 1 328 ? -19.234 -44.469 -6.801 1 93.81 328 PHE A N 1
ATOM 2647 C CA . PHE A 1 328 ? -20.203 -43.656 -6.098 1 93.81 328 PHE A CA 1
ATOM 2648 C C . PHE A 1 328 ? -21.578 -44.312 -6.113 1 93.81 328 PHE A C 1
ATOM 2650 O O . PHE A 1 328 ? -22.391 -44.094 -5.211 1 93.81 328 PHE A O 1
ATOM 2657 N N . LYS A 1 329 ? -21.875 -45.125 -7.086 1 93.44 329 LYS A N 1
ATOM 2658 C CA . LYS A 1 329 ? -23.078 -45.938 -7.078 1 93.44 329 LYS A CA 1
ATOM 2659 C C . LYS A 1 329 ? -23.109 -46.906 -5.879 1 93.44 329 LYS A C 1
ATOM 2661 O O . LYS A 1 329 ? -24.172 -47.219 -5.371 1 93.44 329 LYS A O 1
ATOM 2666 N N . LYS A 1 330 ? -21.953 -47.281 -5.492 1 91.19 330 LYS A N 1
ATOM 2667 C CA . LYS A 1 330 ? -21.828 -48.125 -4.32 1 91.19 330 LYS A CA 1
ATOM 2668 C C . LYS A 1 330 ? -21.547 -47.312 -3.062 1 91.19 330 LYS A C 1
ATOM 2670 O O . LYS A 1 330 ? -20.844 -47.781 -2.164 1 91.19 330 LYS A O 1
ATOM 2675 N N . ASN A 1 331 ? -21.922 -46.125 -3.021 1 90.88 331 ASN A N 1
ATOM 2676 C CA . ASN A 1 331 ? -21.859 -45.219 -1.898 1 90.88 331 ASN A CA 1
ATOM 2677 C C . ASN A 1 331 ? -20.422 -44.969 -1.438 1 90.88 331 ASN A C 1
ATOM 2679 O O . ASN A 1 331 ? -20.172 -44.781 -0.245 1 90.88 331 ASN A O 1
ATOM 2683 N N . GLY A 1 332 ? -19.516 -45.312 -2.25 1 89.75 332 GLY A N 1
ATOM 2684 C CA . GLY A 1 332 ? -18.125 -45.031 -1.949 1 89.75 332 GLY A CA 1
ATOM 2685 C C . GLY A 1 332 ? -17.469 -46.062 -1.071 1 89.75 332 GLY A C 1
ATOM 2686 O O . GLY A 1 332 ? -16.5 -45.781 -0.365 1 89.75 332 GLY A O 1
ATOM 2687 N N . VAL A 1 333 ? -18 -47.188 -1.035 1 91.31 333 VAL A N 1
ATOM 2688 C CA . VAL A 1 333 ? -17.438 -48.281 -0.25 1 91.31 333 VAL A CA 1
ATOM 2689 C C . VAL A 1 333 ? -16.531 -49.156 -1.135 1 91.31 333 VAL A C 1
ATOM 2691 O O . VAL A 1 333 ? -16.953 -49.625 -2.189 1 91.31 333 VAL A O 1
ATOM 2694 N N . CYS A 1 334 ? -15.312 -49.375 -0.76 1 94 334 CYS A N 1
ATOM 2695 C CA . CYS A 1 334 ? -14.336 -50.125 -1.543 1 94 334 CYS A CA 1
ATOM 2696 C C . CYS A 1 334 ? -14.453 -51.625 -1.291 1 94 334 CYS A C 1
ATOM 2698 O O . CYS A 1 334 ? -14.289 -52.062 -0.159 1 94 334 CYS A O 1
ATOM 2700 N N . PRO A 1 335 ? -14.719 -52.344 -2.293 1 92.69 335 PRO A N 1
ATOM 2701 C CA . PRO A 1 335 ? -14.883 -53.781 -2.127 1 92.69 335 PRO A CA 1
ATOM 2702 C C . PRO A 1 335 ? -13.602 -54.469 -1.668 1 92.69 335 PRO A C 1
ATOM 2704 O O . PRO A 1 335 ? -13.656 -55.469 -0.918 1 92.69 335 PRO A O 1
ATOM 2707 N N . LYS A 1 336 ? -12.562 -54.031 -2.111 1 92.44 336 LYS A N 1
ATOM 2708 C CA . LYS A 1 336 ? -11.289 -54.625 -1.696 1 92.44 336 LYS A CA 1
ATOM 2709 C C . LYS A 1 336 ? -11.055 -54.406 -0.203 1 92.44 336 LYS A C 1
ATOM 2711 O O . LYS A 1 336 ? -10.633 -55.344 0.499 1 92.44 336 LYS A O 1
ATOM 2716 N N . CYS A 1 337 ? -11.273 -53.188 0.217 1 93.5 337 CYS A N 1
ATOM 2717 C CA . CYS A 1 337 ? -11.109 -52.875 1.636 1 93.5 337 CYS A CA 1
ATOM 2718 C C . CYS A 1 337 ? -12.07 -53.719 2.48 1 93.5 337 CYS A C 1
ATOM 2720 O O . CYS A 1 337 ? -11.719 -54.156 3.574 1 93.5 337 CYS A O 1
ATOM 2722 N N . GLU A 1 338 ? -13.219 -53.906 2.012 1 91.38 338 GLU A N 1
ATOM 2723 C CA . GLU A 1 338 ? -14.195 -54.75 2.705 1 91.38 338 GLU A CA 1
ATOM 2724 C C . GLU A 1 338 ? -13.703 -56.188 2.814 1 91.38 338 GLU A C 1
ATOM 2726 O O . GLU A 1 338 ? -13.875 -56.812 3.854 1 91.38 338 GLU A O 1
ATOM 2731 N N . ARG A 1 339 ? -13.195 -56.656 1.742 1 91.5 339 ARG A N 1
ATOM 2732 C CA . ARG A 1 339 ? -12.656 -58.031 1.723 1 91.5 339 ARG A CA 1
ATOM 2733 C C . ARG A 1 339 ? -11.5 -58.156 2.705 1 91.5 339 ARG A C 1
ATOM 2735 O O . ARG A 1 339 ? -11.406 -59.156 3.416 1 91.5 339 ARG A O 1
ATOM 2742 N N . LEU A 1 340 ? -10.727 -57.188 2.748 1 91.06 340 LEU A N 1
ATOM 2743 C CA . LEU A 1 340 ? -9.57 -57.219 3.639 1 91.06 340 LEU A CA 1
ATOM 2744 C C . LEU A 1 340 ? -10.008 -57.156 5.098 1 91.06 340 LEU A C 1
ATOM 2746 O O . LEU A 1 340 ? -9.422 -57.812 5.953 1 91.06 340 LEU A O 1
ATOM 2750 N N . ALA A 1 341 ? -11.039 -56.406 5.344 1 89.94 341 ALA A N 1
ATOM 2751 C CA . ALA A 1 341 ? -11.586 -56.312 6.695 1 89.94 341 ALA A CA 1
ATOM 2752 C C . ALA A 1 341 ? -12.18 -57.625 7.141 1 89.94 341 ALA A C 1
ATOM 2754 O O . ALA A 1 341 ? -12.023 -58.031 8.297 1 89.94 341 ALA A O 1
ATOM 2755 N N . LYS A 1 342 ? -12.805 -58.344 6.297 1 89.75 342 LYS A N 1
ATOM 2756 C CA . LYS A 1 342 ? -13.414 -59.625 6.602 1 89.75 342 LYS A CA 1
ATOM 2757 C C . LYS A 1 342 ? -12.344 -60.688 6.848 1 89.75 342 LYS A C 1
ATOM 2759 O O . LYS A 1 342 ? -12.484 -61.531 7.742 1 89.75 342 LYS A O 1
ATOM 2764 N N . GLN A 1 343 ? -11.32 -60.594 6.125 1 88.5 343 GLN A N 1
ATOM 2765 C CA . GLN A 1 343 ? -10.219 -61.562 6.293 1 88.5 343 GLN A CA 1
ATOM 2766 C C . GLN A 1 343 ? -9.508 -61.344 7.625 1 88.5 343 GLN A C 1
ATOM 2768 O O . GLN A 1 343 ? -9.141 -62.312 8.305 1 88.5 343 GLN A O 1
ATOM 2773 N N . LEU A 1 344 ? -9.375 -60.156 7.984 1 83.69 344 LEU A N 1
ATOM 2774 C CA . LEU A 1 344 ? -8.75 -59.844 9.266 1 83.69 344 LEU A CA 1
ATOM 2775 C C . LEU A 1 344 ? -9.625 -60.281 10.43 1 83.69 344 LEU A C 1
ATOM 2777 O O . LEU A 1 344 ? -9.109 -60.75 11.445 1 83.69 344 LEU A O 1
ATOM 2781 N N . ALA A 1 345 ? -10.82 -60.281 10.258 1 83.69 345 ALA A N 1
ATOM 2782 C CA . ALA A 1 345 ? -11.75 -60.719 11.297 1 83.69 345 ALA A CA 1
ATOM 2783 C C . ALA A 1 345 ? -11.758 -62.219 11.453 1 83.69 345 ALA A C 1
ATOM 2785 O O . ALA A 1 345 ? -11.883 -62.75 12.57 1 83.69 345 ALA A O 1
ATOM 2786 N N . ILE A 1 346 ? -11.547 -62.875 10.367 1 81.62 346 ILE A N 1
ATOM 2787 C CA . ILE A 1 346 ? -11.531 -64.312 10.422 1 81.62 346 ILE A CA 1
ATOM 2788 C C . ILE A 1 346 ? -10.203 -64.812 10.992 1 81.62 346 ILE A C 1
ATOM 2790 O O . ILE A 1 346 ? -10.164 -65.75 11.789 1 81.62 346 ILE A O 1
ATOM 2794 N N . THR A 1 347 ? -9.156 -64.312 10.367 1 69.12 347 THR A N 1
ATOM 2795 C CA . THR A 1 347 ? -7.859 -64.812 10.828 1 69.12 347 THR A CA 1
ATOM 2796 C C . THR A 1 347 ? -7.59 -64.375 12.258 1 69.12 347 THR A C 1
ATOM 2798 O O . THR A 1 347 ? -6.691 -64.875 12.922 1 69.12 347 THR A O 1
ATOM 2801 N N . GLY A 1 348 ? -8.516 -64.25 13.031 1 55.38 348 GLY A N 1
ATOM 2802 C CA . GLY A 1 348 ? -8.328 -64.062 14.461 1 55.38 348 GLY A CA 1
ATOM 2803 C C . GLY A 1 348 ? -6.898 -63.719 14.836 1 55.38 348 GLY A C 1
ATOM 2804 O O . GLY A 1 348 ? -6.465 -63.969 15.961 1 55.38 348 GLY A O 1
ATOM 2805 N N . VAL A 1 349 ? -5.781 -63.688 13.938 1 48.31 349 VAL A N 1
ATOM 2806 C CA . VAL A 1 349 ? -4.406 -63.469 14.383 1 48.31 349 VAL A CA 1
ATOM 2807 C C . VAL A 1 349 ? -4.367 -62.312 15.398 1 48.31 349 VAL A C 1
ATOM 2809 O O . VAL A 1 349 ? -4.77 -61.188 15.102 1 48.31 349 VAL A O 1
ATOM 2812 N N . SER A 1 350 ? -4.621 -62.688 16.641 1 42.47 350 SER A N 1
ATOM 2813 C CA . SER A 1 350 ? -4.129 -62 17.812 1 42.47 350 SER A CA 1
ATOM 2814 C C . SER A 1 350 ? -2.676 -61.562 17.641 1 42.47 350 SER A C 1
ATOM 2816 O O . SER A 1 350 ? -1.81 -62.406 17.359 1 42.47 350 SER A O 1
ATOM 2818 N N . PHE A 1 351 ? -2.357 -60.469 17.047 1 37.31 351 PHE A N 1
ATOM 2819 C CA . PHE A 1 351 ? -1.058 -59.812 17.172 1 37.31 351 PHE A CA 1
ATOM 2820 C C . PHE A 1 351 ? -0.496 -60 18.578 1 37.31 351 PHE A C 1
ATOM 2822 O O . PHE A 1 351 ? -1.019 -59.438 19.531 1 37.31 351 PHE A O 1
ATOM 2829 N N . ASP A 1 352 ? -0.126 -61.188 18.922 1 36.44 352 ASP A N 1
ATOM 2830 C CA . ASP A 1 352 ? 0.777 -61.344 20.062 1 36.44 352 ASP A CA 1
ATOM 2831 C C . ASP A 1 352 ? 1.961 -60.406 19.969 1 36.44 352 ASP A C 1
ATOM 2833 O O . ASP A 1 352 ? 2.596 -60.281 18.906 1 36.44 352 ASP A O 1
ATOM 2837 N N . GLU A 1 353 ? 2.008 -59.281 20.75 1 34.84 353 GLU A N 1
ATOM 2838 C CA . GLU A 1 353 ? 2.998 -58.281 21.109 1 34.84 353 GLU A CA 1
ATOM 2839 C C . GLU A 1 353 ? 4.34 -58.906 21.453 1 34.84 353 GLU A C 1
ATOM 2841 O O . GLU A 1 353 ? 4.789 -58.875 22.594 1 34.84 353 GLU A O 1
ATOM 2846 N N . SER A 1 354 ? 4.676 -60.094 21.141 1 32.31 354 SER A N 1
ATOM 2847 C CA . SER A 1 354 ? 6.016 -60.469 21.594 1 32.31 354 SER A CA 1
ATOM 2848 C C . SER A 1 354 ? 7.082 -59.656 20.859 1 32.31 354 SER A C 1
ATOM 2850 O O . SER A 1 354 ? 7.121 -59.656 19.625 1 32.31 354 SER A O 1
ATOM 2852 N N . SER A 1 355 ? 7.621 -58.562 21.547 1 27.8 355 SER A N 1
ATOM 2853 C CA . SER A 1 355 ? 8.82 -57.781 21.344 1 27.8 355 SER A CA 1
ATOM 2854 C C . SER A 1 355 ? 10.031 -58.656 21.031 1 27.8 355 SER A C 1
ATOM 2856 O O . SER A 1 355 ? 10.336 -59.562 21.781 1 27.8 355 SER A O 1
ATOM 2858 N N . PRO A 1 356 ? 10.289 -59 19.797 1 29.47 356 PRO A N 1
ATOM 2859 C CA . PRO A 1 356 ? 11.68 -59.469 19.797 1 29.47 356 PRO A CA 1
ATOM 2860 C C . PRO A 1 356 ? 12.641 -58.5 20.484 1 29.47 356 PRO A C 1
ATOM 2862 O O . PRO A 1 356 ? 12.469 -57.281 20.391 1 29.47 356 PRO A O 1
ATOM 2865 N N . THR A 1 357 ? 13.305 -58.844 21.766 1 22.16 357 THR A N 1
ATOM 2866 C CA . THR A 1 357 ? 14.602 -58.312 22.188 1 22.16 357 THR A CA 1
ATOM 2867 C C . THR A 1 357 ? 15.633 -58.5 21.062 1 22.16 357 THR A C 1
ATOM 2869 O O . THR A 1 357 ? 15.695 -59.531 20.422 1 22.16 357 THR A O 1
ATOM 2872 N N . MET B 1 1 ? -28.203 12.789 -57.312 1 32.06 1 MET B N 1
ATOM 2873 C CA . MET B 1 1 ? -27.938 11.523 -56.625 1 32.06 1 MET B CA 1
ATOM 2874 C C . MET B 1 1 ? -27.312 11.766 -55.25 1 32.06 1 MET B C 1
ATOM 2876 O O . MET B 1 1 ? -26.219 12.305 -55.156 1 32.06 1 MET B O 1
ATOM 2880 N N . SER B 1 2 ? -28.172 12.008 -54.219 1 41.53 2 SER B N 1
ATOM 2881 C CA . SER B 1 2 ? -27.797 12.398 -52.875 1 41.53 2 SER B CA 1
ATOM 2882 C C . SER B 1 2 ? -26.828 11.391 -52.25 1 41.53 2 SER B C 1
ATOM 2884 O O . SER B 1 2 ? -27 10.18 -52.438 1 41.53 2 SER B O 1
ATOM 2886 N N . THR B 1 3 ? -25.547 11.742 -52.094 1 51.72 3 THR B N 1
ATOM 2887 C CA . THR B 1 3 ? -24.406 10.891 -51.781 1 51.72 3 THR B CA 1
ATOM 2888 C C . THR B 1 3 ? -24.688 10.117 -50.469 1 51.72 3 THR B C 1
ATOM 2890 O O . THR B 1 3 ? -25.469 10.562 -49.625 1 51.72 3 THR B O 1
ATOM 2893 N N . PRO B 1 4 ? -24.359 8.742 -50.469 1 58.16 4 PRO B N 1
ATOM 2894 C CA . PRO B 1 4 ? -24.516 7.797 -49.344 1 58.16 4 PRO B CA 1
ATOM 2895 C C . PRO B 1 4 ? -24.016 8.359 -48.031 1 58.16 4 PRO B C 1
ATOM 2897 O O . PRO B 1 4 ? -24.406 7.887 -46.938 1 58.16 4 PRO B O 1
ATOM 2900 N N . GLU B 1 5 ? -23.062 9.258 -48.062 1 57.41 5 GLU B N 1
ATOM 2901 C CA . GLU B 1 5 ? -22.531 9.859 -46.844 1 57.41 5 GLU B CA 1
ATOM 2902 C C . GLU B 1 5 ? -23.594 10.672 -46.125 1 57.41 5 GLU B C 1
ATOM 2904 O O . GLU B 1 5 ? -23.625 10.695 -44.875 1 57.41 5 GLU B O 1
ATOM 2909 N N . ASP B 1 6 ? -24.547 11.211 -46.969 1 58.66 6 ASP B N 1
ATOM 2910 C CA . ASP B 1 6 ? -25.578 12.055 -46.375 1 58.66 6 ASP B CA 1
ATOM 2911 C C . ASP B 1 6 ? -26.594 11.211 -45.594 1 58.66 6 ASP B C 1
ATOM 2913 O O . ASP B 1 6 ? -27.188 11.672 -44.625 1 58.66 6 ASP B O 1
ATOM 2917 N N . SER B 1 7 ? -26.656 9.914 -45.969 1 60.81 7 SER B N 1
ATOM 2918 C CA . SER B 1 7 ? -27.656 9.031 -45.375 1 60.81 7 SER B CA 1
ATOM 2919 C C . SER B 1 7 ? -27.234 8.586 -43.969 1 60.81 7 SER B C 1
ATOM 2921 O O . SER B 1 7 ? -28.062 8.555 -43.062 1 60.81 7 SER B O 1
ATOM 2923 N N . THR B 1 8 ? -25.906 8.336 -43.844 1 57.84 8 THR B N 1
ATOM 2924 C CA . THR B 1 8 ? -25.453 7.84 -42.562 1 57.84 8 THR B CA 1
ATOM 2925 C C . THR B 1 8 ? -25.5 8.938 -41.5 1 57.84 8 THR B C 1
ATOM 2927 O O . THR B 1 8 ? -25.875 8.688 -40.344 1 57.84 8 THR B O 1
ATOM 2930 N N . LYS B 1 9 ? -25.188 10.188 -41.844 1 58.88 9 LYS B N 1
ATOM 2931 C CA . LYS B 1 9 ? -25.281 11.289 -40.875 1 58.88 9 LYS B CA 1
ATOM 2932 C C . LYS B 1 9 ? -26.734 11.531 -40.469 1 58.88 9 LYS B C 1
ATOM 2934 O O . LYS B 1 9 ? -27.031 11.781 -39.312 1 58.88 9 LYS B O 1
ATOM 2939 N N . ARG B 1 10 ? -27.547 11.32 -41.469 1 60.69 10 ARG B N 1
ATOM 2940 C CA . ARG B 1 10 ? -28.953 11.547 -41.219 1 60.69 10 ARG B CA 1
ATOM 2941 C C . ARG B 1 10 ? -29.516 10.461 -40.281 1 60.69 10 ARG B C 1
ATOM 2943 O O . ARG B 1 10 ? -30.281 10.75 -39.375 1 60.69 10 ARG B O 1
ATOM 2950 N N . GLN B 1 11 ? -28.969 9.219 -40.5 1 63.34 11 GLN B N 1
ATOM 2951 C CA . GLN B 1 11 ? -29.375 8.141 -39.594 1 63.34 11 GLN B CA 1
ATOM 2952 C C . GLN B 1 11 ? -28.859 8.359 -38.188 1 63.34 11 GLN B C 1
ATOM 2954 O O . GLN B 1 11 ? -29.562 8.102 -37.188 1 63.34 11 GLN B O 1
ATOM 2959 N N . GLY B 1 12 ? -27.609 8.906 -38.062 1 63.5 12 GLY B N 1
ATOM 2960 C CA . GLY B 1 12 ? -27.062 9.258 -36.75 1 63.5 12 GLY B CA 1
ATOM 2961 C C . GLY B 1 12 ? -27.828 10.375 -36.062 1 63.5 12 GLY B C 1
ATOM 2962 O O . GLY B 1 12 ? -28.094 10.32 -34.875 1 63.5 12 GLY B O 1
ATOM 2963 N N . LEU B 1 13 ? -28.203 11.344 -36.906 1 67.06 13 LEU B N 1
ATOM 2964 C CA . LEU B 1 13 ? -28.984 12.461 -36.375 1 67.06 13 LEU B CA 1
ATOM 2965 C C . LEU B 1 13 ? -30.375 12.008 -35.969 1 67.06 13 LEU B C 1
ATOM 2967 O O . LEU B 1 13 ? -30.891 12.438 -34.938 1 67.06 13 LEU B O 1
ATOM 2971 N N . VAL B 1 14 ? -30.969 11.078 -36.719 1 64.44 14 VAL B N 1
ATOM 2972 C CA . VAL B 1 14 ? -32.281 10.547 -36.406 1 64.44 14 VAL B CA 1
ATOM 2973 C C . VAL B 1 14 ? -32.188 9.727 -35.094 1 64.44 14 VAL B C 1
ATOM 2975 O O . VAL B 1 14 ? -33.062 9.844 -34.219 1 64.44 14 VAL B O 1
ATOM 2978 N N . LYS B 1 15 ? -31.141 8.945 -34.969 1 59.56 15 LYS B N 1
ATOM 2979 C CA . LYS B 1 15 ? -30.984 8.188 -33.719 1 59.56 15 LYS B CA 1
ATOM 2980 C C . LYS B 1 15 ? -30.797 9.125 -32.531 1 59.56 15 LYS B C 1
ATOM 2982 O O . LYS B 1 15 ? -31.375 8.906 -31.484 1 59.56 15 LYS B O 1
ATOM 2987 N N . LYS B 1 16 ? -30.078 10.18 -32.688 1 64.81 16 LYS B N 1
ATOM 2988 C CA . LYS B 1 16 ? -29.922 11.156 -31.609 1 64.81 16 LYS B CA 1
ATOM 2989 C C . LYS B 1 16 ? -31.25 11.859 -31.328 1 64.81 16 LYS B C 1
ATOM 2991 O O . LYS B 1 16 ? -31.594 12.102 -30.156 1 64.81 16 LYS B O 1
ATOM 2996 N N . LEU B 1 17 ? -32 12.078 -32.375 1 64.75 17 LEU B N 1
ATOM 2997 C CA . LEU B 1 17 ? -33.281 12.734 -32.219 1 64.75 17 LEU B CA 1
ATOM 2998 C C . LEU B 1 17 ? -34.281 11.805 -31.531 1 64.75 17 LEU B C 1
ATOM 3000 O O . LEU B 1 17 ? -35.031 12.242 -30.656 1 64.75 17 LEU B O 1
ATOM 3004 N N . VAL B 1 18 ? -34.312 10.523 -31.906 1 64.81 18 VAL B N 1
ATOM 3005 C CA . VAL B 1 18 ? -35.188 9.555 -31.266 1 64.81 18 VAL B CA 1
ATOM 3006 C C . VAL B 1 18 ? -34.781 9.367 -29.797 1 64.81 18 VAL B C 1
ATOM 3008 O O . VAL B 1 18 ? -35.625 9.336 -28.906 1 64.81 18 VAL B O 1
ATOM 3011 N N . GLN B 1 19 ? -33.438 9.312 -29.547 1 61.62 19 GLN B N 1
ATOM 3012 C CA . GLN B 1 19 ? -32.969 9.211 -28.172 1 61.62 19 GLN B CA 1
ATOM 3013 C C . GLN B 1 19 ? -33.312 10.461 -27.375 1 61.62 19 GLN B C 1
ATOM 3015 O O . GLN B 1 19 ? -33.719 10.367 -26.219 1 61.62 19 GLN B O 1
ATOM 3020 N N . LEU B 1 20 ? -33.312 11.594 -28 1 64.44 20 LEU B N 1
ATOM 3021 C CA . LEU B 1 20 ? -33.719 12.836 -27.359 1 64.44 20 LEU B CA 1
ATOM 3022 C C . LEU B 1 20 ? -35.219 12.867 -27.141 1 64.44 20 LEU B C 1
ATOM 3024 O O . LEU B 1 20 ? -35.688 13.328 -26.094 1 64.44 20 LEU B O 1
ATOM 3028 N N . ARG B 1 21 ? -36 12.414 -28.156 1 59.12 21 ARG B N 1
ATOM 3029 C CA . ARG B 1 21 ? -37.469 12.367 -28 1 59.12 21 ARG 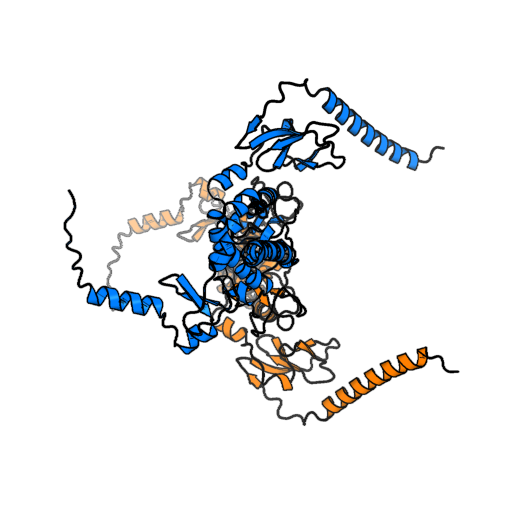B CA 1
ATOM 3030 C C . ARG B 1 21 ? -37.875 11.383 -26.922 1 59.12 21 ARG B C 1
ATOM 3032 O O . ARG B 1 21 ? -38.75 11.672 -26.125 1 59.12 21 ARG B O 1
ATOM 3039 N N . LEU B 1 22 ? -37.219 10.25 -26.859 1 56.56 22 LEU B N 1
ATOM 3040 C CA . LEU B 1 22 ? -37.531 9.297 -25.797 1 56.56 22 LEU B CA 1
ATOM 3041 C C . LEU B 1 22 ? -37.094 9.852 -24.438 1 56.56 22 LEU B C 1
ATOM 3043 O O . LEU B 1 22 ? -37.812 9.695 -23.438 1 56.56 22 LEU B O 1
ATOM 3047 N N . LYS B 1 23 ? -36.031 10.625 -24.422 1 55.62 23 LYS B N 1
ATOM 3048 C CA . LYS B 1 23 ? -35.594 11.297 -23.188 1 55.62 23 LYS B CA 1
ATOM 3049 C C . LYS B 1 23 ? -36.562 12.406 -22.797 1 55.62 23 LYS B C 1
ATOM 3051 O O . LYS B 1 23 ? -36.906 12.562 -21.625 1 55.62 23 LYS B O 1
ATOM 3056 N N . LEU B 1 24 ? -37.031 13.117 -23.781 1 55.5 24 LEU B N 1
ATOM 3057 C CA . LEU B 1 24 ? -38 14.164 -23.547 1 55.5 24 LEU B CA 1
ATOM 3058 C C . LEU B 1 24 ? -39.344 13.555 -23.078 1 55.5 24 LEU B C 1
ATOM 3060 O O . LEU B 1 24 ? -39.969 14.086 -22.156 1 55.5 24 LEU B O 1
ATOM 3064 N N . GLN B 1 25 ? -39.844 12.492 -23.703 1 54.19 25 GLN B N 1
ATOM 3065 C CA . GLN B 1 25 ? -41.062 11.836 -23.281 1 54.19 25 GLN B CA 1
ATOM 3066 C C . GLN B 1 25 ? -40.938 11.258 -21.875 1 54.19 25 GLN B C 1
ATOM 3068 O O . GLN B 1 25 ? -41.875 11.336 -21.078 1 54.19 25 GLN B O 1
ATOM 3073 N N . GLU B 1 26 ? -39.781 10.625 -21.562 1 50.59 26 GLU B N 1
ATOM 3074 C CA . GLU B 1 26 ? -39.562 10.148 -20.203 1 50.59 26 GLU B CA 1
ATOM 3075 C C . GLU B 1 26 ? -39.531 11.305 -19.203 1 50.59 26 GLU B C 1
ATOM 3077 O O . GLU B 1 26 ? -40 11.148 -18.062 1 50.59 26 GLU B O 1
ATOM 3082 N N . LEU B 1 27 ? -39.031 12.453 -19.641 1 47.16 27 LEU B N 1
ATOM 3083 C CA . LEU B 1 27 ? -39.094 13.633 -18.781 1 47.16 27 LEU B CA 1
ATOM 3084 C C . LEU B 1 27 ? -40.531 14.086 -18.578 1 47.16 27 LEU B C 1
ATOM 3086 O O . LEU B 1 27 ? -40.906 14.609 -17.516 1 47.16 27 LEU B O 1
ATOM 3090 N N . LYS B 1 28 ? -41.344 14.078 -19.641 1 47.03 28 LYS B N 1
ATOM 3091 C CA . LYS B 1 28 ? -42.719 14.562 -19.547 1 47.03 28 LYS B CA 1
ATOM 3092 C C . LYS B 1 28 ? -43.562 13.641 -18.672 1 47.03 28 LYS B C 1
ATOM 3094 O O . LYS B 1 28 ? -44.531 14.086 -18.031 1 47.03 28 LYS B O 1
ATOM 3099 N N . ASP B 1 29 ? -43.5 12.375 -18.844 1 45.38 29 ASP B N 1
ATOM 3100 C CA . ASP B 1 29 ? -44.344 11.461 -18.078 1 45.38 29 ASP B CA 1
ATOM 3101 C C . ASP B 1 29 ? -43.969 11.438 -16.609 1 45.38 29 ASP B C 1
ATOM 3103 O O . ASP B 1 29 ? -44.469 10.617 -15.836 1 45.38 29 ASP B O 1
ATOM 3107 N N . GLU B 1 30 ? -42.875 12.078 -16.203 1 43.91 30 GLU B N 1
ATOM 3108 C CA . GLU B 1 30 ? -42.625 12.031 -14.773 1 43.91 30 GLU B CA 1
ATOM 3109 C C . GLU B 1 30 ? -43.688 12.789 -14 1 43.91 30 GLU B C 1
ATOM 3111 O O . GLU B 1 30 ? -44.031 13.914 -14.352 1 43.91 30 GLU B O 1
ATOM 3116 N N . PRO B 1 31 ? -44.531 12.023 -13.242 1 42.12 31 PRO B N 1
ATOM 3117 C CA . PRO B 1 31 ? -45.625 12.625 -12.453 1 42.12 31 PRO B CA 1
ATOM 3118 C C . PRO B 1 31 ? -45.219 13.992 -11.883 1 42.12 31 PRO B C 1
ATOM 3120 O O . PRO B 1 31 ? -44.031 14.297 -11.75 1 42.12 31 PRO B O 1
ATOM 3123 N N . GLU B 1 32 ? -46.281 14.93 -11.641 1 40.5 32 GLU B N 1
ATOM 3124 C CA . GLU B 1 32 ? -46.406 16.219 -10.961 1 40.5 32 GLU B CA 1
ATOM 3125 C C . GLU B 1 32 ? -45.5 16.297 -9.734 1 40.5 32 GLU B C 1
ATOM 3127 O O . GLU B 1 32 ? -45.062 15.258 -9.219 1 40.5 32 GLU B O 1
ATOM 3132 N N . VAL B 1 33 ? -45.344 17.641 -9.219 1 41.91 33 VAL B N 1
ATOM 3133 C CA . VAL B 1 33 ? -44.656 18.203 -8.062 1 41.91 33 VAL B CA 1
ATOM 3134 C C . VAL B 1 33 ? -45.094 17.469 -6.797 1 41.91 33 VAL B C 1
ATOM 3136 O O . VAL B 1 33 ? -46.156 17.734 -6.238 1 41.91 33 VAL B O 1
ATOM 3139 N N . GLU B 1 34 ? -45.312 16.281 -6.758 1 41.59 34 GLU B N 1
ATOM 3140 C CA . GLU B 1 34 ? -45.562 15.789 -5.406 1 41.59 34 GLU B CA 1
ATOM 3141 C C . GLU B 1 34 ? -44.719 16.516 -4.383 1 41.59 34 GLU B C 1
ATOM 3143 O O . GLU B 1 34 ? -43.625 17.016 -4.711 1 41.59 34 GLU B O 1
ATOM 3148 N N . ASP B 1 35 ? -45.219 16.953 -3.238 1 45.12 35 ASP B N 1
ATOM 3149 C CA . ASP B 1 35 ? -44.594 17.562 -2.053 1 45.12 35 ASP B CA 1
ATOM 3150 C C . ASP B 1 35 ? -43.156 17.094 -1.88 1 45.12 35 ASP B C 1
ATOM 3152 O O . ASP B 1 35 ? -42.906 15.891 -1.711 1 45.12 35 ASP B O 1
ATOM 3156 N N . HIS B 1 36 ? -42.25 17.594 -2.672 1 51.12 36 HIS B N 1
ATOM 3157 C CA . HIS B 1 36 ? -40.781 17.453 -2.787 1 51.12 36 HIS B CA 1
ATOM 3158 C C . HIS B 1 36 ? -40.156 17.172 -1.428 1 51.12 36 HIS B C 1
ATOM 3160 O O . HIS B 1 36 ? -39.625 18.078 -0.791 1 51.12 36 HIS B O 1
ATOM 3166 N N . GLU B 1 37 ? -40.844 16.516 -0.577 1 58.25 37 GLU B N 1
ATOM 3167 C CA . GLU B 1 37 ? -40.406 16.156 0.77 1 58.25 37 GLU B CA 1
ATOM 3168 C C . GLU B 1 37 ? -39.062 15.453 0.746 1 58.25 37 GLU B C 1
ATOM 3170 O O . GLU B 1 37 ? -38.719 14.758 -0.217 1 58.25 37 GLU B O 1
ATOM 3175 N N . ASN B 1 38 ? -38.156 15.867 1.677 1 73.81 38 ASN B N 1
ATOM 3176 C CA . ASN B 1 38 ? -36.906 15.234 2.037 1 73.81 38 ASN B CA 1
ATOM 3177 C C . ASN B 1 38 ? -37.062 13.727 2.201 1 73.81 38 ASN B C 1
ATOM 3179 O O . ASN B 1 38 ? -38 13.258 2.834 1 73.81 38 ASN B O 1
ATOM 3183 N N . LYS B 1 39 ? -36.562 12.977 1.312 1 88.44 39 LYS B N 1
ATOM 3184 C CA . LYS B 1 39 ? -36.562 11.523 1.422 1 88.44 39 LYS B CA 1
ATOM 3185 C C . LYS B 1 39 ? -35.344 11.047 2.209 1 88.44 39 LYS B C 1
ATOM 3187 O O . LYS B 1 39 ? -34.219 11.539 1.995 1 88.44 39 LYS B O 1
ATOM 3192 N N . LYS B 1 40 ? -35.594 10.219 3.189 1 91.88 40 LYS B N 1
ATOM 3193 C CA . LYS B 1 40 ? -34.531 9.664 4.016 1 91.88 40 LYS B CA 1
ATOM 3194 C C . LYS B 1 40 ? -34.312 8.188 3.703 1 91.88 40 LYS B C 1
ATOM 3196 O O . LYS B 1 40 ? -35.25 7.375 3.814 1 91.88 40 LYS B O 1
ATOM 3201 N N . VAL B 1 41 ? -33.188 7.887 3.162 1 94.81 41 VAL B N 1
ATOM 3202 C CA . VAL B 1 41 ? -32.844 6.504 2.854 1 94.81 41 VAL B CA 1
ATOM 3203 C C . VAL B 1 41 ? -31.453 6.188 3.375 1 94.81 41 VAL B C 1
ATOM 3205 O O . VAL B 1 41 ? -30.484 6.852 3.002 1 94.81 41 VAL B O 1
ATOM 3208 N N . LEU B 1 42 ? -31.219 5.199 4.195 1 95.06 42 LEU B N 1
ATOM 3209 C CA . LEU B 1 42 ? -29.953 4.723 4.719 1 95.06 42 LEU B CA 1
ATOM 3210 C C . LEU B 1 42 ? -29.125 5.879 5.277 1 95.06 42 LEU B C 1
ATOM 3212 O O . LEU B 1 42 ? -27.938 5.988 4.996 1 95.06 42 LEU B O 1
ATOM 3216 N N . GLY B 1 43 ? -29.781 6.781 5.898 1 94.5 43 GLY B N 1
ATOM 3217 C CA . GLY B 1 43 ? -29.109 7.895 6.547 1 94.5 43 GLY B CA 1
ATOM 3218 C C . GLY B 1 43 ? -28.953 9.102 5.645 1 94.5 43 GLY B C 1
ATOM 3219 O O . GLY B 1 43 ? -28.547 10.18 6.098 1 94.5 43 GLY B O 1
ATOM 3220 N N . HIS B 1 44 ? -29.312 8.891 4.379 1 95.88 44 HIS B N 1
ATOM 3221 C CA . HIS B 1 44 ? -29.25 10.023 3.455 1 95.88 44 HIS B CA 1
ATOM 3222 C C . HIS B 1 44 ? -30.5 10.898 3.58 1 95.88 44 HIS B C 1
ATOM 3224 O O . HIS B 1 44 ? -31.609 10.391 3.74 1 95.88 44 HIS B O 1
ATOM 3230 N N . LEU B 1 45 ? -30.25 12.211 3.547 1 95.75 45 LEU B N 1
ATOM 3231 C CA . LEU B 1 45 ? -31.344 13.18 3.494 1 95.75 45 LEU B CA 1
ATOM 3232 C C . LEU B 1 45 ? -31.406 13.844 2.123 1 95.75 45 LEU B C 1
ATOM 3234 O O . LEU B 1 45 ? -30.812 14.906 1.911 1 95.75 45 LEU B O 1
ATOM 3238 N N . PHE B 1 46 ? -32.281 13.336 1.242 1 94.94 46 PHE B N 1
ATOM 3239 C CA . PHE B 1 46 ? -32.312 13.758 -0.153 1 94.94 46 PHE B CA 1
ATOM 3240 C C . PHE B 1 46 ? -33.219 14.953 -0.334 1 94.94 46 PHE B C 1
ATOM 3242 O O . PHE B 1 46 ? -34.312 14.992 0.23 1 94.94 46 PHE B O 1
ATOM 3249 N N . ALA B 1 47 ? -32.719 15.914 -1.013 1 92.19 47 ALA B N 1
ATOM 3250 C CA . ALA B 1 47 ? -33.469 17.078 -1.426 1 92.19 47 ALA B CA 1
ATOM 3251 C C . ALA B 1 47 ? -33.344 17.344 -2.922 1 92.19 47 ALA B C 1
ATOM 3253 O O . ALA B 1 47 ? -32.281 17.062 -3.502 1 92.19 47 ALA B O 1
ATOM 3254 N N . LEU B 1 48 ? -34.344 17.828 -3.418 1 88.81 48 LEU B N 1
ATOM 3255 C CA . LEU B 1 48 ? -34.312 18.172 -4.836 1 88.81 48 LEU B CA 1
ATOM 3256 C C . LEU B 1 48 ? -33.406 19.359 -5.078 1 88.81 48 LEU B C 1
ATOM 3258 O O . LEU B 1 48 ? -33.406 20.328 -4.324 1 88.81 48 LEU B O 1
ATOM 3262 N N . THR B 1 49 ? -32.438 19.047 -5.918 1 81.44 49 THR B N 1
ATOM 3263 C CA . THR B 1 49 ? -31.547 20.156 -6.258 1 81.44 49 THR B CA 1
ATOM 3264 C C . THR B 1 49 ? -31.625 20.469 -7.746 1 81.44 49 THR B C 1
ATOM 3266 O O . THR B 1 49 ? -31.734 19.562 -8.578 1 81.44 49 THR B O 1
ATOM 3269 N N . ASN B 1 50 ? -31.906 21.766 -8.094 1 74.06 50 ASN B N 1
ATOM 3270 C CA . ASN B 1 50 ? -31.766 22.281 -9.453 1 74.06 50 ASN B CA 1
ATOM 3271 C C . ASN B 1 50 ? -30.625 23.297 -9.547 1 74.06 50 ASN B C 1
ATOM 3273 O O . ASN B 1 50 ? -30.859 24.5 -9.438 1 74.06 50 ASN B O 1
ATOM 3277 N N . ASN B 1 51 ? -29.5 22.875 -9.414 1 67.31 51 ASN B N 1
ATOM 3278 C CA . ASN B 1 51 ? -28.359 23.766 -9.367 1 67.31 51 ASN B CA 1
ATOM 3279 C C . ASN B 1 51 ? -28.109 24.422 -10.719 1 67.31 51 ASN B C 1
ATOM 3281 O O . ASN B 1 51 ? -27.25 25.297 -10.844 1 67.31 51 ASN B O 1
ATOM 3285 N N . GLY B 1 52 ? -28.875 24.094 -11.695 1 68.56 52 GLY B N 1
ATOM 3286 C CA . GLY B 1 52 ? -28.781 24.766 -12.984 1 68.56 52 GLY B CA 1
ATOM 3287 C C . GLY B 1 52 ? -27.438 24.547 -13.664 1 68.56 52 GLY B C 1
ATOM 3288 O O . GLY B 1 52 ? -27.062 25.328 -14.547 1 68.56 52 GLY B O 1
ATOM 3289 N N . LYS B 1 53 ? -26.734 23.609 -13.219 1 72.19 53 LYS B N 1
ATOM 3290 C CA . LYS B 1 53 ? -25.438 23.359 -13.836 1 72.19 53 LYS B CA 1
ATOM 3291 C C . LYS B 1 53 ? -25.594 22.859 -15.273 1 72.19 53 LYS B C 1
ATOM 3293 O O . LYS B 1 53 ? -26.516 22.094 -15.57 1 72.19 53 LYS B O 1
ATOM 3298 N N . THR B 1 54 ? -24.703 23.312 -16.094 1 77.12 54 THR B N 1
ATOM 3299 C CA . THR B 1 54 ? -24.719 22.938 -17.5 1 77.12 54 THR B CA 1
ATOM 3300 C C . THR B 1 54 ? -24.047 21.594 -17.719 1 77.12 54 THR B C 1
ATOM 3302 O O . THR B 1 54 ? -24.438 20.828 -18.609 1 77.12 54 THR B O 1
ATOM 3305 N N . GLN B 1 55 ? -23.109 21.312 -16.875 1 87 55 GLN B N 1
ATOM 3306 C CA . GLN B 1 55 ? -22.406 20.062 -17.047 1 87 55 GLN B CA 1
ATOM 3307 C C . GLN B 1 55 ? -23.125 18.906 -16.344 1 87 55 GLN B C 1
ATOM 3309 O O . GLN B 1 55 ? -23.641 19.094 -15.234 1 87 55 GLN B O 1
ATOM 3314 N N . PRO B 1 56 ? -23.219 17.859 -17.016 1 90.69 56 PRO B N 1
ATOM 3315 C CA . PRO B 1 56 ? -23.891 16.719 -16.391 1 90.69 56 PRO B CA 1
ATOM 3316 C C . PRO B 1 56 ? -23.109 16.141 -15.227 1 90.69 56 PRO B C 1
ATOM 3318 O O . PRO B 1 56 ? -21.875 16.219 -15.203 1 90.69 56 PRO B O 1
ATOM 3321 N N . SER B 1 57 ? -23.828 15.648 -14.242 1 91.38 57 SER B N 1
ATOM 3322 C CA . SER B 1 57 ? -23.219 14.891 -13.156 1 91.38 57 SER B CA 1
ATOM 3323 C C . SER B 1 57 ? -23.578 13.406 -13.242 1 91.38 57 SER B C 1
ATOM 3325 O O . SER B 1 57 ? -24.438 13.016 -14.031 1 91.38 57 SER B O 1
ATOM 3327 N N . LYS B 1 58 ? -22.891 12.594 -12.523 1 94.5 58 LYS B N 1
ATOM 3328 C CA . LYS B 1 58 ? -23.125 11.156 -12.562 1 94.5 58 LYS B CA 1
ATOM 3329 C C . LYS B 1 58 ? -23.906 10.695 -11.336 1 94.5 58 LYS B C 1
ATOM 3331 O O . LYS B 1 58 ? -23.672 11.188 -10.227 1 94.5 58 LYS B O 1
ATOM 3336 N N . CYS B 1 59 ? -24.812 9.852 -11.602 1 95.69 59 CYS B N 1
ATOM 3337 C CA . CYS B 1 59 ? -25.594 9.273 -10.516 1 95.69 59 CYS B CA 1
ATOM 3338 C C . CYS B 1 59 ? -24.75 8.328 -9.672 1 95.69 59 CYS B C 1
ATOM 3340 O O . CYS B 1 59 ? -24.094 7.438 -10.203 1 95.69 59 CYS B O 1
ATOM 3342 N N . ASP B 1 60 ? -24.828 8.398 -8.391 1 96.31 60 ASP B N 1
ATOM 3343 C CA . ASP B 1 60 ? -24 7.602 -7.488 1 96.31 60 ASP B CA 1
ATOM 3344 C C . ASP B 1 60 ? -24.531 6.176 -7.375 1 96.31 60 ASP B C 1
ATOM 3346 O O . ASP B 1 60 ? -23.875 5.309 -6.789 1 96.31 60 ASP B O 1
ATOM 3350 N N . VAL B 1 61 ? -25.625 5.938 -7.961 1 94.94 61 VAL B N 1
ATOM 3351 C CA . VAL B 1 61 ? -26.234 4.609 -7.883 1 94.94 61 VAL B CA 1
ATOM 3352 C C . VAL B 1 61 ? -26 3.861 -9.195 1 94.94 61 VAL B C 1
ATOM 3354 O O . VAL B 1 61 ? -25.391 2.789 -9.203 1 94.94 61 VAL B O 1
ATOM 3357 N N . CYS B 1 62 ? -26.375 4.441 -10.312 1 92.69 62 CYS B N 1
ATOM 3358 C CA . CYS B 1 62 ? -26.312 3.738 -11.586 1 92.69 62 CYS B CA 1
ATOM 3359 C C . CYS B 1 62 ? -25.125 4.211 -12.414 1 92.69 62 CYS B C 1
ATOM 3361 O O . CYS B 1 62 ? -24.781 3.592 -13.422 1 92.69 62 CYS B O 1
ATOM 3363 N N . ALA B 1 63 ? -24.469 5.262 -12.047 1 92.56 63 ALA B N 1
ATOM 3364 C CA . ALA B 1 63 ? -23.281 5.824 -12.68 1 92.56 63 ALA B CA 1
ATOM 3365 C C . ALA B 1 63 ? -23.609 6.406 -14.047 1 92.56 63 ALA B C 1
ATOM 3367 O O . ALA B 1 63 ? -22.703 6.711 -14.836 1 92.56 63 ALA B O 1
ATOM 3368 N N . ASN B 1 64 ? -24.891 6.617 -14.273 1 93.12 64 ASN B N 1
ATOM 3369 C CA . ASN B 1 64 ? -25.297 7.281 -15.508 1 93.12 64 ASN B CA 1
ATOM 3370 C C . ASN B 1 64 ? -25.344 8.797 -15.344 1 93.12 64 ASN B C 1
ATOM 3372 O O . ASN B 1 64 ? -25.422 9.305 -14.219 1 93.12 64 ASN B O 1
ATOM 3376 N N . SER B 1 65 ? -25.312 9.414 -16.438 1 93.25 65 SER B N 1
ATOM 3377 C CA . SER B 1 65 ? -25.266 10.875 -16.422 1 93.25 65 SER B CA 1
ATOM 3378 C C . SER B 1 65 ? -26.625 11.461 -16.016 1 93.25 65 SER B C 1
ATOM 3380 O O . SER B 1 65 ? -27.672 10.945 -16.406 1 93.25 65 SER B O 1
ATOM 3382 N N . MET B 1 66 ? -26.516 12.539 -15.289 1 91.25 66 MET B N 1
ATOM 3383 C CA . MET B 1 66 ? -27.688 13.328 -14.891 1 91.25 66 MET B CA 1
ATOM 3384 C C . MET B 1 66 ? -27.562 14.758 -15.398 1 91.25 66 MET B C 1
ATOM 3386 O O . MET B 1 66 ? -26.531 15.414 -15.211 1 91.25 66 MET B O 1
ATOM 3390 N N . TRP B 1 67 ? -28.594 15.133 -16.047 1 88.19 67 TRP B N 1
ATOM 3391 C CA . TRP B 1 67 ? -28.672 16.516 -16.5 1 88.19 67 TRP B CA 1
ATOM 3392 C C . TRP B 1 67 ? -29.703 17.297 -15.703 1 88.19 67 TRP B C 1
ATOM 3394 O O . TRP B 1 67 ? -30.906 17.094 -15.867 1 88.19 67 TRP B O 1
ATOM 3404 N N . SER B 1 68 ? -29.266 18.156 -14.867 1 83.81 68 SER B N 1
ATOM 3405 C CA . SER B 1 68 ? -30.125 18.875 -13.93 1 83.81 68 SER B CA 1
ATOM 3406 C C . SER B 1 68 ? -31.188 19.688 -14.664 1 83.81 68 SER B C 1
ATOM 3408 O O . SER B 1 68 ? -32.25 19.938 -14.133 1 83.81 68 SER B O 1
ATOM 3410 N N . ARG B 1 69 ? -30.953 20.141 -15.82 1 82.62 69 ARG B N 1
ATOM 3411 C CA . ARG B 1 69 ? -31.891 20.953 -16.578 1 82.62 69 ARG B CA 1
ATOM 3412 C C . ARG B 1 69 ? -33.031 20.094 -17.156 1 82.62 69 ARG B C 1
ATOM 3414 O O . ARG B 1 69 ? -34.094 20.609 -17.453 1 82.62 69 ARG B O 1
ATOM 3421 N N . LEU B 1 70 ? -32.781 18.859 -17.281 1 81.69 70 LEU B N 1
ATOM 3422 C CA . LEU B 1 70 ? -33.75 17.969 -17.891 1 81.69 70 LEU B CA 1
ATOM 3423 C C . LEU B 1 70 ? -34.562 17.234 -16.828 1 81.69 70 LEU B C 1
ATOM 3425 O O . LEU B 1 70 ? -35.781 17.094 -16.953 1 81.69 70 LEU B O 1
ATOM 3429 N N . ARG B 1 71 ? -33.844 16.75 -15.82 1 83.62 71 ARG B N 1
ATOM 3430 C CA . ARG B 1 71 ? -34.5 15.969 -14.766 1 83.62 71 ARG B CA 1
ATOM 3431 C C . ARG B 1 71 ? -34 16.375 -13.391 1 83.62 71 ARG B C 1
ATOM 3433 O O . ARG B 1 71 ? -32.812 16.719 -13.242 1 83.62 71 ARG B O 1
ATOM 3440 N N . PRO B 1 72 ? -34.938 16.281 -12.484 1 84.69 72 PRO B N 1
ATOM 3441 C CA . PRO B 1 72 ? -34.5 16.656 -11.133 1 84.69 72 PRO B CA 1
ATOM 3442 C C . PRO B 1 72 ? -33.438 15.711 -10.57 1 84.69 72 PRO B C 1
ATOM 3444 O O . PRO B 1 72 ? -33.469 14.5 -10.836 1 84.69 72 PRO B O 1
ATOM 3447 N N . ILE B 1 73 ? -32.5 16.25 -9.938 1 92.06 73 ILE B N 1
ATOM 3448 C CA . ILE B 1 73 ? -31.453 15.508 -9.258 1 92.06 73 ILE B CA 1
ATOM 3449 C C . ILE B 1 73 ? -31.688 15.555 -7.746 1 92.06 73 ILE B C 1
ATOM 3451 O O . ILE B 1 73 ? -32.031 16.609 -7.199 1 92.06 73 ILE B O 1
ATOM 3455 N N . TYR B 1 74 ? -31.609 14.453 -7.133 1 93.5 74 TYR B N 1
ATOM 3456 C CA . TYR B 1 74 ? -31.719 14.391 -5.68 1 93.5 74 TYR B CA 1
ATOM 3457 C C . TYR B 1 74 ? -30.344 14.359 -5.031 1 93.5 74 TYR B C 1
ATOM 3459 O O . TYR B 1 74 ? -29.516 13.508 -5.367 1 93.5 74 TYR B O 1
ATOM 3467 N N . LEU B 1 75 ? -30.078 15.227 -4.172 1 94.94 75 LEU B N 1
ATOM 3468 C CA . LEU B 1 75 ? -28.781 15.391 -3.525 1 94.94 75 LEU B CA 1
ATOM 3469 C C . LEU B 1 75 ? -28.906 15.25 -2.012 1 94.94 75 LEU B C 1
ATOM 3471 O O . LEU B 1 75 ? -29.797 15.852 -1.4 1 94.94 75 LEU B O 1
ATOM 3475 N N . CYS B 1 76 ? -28.094 14.398 -1.431 1 95.44 76 CYS B N 1
ATOM 3476 C CA . CYS B 1 76 ? -28.031 14.336 0.025 1 95.44 76 CYS B CA 1
ATOM 3477 C C . CYS B 1 76 ? -27.391 15.594 0.6 1 95.44 76 CYS B C 1
ATOM 3479 O O . CYS B 1 76 ? -26.266 15.93 0.262 1 95.44 76 CYS B O 1
ATOM 3481 N N . LYS B 1 77 ? -28.016 16.188 1.513 1 93.62 77 LYS B N 1
ATOM 3482 C CA . LYS B 1 77 ? -27.547 17.438 2.094 1 93.62 77 LYS B CA 1
ATOM 3483 C C . LYS B 1 77 ? -26.359 17.203 3.033 1 93.62 77 LYS B C 1
ATOM 3485 O O . LYS B 1 77 ? -25.578 18.109 3.283 1 93.62 77 LYS B O 1
ATOM 3490 N N . GLU B 1 78 ? -26.219 15.984 3.461 1 94.12 78 GLU B N 1
ATOM 3491 C CA . GLU B 1 78 ? -25.219 15.688 4.484 1 94.12 78 GLU B CA 1
ATOM 3492 C C . GLU B 1 78 ? -23.891 15.266 3.861 1 94.12 78 GLU B C 1
ATOM 3494 O O . GLU B 1 78 ? -22.828 15.641 4.344 1 94.12 78 GLU B O 1
ATOM 3499 N N . CYS B 1 79 ? -23.906 14.516 2.82 1 95.06 79 CYS B N 1
ATOM 3500 C CA . CYS B 1 79 ? -22.656 13.922 2.365 1 95.06 79 CYS B CA 1
ATOM 3501 C C . CYS B 1 79 ? -22.406 14.227 0.894 1 95.06 79 CYS B C 1
ATOM 3503 O O . CYS B 1 79 ? -21.344 13.914 0.359 1 95.06 79 CYS B O 1
ATOM 3505 N N . GLY B 1 80 ? -23.391 14.719 0.163 1 94 80 GLY B N 1
ATOM 3506 C CA . GLY B 1 80 ? -23.219 15.086 -1.234 1 94 80 GLY B CA 1
ATOM 3507 C C . GLY B 1 80 ? -23.547 13.945 -2.189 1 94 80 GLY B C 1
ATOM 3508 O O . GLY B 1 80 ? -23.375 14.086 -3.402 1 94 80 GLY B O 1
ATOM 3509 N N . PHE B 1 81 ? -24.047 12.836 -1.712 1 96 81 PHE B N 1
ATOM 3510 C CA . PHE B 1 81 ? -24.547 11.727 -2.525 1 96 81 PHE B CA 1
ATOM 3511 C C . PHE B 1 81 ? -25.703 12.18 -3.402 1 96 81 PHE B C 1
ATOM 3513 O O . PHE B 1 81 ? -26.625 12.844 -2.926 1 96 81 PHE B O 1
ATOM 3520 N N . SER B 1 82 ? -25.641 11.906 -4.734 1 95.31 82 SER B N 1
ATOM 3521 C CA . SER B 1 82 ? -26.688 12.359 -5.641 1 95.31 82 SER B CA 1
ATOM 3522 C C . SER B 1 82 ? -27.156 11.219 -6.539 1 95.31 82 SER B C 1
ATOM 3524 O O . SER B 1 82 ? -26.375 10.359 -6.938 1 95.31 82 SER B O 1
ATOM 3526 N N . CYS B 1 83 ? -28.438 11.219 -6.805 1 95.12 83 CYS B N 1
ATOM 3527 C CA . CYS B 1 83 ? -28.938 10.148 -7.652 1 95.12 83 CYS B CA 1
ATOM 3528 C C . CYS B 1 83 ? -30.25 10.547 -8.328 1 95.12 83 CYS B C 1
ATOM 3530 O O . CYS B 1 83 ? -30.766 11.648 -8.094 1 95.12 83 CYS B O 1
ATOM 3532 N N . HIS B 1 84 ? -30.656 9.719 -9.273 1 92.56 84 HIS B N 1
ATOM 3533 C CA . HIS B 1 84 ? -31.969 9.836 -9.922 1 92.56 84 HIS B CA 1
ATOM 3534 C C . HIS B 1 84 ? -33.094 9.562 -8.93 1 92.56 84 HIS B C 1
ATOM 3536 O O . HIS B 1 84 ? -32.875 8.914 -7.906 1 92.56 84 HIS B O 1
ATOM 3542 N N . LEU B 1 85 ? -34.219 10.109 -9.359 1 90.19 85 LEU B N 1
ATOM 3543 C CA . LEU B 1 85 ? -35.375 9.789 -8.57 1 90.19 85 LEU B CA 1
ATOM 3544 C C . LEU B 1 85 ? -35.656 8.289 -8.555 1 90.19 85 LEU B C 1
ATOM 3546 O O . LEU B 1 85 ? -35.906 7.711 -7.496 1 90.19 85 LEU B O 1
ATOM 3550 N N . LYS B 1 86 ? -35.5 7.691 -9.633 1 91.62 86 LYS B N 1
ATOM 3551 C CA . LYS B 1 86 ? -35.781 6.266 -9.766 1 91.62 86 LYS B CA 1
ATOM 3552 C C . LYS B 1 86 ? -34.781 5.426 -9 1 91.62 86 LYS B C 1
ATOM 3554 O O . LYS B 1 86 ? -35.031 4.266 -8.672 1 91.62 86 LYS B O 1
ATOM 3559 N N . CYS B 1 87 ? -33.625 6.008 -8.734 1 94.38 87 CYS B N 1
ATOM 3560 C CA . CYS B 1 87 ? -32.531 5.27 -8.125 1 94.38 87 CYS B CA 1
ATOM 3561 C C . CYS B 1 87 ? -32.562 5.379 -6.605 1 94.38 87 CYS B C 1
ATOM 3563 O O . CYS B 1 87 ? -31.859 4.656 -5.902 1 94.38 87 CYS B O 1
ATOM 3565 N N . ILE B 1 88 ? -33.344 6.113 -6.043 1 92.88 88 ILE B N 1
ATOM 3566 C CA . ILE B 1 88 ? -33.375 6.395 -4.613 1 92.88 88 ILE B CA 1
ATOM 3567 C C . ILE B 1 88 ? -33.719 5.121 -3.842 1 92.88 88 ILE B C 1
ATOM 3569 O O . ILE B 1 88 ? -33.125 4.844 -2.803 1 92.88 88 ILE B O 1
ATOM 3573 N N . ASP B 1 89 ? -34.562 4.332 -4.422 1 91.75 89 ASP B N 1
ATOM 3574 C CA . ASP B 1 89 ? -35.094 3.176 -3.691 1 91.75 89 ASP B CA 1
ATOM 3575 C C . ASP B 1 89 ? -34.094 2.014 -3.748 1 91.75 89 ASP B C 1
ATOM 3577 O O . ASP B 1 89 ? -34.219 1.04 -3.004 1 91.75 89 ASP B O 1
ATOM 3581 N N . ILE B 1 90 ? -33.125 2.195 -4.555 1 93.44 90 ILE B N 1
ATOM 3582 C CA . ILE B 1 90 ? -32.219 1.064 -4.691 1 93.44 90 ILE B CA 1
ATOM 3583 C C . ILE B 1 90 ? -30.844 1.448 -4.16 1 93.44 90 ILE B C 1
ATOM 3585 O O . ILE B 1 90 ? -29.859 0.765 -4.434 1 93.44 90 ILE B O 1
ATOM 3589 N N . VAL B 1 91 ? -30.828 2.529 -3.48 1 94.31 91 VAL B N 1
ATOM 3590 C CA . VAL B 1 91 ? -29.578 2.957 -2.863 1 94.31 91 VAL B CA 1
ATOM 3591 C C . VAL B 1 91 ? -29.094 1.884 -1.893 1 94.31 91 VAL B C 1
ATOM 3593 O O . VAL B 1 91 ? -29.875 1.357 -1.095 1 94.31 91 VAL B O 1
ATOM 3596 N N . LYS B 1 92 ? -27.781 1.608 -1.99 1 91.25 92 LYS B N 1
ATOM 3597 C CA . LYS B 1 92 ? -27.234 0.555 -1.139 1 91.25 92 LYS B CA 1
ATOM 3598 C C . LYS B 1 92 ? -26.188 1.108 -0.183 1 91.25 92 LYS B C 1
ATOM 3600 O O . LYS B 1 92 ? -25.969 0.562 0.901 1 91.25 92 LYS B O 1
ATOM 3605 N N . ARG B 1 93 ? -25.609 2.199 -0.471 1 92.94 93 ARG B N 1
ATOM 3606 C CA . ARG B 1 93 ? -24.531 2.764 0.328 1 92.94 93 ARG B CA 1
ATOM 3607 C C . ARG B 1 93 ? -25.078 3.654 1.438 1 92.94 93 ARG B C 1
ATOM 3609 O O . ARG B 1 93 ? -25.953 4.496 1.197 1 92.94 93 ARG B O 1
ATOM 3616 N N . HIS B 1 94 ? -24.547 3.459 2.621 1 94.06 94 HIS B N 1
ATOM 3617 C CA . HIS B 1 94 ? -24.938 4.301 3.742 1 94.06 94 HIS B CA 1
ATOM 3618 C C . HIS B 1 94 ? -24.312 5.684 3.645 1 94.06 94 HIS B C 1
ATOM 3620 O O . HIS B 1 94 ? -23.234 5.84 3.074 1 94.06 94 HIS B O 1
ATOM 3626 N N . CYS B 1 95 ? -24.984 6.656 4.184 1 95.62 95 CYS B N 1
ATOM 3627 C CA . CYS B 1 95 ? -24.469 8.016 4.234 1 95.62 95 CYS B CA 1
ATOM 3628 C C . CYS B 1 95 ? -23.203 8.078 5.074 1 95.62 95 CYS B C 1
ATOM 3630 O O . CYS B 1 95 ? -23.188 7.641 6.223 1 95.62 95 CYS B O 1
ATOM 3632 N N . VAL B 1 96 ? -22.203 8.625 4.562 1 95.94 96 VAL B N 1
ATOM 3633 C CA . VAL B 1 96 ? -20.906 8.648 5.242 1 95.94 96 VAL B CA 1
ATOM 3634 C C . VAL B 1 96 ? -20.969 9.625 6.418 1 95.94 96 VAL B C 1
ATOM 3636 O O . VAL B 1 96 ? -20.156 9.539 7.344 1 95.94 96 VAL B O 1
ATOM 3639 N N . ALA B 1 97 ? -21.875 10.562 6.391 1 95.06 97 ALA B N 1
ATOM 3640 C CA . ALA B 1 97 ? -22.016 11.531 7.473 1 95.06 97 ALA B CA 1
ATOM 3641 C C . ALA B 1 97 ? -22.453 10.844 8.766 1 95.06 97 ALA B C 1
ATOM 3643 O O . ALA B 1 97 ? -22.047 11.266 9.859 1 95.06 97 ALA B O 1
ATOM 3644 N N . VAL B 1 98 ? -23.219 9.859 8.578 1 93.25 98 VAL B N 1
ATOM 3645 C CA . VAL B 1 98 ? -23.688 9.117 9.742 1 93.25 98 VAL B CA 1
ATOM 3646 C C . VAL B 1 98 ? -22.5 8.43 10.422 1 93.25 98 VAL B C 1
ATOM 3648 O O . VAL B 1 98 ? -22.391 8.453 11.648 1 93.25 98 VAL B O 1
ATOM 3651 N N . LYS B 1 99 ? -21.688 7.855 9.672 1 89.81 99 LYS B N 1
ATOM 3652 C CA . LYS B 1 99 ? -20.5 7.188 10.203 1 89.81 99 LYS B CA 1
ATOM 3653 C C . LYS B 1 99 ? -19.562 8.18 10.875 1 89.81 99 LYS B C 1
ATOM 3655 O O . LYS B 1 99 ? -19 7.891 11.938 1 89.81 99 LYS B O 1
ATOM 3660 N N . LEU B 1 100 ? -19.406 9.289 10.281 1 93 100 LEU B N 1
ATOM 3661 C CA . LEU B 1 100 ? -18.469 10.297 10.781 1 93 100 LEU B CA 1
ATOM 3662 C C . LEU B 1 100 ? -19 10.922 12.07 1 93 100 LEU B C 1
ATOM 3664 O O . LEU B 1 100 ? -18.219 11.422 12.883 1 93 100 LEU B O 1
ATOM 3668 N N . ALA B 1 101 ? -20.297 10.883 12.195 1 90.94 101 ALA B N 1
ATOM 3669 C CA . ALA B 1 101 ? -20.891 11.406 13.422 1 90.94 101 ALA B CA 1
ATOM 3670 C C . ALA B 1 101 ? -20.5 10.555 14.625 1 90.94 101 ALA B C 1
ATOM 3672 O O . ALA B 1 101 ? -20.344 11.07 15.734 1 90.94 101 ALA B O 1
ATOM 3673 N N . ARG B 1 102 ? -20.266 9.328 14.445 1 88.69 102 ARG B N 1
ATOM 3674 C CA . ARG B 1 102 ? -19.859 8.43 15.523 1 88.69 102 ARG B CA 1
ATOM 3675 C C . ARG B 1 102 ? -18.375 8.609 15.852 1 88.69 102 ARG B C 1
ATOM 3677 O O . ARG B 1 102 ? -18 8.797 17 1 88.69 102 ARG B O 1
ATOM 3684 N N . LYS B 1 103 ? -17.594 8.523 14.812 1 90.31 103 LYS B N 1
ATOM 3685 C CA . LYS B 1 103 ? -16.156 8.695 14.977 1 90.31 103 LYS B CA 1
ATOM 3686 C C . LYS B 1 103 ? -15.531 9.344 13.742 1 90.31 103 LYS B C 1
ATOM 3688 O O . LYS B 1 103 ? -15.438 8.719 12.688 1 90.31 103 LYS B O 1
ATO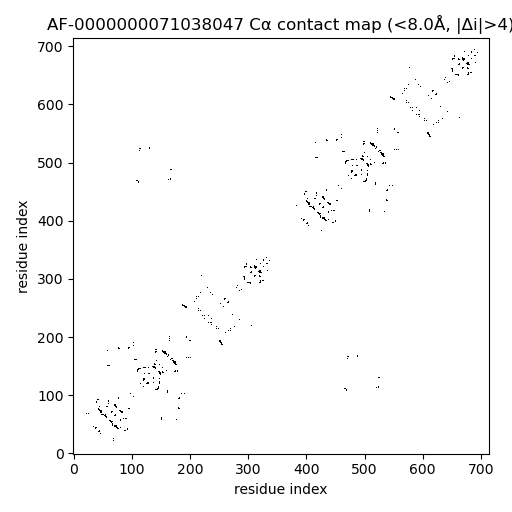M 3693 N N . ALA B 1 104 ? -15.133 10.539 14.023 1 91.81 104 ALA B N 1
ATOM 3694 C CA . ALA B 1 104 ? -14.484 11.258 12.93 1 91.81 104 ALA B CA 1
ATOM 3695 C C . ALA B 1 104 ? -12.969 11.07 12.984 1 91.81 104 ALA B C 1
ATOM 3697 O O . ALA B 1 104 ? -12.281 11.742 13.758 1 91.81 104 ALA B O 1
ATOM 3698 N N . ALA B 1 105 ? -12.43 10.109 12.203 1 94.88 105 ALA B N 1
ATOM 3699 C CA . ALA B 1 105 ? -11 9.844 12.156 1 94.88 105 ALA B CA 1
ATOM 3700 C C . ALA B 1 105 ? -10.562 9.398 10.766 1 94.88 105 ALA B C 1
ATOM 3702 O O . ALA B 1 105 ? -11.336 8.766 10.039 1 94.88 105 ALA B O 1
ATOM 3703 N N . TYR B 1 106 ? -9.461 9.773 10.398 1 97.44 106 TYR B N 1
ATOM 3704 C CA . TYR B 1 106 ? -8.898 9.375 9.109 1 97.44 106 TYR B CA 1
ATOM 3705 C C . TYR B 1 106 ? -8.242 8.008 9.203 1 97.44 106 TYR B C 1
ATOM 3707 O O . TYR B 1 106 ? -7.816 7.586 10.281 1 97.44 106 TYR B O 1
ATOM 3715 N N . GLU B 1 107 ? -8.211 7.312 8.039 1 96.94 107 GLU B N 1
ATOM 3716 C CA . GLU B 1 107 ? -7.289 6.188 7.887 1 96.94 107 GLU B CA 1
ATOM 3717 C C . GLU B 1 107 ? -5.844 6.672 7.773 1 96.94 107 GLU B C 1
ATOM 3719 O O . GLU B 1 107 ? -5.473 7.309 6.789 1 96.94 107 GLU B O 1
ATOM 3724 N N . MET B 1 108 ? -5.023 6.27 8.773 1 97.44 108 MET B N 1
ATOM 3725 C CA . MET B 1 108 ? -3.691 6.867 8.82 1 97.44 108 MET B CA 1
ATOM 3726 C C . MET B 1 108 ? -2.65 5.93 8.227 1 97.44 108 MET B C 1
ATOM 3728 O O . MET B 1 108 ? -1.479 6.293 8.102 1 97.44 108 MET B O 1
ATOM 3732 N N . SER B 1 109 ? -3.061 4.723 7.781 1 97.31 109 SER B N 1
ATOM 3733 C CA . SER B 1 109 ? -2.182 3.881 6.977 1 97.31 109 SER B CA 1
ATOM 3734 C C . SER B 1 109 ? -2.221 4.289 5.508 1 97.31 109 SER B C 1
ATOM 3736 O O . SER B 1 109 ? -3.289 4.59 4.969 1 97.31 109 SER B O 1
ATOM 3738 N N . ILE B 1 110 ? -1.075 4.336 4.977 1 97.75 110 ILE B N 1
ATOM 3739 C CA . ILE B 1 110 ? -1.018 4.746 3.578 1 97.75 110 ILE B CA 1
ATOM 3740 C C . ILE B 1 110 ? -1.404 3.576 2.68 1 97.75 110 ILE B C 1
ATOM 3742 O O . ILE B 1 110 ? -0.641 2.617 2.533 1 97.75 110 ILE B O 1
ATOM 3746 N N . CYS B 1 111 ? -2.535 3.654 2.029 1 97.19 111 CYS B N 1
ATOM 3747 C CA . CYS B 1 111 ? -3.031 2.693 1.053 1 97.19 111 CYS B CA 1
ATOM 3748 C C . CYS B 1 111 ? -2.84 1.264 1.546 1 97.19 111 CYS B C 1
ATOM 3750 O O . CYS B 1 111 ? -2.062 0.502 0.968 1 97.19 111 CYS B O 1
ATOM 3752 N N . PRO B 1 112 ? -3.543 0.93 2.559 1 97.25 112 PRO B N 1
ATOM 3753 C CA . PRO B 1 112 ? -3.432 -0.427 3.098 1 97.25 112 PRO B CA 1
ATOM 3754 C C . PRO B 1 112 ? -4.043 -1.479 2.176 1 97.25 112 PRO B C 1
ATOM 3756 O O . PRO B 1 112 ? -5.105 -2.031 2.482 1 97.25 112 PRO B O 1
ATOM 3759 N N . GLU B 1 113 ? -3.312 -1.816 1.17 1 96.75 113 GLU B N 1
ATOM 3760 C CA . GLU B 1 113 ? -3.783 -2.736 0.139 1 96.75 113 GLU B CA 1
ATOM 3761 C C . GLU B 1 113 ? -3.707 -4.184 0.615 1 96.75 113 GLU B C 1
ATOM 3763 O O . GLU B 1 113 ? -2.643 -4.656 1.021 1 96.75 113 GLU B O 1
ATOM 3768 N N . VAL B 1 114 ? -4.836 -4.902 0.506 1 96.19 114 VAL B N 1
ATOM 3769 C CA . VAL B 1 114 ? -4.875 -6.289 0.96 1 96.19 114 VAL B CA 1
ATOM 3770 C C . VAL B 1 114 ? -5.078 -7.219 -0.233 1 96.19 114 VAL B C 1
ATOM 3772 O O . VAL B 1 114 ? -4.875 -8.43 -0.125 1 96.19 114 VAL B O 1
ATOM 3775 N N . GLY B 1 115 ? -5.496 -6.68 -1.359 1 95.75 115 GLY B N 1
ATOM 3776 C CA . GLY B 1 115 ? -5.633 -7.488 -2.561 1 95.75 115 GLY B CA 1
ATOM 3777 C C . GLY B 1 115 ? -7.059 -7.941 -2.816 1 95.75 115 GLY B C 1
ATOM 3778 O O . GLY B 1 115 ? -7.906 -7.871 -1.925 1 95.75 115 GLY B O 1
ATOM 3779 N N . LEU B 1 116 ? -7.355 -8.508 -3.982 1 95.75 116 LEU B N 1
ATOM 3780 C CA . LEU B 1 116 ? -8.688 -8.945 -4.398 1 95.75 116 LEU B CA 1
ATOM 3781 C C . LEU B 1 116 ? -9.078 -10.242 -3.689 1 95.75 116 LEU B C 1
ATOM 3783 O O . LEU B 1 116 ? -10.258 -10.477 -3.432 1 95.75 116 LEU B O 1
ATOM 3787 N N . ALA B 1 117 ? -8.086 -10.977 -3.408 1 96.19 117 ALA B N 1
ATOM 3788 C CA . ALA B 1 117 ? -8.352 -12.234 -2.723 1 96.19 117 ALA B CA 1
ATOM 3789 C C . ALA B 1 117 ? -9.078 -12 -1.401 1 96.19 117 ALA B C 1
ATOM 3791 O O . ALA B 1 117 ? -10.023 -12.719 -1.072 1 96.19 117 ALA B O 1
ATOM 3792 N N . SER B 1 118 ? -8.641 -11.016 -0.721 1 96.94 118 SER B N 1
ATOM 3793 C CA . SER B 1 118 ? -9.242 -10.688 0.568 1 96.94 118 SER B CA 1
ATOM 3794 C C . SER B 1 118 ? -10.664 -10.164 0.398 1 96.94 118 SER B C 1
ATOM 3796 O O . SER B 1 118 ? -11.445 -10.164 1.35 1 96.94 118 SER B O 1
ATOM 3798 N N . GLN B 1 119 ? -10.961 -9.758 -0.808 1 96.81 119 GLN B N 1
ATOM 3799 C CA . GLN B 1 119 ? -12.297 -9.258 -1.129 1 96.81 119 GLN B CA 1
ATOM 3800 C C . GLN B 1 119 ? -13.125 -10.32 -1.836 1 96.81 119 GLN B C 1
ATOM 3802 O O . GLN B 1 119 ? -14.164 -10.023 -2.426 1 96.81 119 GLN B O 1
ATOM 3807 N N . LYS B 1 120 ? -12.57 -11.492 -1.843 1 95.56 120 LYS B N 1
ATOM 3808 C CA . LYS B 1 120 ? -13.234 -12.602 -2.527 1 95.56 120 LYS B CA 1
ATOM 3809 C C . LYS B 1 120 ? -13.516 -12.25 -3.986 1 95.56 120 LYS B C 1
ATOM 3811 O O . LYS B 1 120 ? -14.547 -12.656 -4.535 1 95.56 120 LYS B O 1
ATOM 3816 N N . TYR B 1 121 ? -12.766 -11.328 -4.496 1 94.12 121 TYR B N 1
ATOM 3817 C CA . TYR B 1 121 ? -12.789 -10.922 -5.898 1 94.12 121 TYR B CA 1
ATOM 3818 C C . TYR B 1 121 ? -14.094 -10.195 -6.23 1 94.12 121 TYR B C 1
ATOM 3820 O O . TYR B 1 121 ? -14.672 -10.414 -7.297 1 94.12 121 TYR B O 1
ATOM 3828 N N . ARG B 1 122 ? -14.453 -9.438 -5.277 1 95.88 122 ARG B N 1
ATOM 3829 C CA . ARG B 1 122 ? -15.656 -8.625 -5.426 1 95.88 122 ARG B CA 1
ATOM 3830 C C . ARG B 1 122 ? -15.359 -7.16 -5.113 1 95.88 122 ARG B C 1
ATOM 3832 O O . ARG B 1 122 ? -14.438 -6.855 -4.355 1 95.88 122 ARG B O 1
ATOM 3839 N N . CYS B 1 123 ? -16.156 -6.281 -5.742 1 96.56 123 CYS B N 1
ATOM 3840 C CA . CYS B 1 123 ? -16.047 -4.855 -5.457 1 96.56 123 CYS B CA 1
ATOM 3841 C C . CYS B 1 123 ? -16.266 -4.582 -3.971 1 96.56 123 CYS B C 1
ATOM 3843 O O . CYS B 1 123 ? -17.125 -5.199 -3.34 1 96.56 123 CYS B O 1
ATOM 3845 N N . ALA B 1 124 ? -15.508 -3.639 -3.426 1 97.44 124 ALA B N 1
ATOM 3846 C CA . ALA B 1 124 ? -15.578 -3.381 -1.989 1 97.44 124 ALA B CA 1
ATOM 3847 C C . ALA B 1 124 ? -16.891 -2.715 -1.612 1 97.44 124 ALA B C 1
ATOM 3849 O O . ALA B 1 124 ? -17.359 -2.83 -0.474 1 97.44 124 ALA B O 1
ATOM 3850 N N . ASP B 1 125 ? -17.531 -2.057 -2.574 1 95.44 125 ASP B N 1
ATOM 3851 C CA . ASP B 1 125 ? -18.75 -1.308 -2.27 1 95.44 125 ASP B CA 1
ATOM 3852 C C . ASP B 1 125 ? -20 -2.082 -2.697 1 95.44 125 ASP B C 1
ATOM 3854 O O . ASP B 1 125 ? -20.75 -2.58 -1.854 1 95.44 125 ASP B O 1
ATOM 3858 N N . CYS B 1 126 ? -20.172 -2.396 -4.004 1 93.19 126 CYS B N 1
ATOM 3859 C CA . CYS B 1 126 ? -21.422 -2.979 -4.512 1 93.19 126 CYS B CA 1
ATOM 3860 C C . CYS B 1 126 ? -21.328 -4.5 -4.531 1 93.19 126 CYS B C 1
ATOM 3862 O O . CYS B 1 126 ? -22.328 -5.176 -4.777 1 93.19 126 CYS B O 1
ATOM 3864 N N . LYS B 1 127 ? -20.156 -5.117 -4.441 1 95 127 LYS B N 1
ATOM 3865 C CA . LYS B 1 127 ? -19.906 -6.551 -4.266 1 95 127 LYS B CA 1
ATOM 3866 C C . LYS B 1 127 ? -20.094 -7.301 -5.582 1 95 127 LYS B C 1
ATOM 3868 O O . LYS B 1 127 ? -20.234 -8.523 -5.59 1 95 127 LYS B O 1
ATOM 3873 N N . ILE B 1 128 ? -20.141 -6.57 -6.664 1 93.12 128 ILE B N 1
ATOM 3874 C CA . ILE B 1 128 ? -20.125 -7.262 -7.953 1 93.12 128 ILE B CA 1
ATOM 3875 C C . ILE B 1 128 ? -18.781 -7.934 -8.172 1 93.12 128 ILE B C 1
ATOM 3877 O O . ILE B 1 128 ? -17.766 -7.492 -7.625 1 93.12 128 ILE B O 1
ATOM 3881 N N . ALA B 1 129 ? -18.766 -8.984 -8.961 1 93.12 129 ALA B N 1
ATOM 3882 C CA . ALA B 1 129 ? -17.531 -9.703 -9.242 1 93.12 129 ALA B CA 1
ATOM 3883 C C . ALA B 1 129 ? -16.594 -8.859 -10.117 1 93.12 129 ALA B C 1
ATOM 3885 O O . ALA B 1 129 ? -17.031 -8.25 -11.094 1 93.12 129 ALA B O 1
ATOM 3886 N N . ILE B 1 130 ? -15.344 -8.789 -9.656 1 93.06 130 ILE B N 1
ATOM 3887 C CA . ILE B 1 130 ? -14.344 -8.055 -10.43 1 93.06 130 ILE B CA 1
ATOM 3888 C C . ILE B 1 130 ? -13.07 -8.898 -10.562 1 93.06 130 ILE B C 1
ATOM 3890 O O . ILE B 1 130 ? -12.797 -9.758 -9.719 1 93.06 130 ILE B O 1
ATOM 3894 N N . SER B 1 131 ? -12.305 -8.703 -11.656 1 89.88 131 SER B N 1
ATOM 3895 C CA . SER B 1 131 ? -11.07 -9.438 -11.906 1 89.88 131 SER B CA 1
ATOM 3896 C C . SER B 1 131 ? -10.156 -8.672 -12.844 1 89.88 131 SER B C 1
ATOM 3898 O O . SER B 1 131 ? -10.609 -7.816 -13.609 1 89.88 131 SER B O 1
ATOM 3900 N N . PHE B 1 132 ? -8.914 -8.938 -12.648 1 86.69 132 PHE B N 1
ATOM 3901 C CA . PHE B 1 132 ? -7.949 -8.32 -13.547 1 86.69 132 PHE B CA 1
ATOM 3902 C C . PHE B 1 132 ? -7.945 -9.023 -14.898 1 86.69 132 PHE B C 1
ATOM 3904 O O . PHE B 1 132 ? -7.438 -8.484 -15.883 1 86.69 132 PHE B O 1
ATOM 3911 N N . LYS B 1 133 ? -8.43 -10.289 -14.773 1 73.5 133 LYS B N 1
ATOM 3912 C CA . LYS B 1 133 ? -8.5 -11.094 -15.992 1 73.5 133 LYS B CA 1
ATOM 3913 C C . LYS B 1 133 ? -9.828 -10.883 -16.719 1 73.5 133 LYS B C 1
ATOM 3915 O O . LYS B 1 133 ? -10.875 -10.734 -16.078 1 73.5 133 LYS B O 1
ATOM 3920 N N . GLY B 1 134 ? -9.859 -10.156 -17.922 1 63.06 134 GLY B N 1
ATOM 3921 C CA . GLY B 1 134 ? -11.109 -10.273 -18.672 1 63.06 134 GLY B CA 1
ATOM 3922 C C . GLY B 1 134 ? -11.68 -8.93 -19.078 1 63.06 134 GLY B C 1
ATOM 3923 O O . GLY B 1 134 ? -11.047 -7.891 -18.891 1 63.06 134 GLY B O 1
ATOM 3924 N N . ASP B 1 135 ? -12.883 -9.039 -19.625 1 57.66 135 ASP B N 1
ATOM 3925 C CA . ASP B 1 135 ? -13.625 -8.031 -20.359 1 57.66 135 ASP B CA 1
ATOM 3926 C C . ASP B 1 135 ? -14.242 -6.996 -19.422 1 57.66 135 ASP B C 1
ATOM 3928 O O . ASP B 1 135 ? -14.695 -5.938 -19.875 1 57.66 135 ASP B O 1
ATOM 3932 N N . SER B 1 136 ? -14.414 -7.465 -18.156 1 60.81 136 SER B N 1
ATOM 3933 C CA . SER B 1 136 ? -15.102 -6.469 -17.344 1 60.81 136 SER B CA 1
ATOM 3934 C C . SER B 1 136 ? -14.133 -5.441 -16.781 1 60.81 136 SER B C 1
ATOM 3936 O O . SER B 1 136 ? -12.945 -5.734 -16.594 1 60.81 136 SER B O 1
ATOM 3938 N N . GLY B 1 137 ? -14.125 -4.285 -17.312 1 74.31 137 GLY B N 1
ATOM 3939 C CA . GLY B 1 137 ? -13.32 -3.145 -16.906 1 74.31 137 GLY B CA 1
ATOM 3940 C C . GLY B 1 137 ? -12.391 -3.459 -15.75 1 74.31 137 GLY B C 1
ATOM 3941 O O . GLY B 1 137 ? -12.766 -4.164 -14.812 1 74.31 137 GLY B O 1
ATOM 3942 N N . GLU B 1 138 ? -11.086 -3.189 -15.703 1 87.62 138 GLU B N 1
ATOM 3943 C CA . GLU B 1 138 ? -10.031 -3.41 -14.719 1 87.62 138 GLU B CA 1
ATOM 3944 C C . GLU B 1 138 ? -10.406 -2.807 -13.367 1 87.62 138 GLU B C 1
ATOM 3946 O O . GLU B 1 138 ? -10.945 -1.7 -13.305 1 87.62 138 GLU B O 1
ATOM 3951 N N . PRO B 1 139 ? -10.344 -3.674 -12.312 1 94.94 139 PRO B N 1
ATOM 3952 C CA . PRO B 1 139 ? -10.57 -3.125 -10.977 1 94.94 139 PRO B CA 1
ATOM 3953 C C . PRO B 1 139 ? -9.766 -1.858 -10.711 1 94.94 139 PRO B C 1
ATOM 3955 O O . PRO B 1 139 ? -8.625 -1.738 -11.18 1 94.94 139 PRO B O 1
ATOM 3958 N N . ARG B 1 140 ? -10.422 -0.933 -10.039 1 96.94 140 ARG B N 1
ATOM 3959 C CA . ARG B 1 140 ? -9.75 0.315 -9.688 1 96.94 140 ARG B CA 1
ATOM 3960 C C . ARG B 1 140 ? -9.453 0.368 -8.195 1 96.94 140 ARG B C 1
ATOM 3962 O O . ARG B 1 140 ? -10.305 0.042 -7.371 1 96.94 140 ARG B O 1
ATOM 3969 N N . GLN B 1 141 ? -8.266 0.729 -7.918 1 97.94 141 GLN B N 1
ATOM 3970 C CA . GLN B 1 141 ? -7.852 0.78 -6.523 1 97.94 141 GLN B CA 1
ATOM 3971 C C . GLN B 1 141 ? -8.094 2.164 -5.926 1 97.94 141 GLN B C 1
ATOM 3973 O O . GLN B 1 141 ? -7.82 3.18 -6.566 1 97.94 141 GLN B O 1
ATOM 3978 N N . CYS B 1 142 ? -8.695 2.207 -4.715 1 98.75 142 CYS B N 1
ATOM 3979 C CA . CYS B 1 142 ? -8.805 3.43 -3.93 1 98.75 142 CYS B CA 1
ATOM 3980 C C . CYS B 1 142 ? -7.582 3.613 -3.033 1 98.75 142 CYS B C 1
ATOM 3982 O O . CYS B 1 142 ? -7.34 2.805 -2.135 1 98.75 142 CYS B O 1
ATOM 3984 N N . ASP B 1 143 ? -6.906 4.684 -3.17 1 98.62 143 ASP B N 1
ATOM 3985 C CA . ASP B 1 143 ? -5.672 4.898 -2.424 1 98.62 143 ASP B CA 1
ATOM 3986 C C . ASP B 1 143 ? -5.953 5.082 -0.934 1 98.62 143 ASP B C 1
ATOM 3988 O O . ASP B 1 143 ? -5.129 4.727 -0.091 1 98.62 143 ASP B O 1
ATOM 3992 N N . TYR B 1 144 ? -7.094 5.578 -0.606 1 98.69 144 TYR B N 1
ATOM 3993 C CA . TYR B 1 144 ? -7.422 5.871 0.785 1 98.69 144 TYR B CA 1
ATOM 3994 C C . TYR B 1 144 ? -7.695 4.59 1.562 1 98.69 144 TYR B C 1
ATOM 3996 O O . TYR B 1 144 ? -7.199 4.414 2.68 1 98.69 144 TYR B O 1
ATOM 4004 N N . THR B 1 145 ? -8.469 3.73 0.957 1 98.19 145 THR B N 1
ATOM 4005 C CA . THR B 1 145 ? -8.859 2.52 1.667 1 98.19 145 THR B CA 1
ATOM 4006 C C . THR B 1 145 ? -7.906 1.371 1.342 1 98.19 145 THR B C 1
ATOM 4008 O O . THR B 1 145 ? -7.809 0.404 2.1 1 98.19 145 THR B O 1
ATOM 4011 N N . GLY B 1 146 ? -7.309 1.441 0.175 1 98.44 146 GLY B N 1
ATOM 4012 C CA . GLY B 1 146 ? -6.48 0.346 -0.304 1 98.44 146 GLY B CA 1
ATOM 4013 C C . GLY B 1 146 ? -7.273 -0.74 -1.003 1 98.44 146 GLY B C 1
ATOM 4014 O O . GLY B 1 146 ? -6.699 -1.685 -1.547 1 98.44 146 GLY B O 1
ATOM 4015 N N . LEU B 1 147 ? -8.523 -0.617 -1.08 1 98.56 147 LEU B N 1
ATOM 4016 C CA . LEU B 1 147 ? -9.383 -1.674 -1.612 1 98.56 147 LEU B CA 1
ATOM 4017 C C . LEU B 1 147 ? -9.648 -1.457 -3.098 1 98.56 147 LEU B C 1
ATOM 4019 O O . LEU B 1 147 ? -9.344 -0.393 -3.641 1 98.56 147 LEU B O 1
ATOM 4023 N N . TYR B 1 148 ? -10.219 -2.52 -3.744 1 97.94 148 TYR B N 1
ATOM 4024 C CA . TYR B 1 148 ? -10.516 -2.479 -5.172 1 97.94 148 TYR B CA 1
ATOM 4025 C C . TYR B 1 148 ? -12.008 -2.316 -5.414 1 97.94 148 TYR B C 1
ATOM 4027 O O . TYR B 1 148 ? -12.828 -2.842 -4.656 1 97.94 148 TYR B O 1
ATOM 4035 N N . TYR B 1 149 ? -12.289 -1.566 -6.48 1 97.12 149 TYR B N 1
ATOM 4036 C CA . TYR B 1 149 ? -13.672 -1.233 -6.801 1 97.12 149 TYR B CA 1
ATOM 4037 C C . TYR B 1 149 ? -13.945 -1.405 -8.289 1 97.12 149 TYR B C 1
ATOM 4039 O O . TYR B 1 149 ? -13.016 -1.42 -9.102 1 97.12 149 TYR B O 1
ATOM 4047 N N . CYS B 1 150 ? -15.242 -1.615 -8.578 1 95.44 150 CYS B N 1
ATOM 4048 C CA . CYS B 1 150 ? -15.664 -1.613 -9.977 1 95.44 150 CYS B CA 1
ATOM 4049 C C . CYS B 1 150 ? -15.742 -0.192 -10.516 1 95.44 150 CYS B C 1
ATOM 4051 O O . CYS B 1 150 ? -15.562 0.773 -9.773 1 95.44 150 CYS B O 1
ATOM 4053 N N . GLN B 1 151 ? -16.047 -0.04 -11.75 1 93.69 151 GLN B N 1
ATOM 4054 C CA . GLN B 1 151 ? -16.031 1.258 -12.414 1 93.69 151 GLN B CA 1
ATOM 4055 C C . GLN B 1 151 ? -17.25 2.086 -12.008 1 93.69 151 GLN B C 1
ATOM 4057 O O . GLN B 1 151 ? -17.25 3.312 -12.141 1 93.69 151 GLN B O 1
ATOM 4062 N N . THR B 1 152 ? -18.234 1.476 -11.484 1 93.5 152 THR B N 1
ATOM 4063 C CA . THR B 1 152 ? -19.438 2.186 -11.031 1 93.5 152 THR B CA 1
ATOM 4064 C C . THR B 1 152 ? -19.203 2.811 -9.664 1 93.5 152 THR B C 1
ATOM 4066 O O . THR B 1 152 ? -19.781 3.855 -9.344 1 93.5 152 THR B O 1
ATOM 4069 N N . CYS B 1 153 ? -18.297 2.176 -8.914 1 96 153 CYS B N 1
ATOM 4070 C CA . CYS B 1 153 ? -18.078 2.619 -7.543 1 96 153 CYS B CA 1
ATOM 4071 C C . CYS B 1 153 ? -16.828 3.475 -7.441 1 96 153 CYS B C 1
ATOM 4073 O O . CYS B 1 153 ? -16.594 4.113 -6.414 1 96 153 CYS B O 1
ATOM 4075 N N . HIS B 1 154 ? -16.094 3.492 -8.461 1 97.44 154 HIS B N 1
ATOM 4076 C CA . HIS B 1 154 ? -14.844 4.254 -8.539 1 97.44 154 HIS B CA 1
ATOM 4077 C C . HIS B 1 154 ? -14.727 4.969 -9.883 1 97.44 154 HIS B C 1
ATOM 4079 O O . HIS B 1 154 ? -14.469 4.332 -10.906 1 97.44 154 HIS B O 1
ATOM 4085 N N . TRP B 1 155 ? -14.836 6.289 -9.805 1 96.25 155 TRP B N 1
ATOM 4086 C CA . TRP B 1 155 ? -14.898 7.086 -11.023 1 96.25 155 TRP B CA 1
ATOM 4087 C C . TRP B 1 155 ? -13.555 7.734 -11.312 1 96.25 155 TRP B C 1
ATOM 4089 O O . TRP B 1 155 ? -13.469 8.695 -12.086 1 96.25 155 TRP B O 1
ATOM 4099 N N . ASN B 1 156 ? -12.5 7.277 -10.617 1 96.75 156 ASN B N 1
ATOM 4100 C CA . ASN B 1 156 ? -11.156 7.848 -10.742 1 96.75 156 ASN B CA 1
ATOM 4101 C C . ASN B 1 156 ? -11.117 9.289 -10.25 1 96.75 156 ASN B C 1
ATOM 4103 O O . ASN B 1 156 ? -10.359 10.109 -10.781 1 96.75 156 ASN B O 1
ATOM 4107 N N . ASP B 1 157 ? -11.953 9.594 -9.289 1 96.81 157 ASP B N 1
ATOM 4108 C CA . ASP B 1 157 ? -11.812 10.867 -8.586 1 96.81 157 ASP B CA 1
ATOM 4109 C C . ASP B 1 157 ? -10.445 10.984 -7.918 1 96.81 157 ASP B C 1
ATOM 4111 O O . ASP B 1 157 ? -9.805 9.969 -7.641 1 96.81 157 ASP B O 1
ATOM 4115 N N . VAL B 1 158 ? -10.031 12.211 -7.742 1 98.5 158 VAL B N 1
ATOM 4116 C CA . VAL B 1 158 ? -8.727 12.391 -7.109 1 98.5 158 VAL B CA 1
ATOM 4117 C C . VAL B 1 158 ? -8.867 13.266 -5.871 1 98.5 158 VAL B C 1
ATOM 4119 O O . VAL B 1 158 ? -9.734 14.141 -5.812 1 98.5 158 VAL B O 1
ATOM 4122 N N . GLN B 1 159 ? -8.094 12.977 -4.902 1 98.38 159 GLN B N 1
ATOM 4123 C CA . GLN B 1 159 ? -8.062 13.75 -3.662 1 98.38 159 GLN B CA 1
ATOM 4124 C C . GLN B 1 159 ? -6.715 13.625 -2.965 1 98.38 159 GLN B C 1
ATOM 4126 O O . GLN B 1 159 ? -5.957 12.688 -3.234 1 98.38 159 GLN B O 1
ATOM 4131 N N . VAL B 1 160 ? -6.402 14.625 -2.158 1 98.25 160 VAL B N 1
ATOM 4132 C CA . VAL B 1 160 ? -5.234 14.539 -1.289 1 98.25 160 VAL B CA 1
ATOM 4133 C C . VAL B 1 160 ? -5.492 13.523 -0.177 1 98.25 160 VAL B C 1
ATOM 4135 O O . VAL B 1 160 ? -6.57 13.508 0.421 1 98.25 160 VAL B O 1
ATOM 4138 N N . ILE B 1 161 ? -4.512 12.703 0.06 1 98.69 161 ILE B N 1
ATOM 4139 C CA . ILE B 1 161 ? -4.664 11.648 1.058 1 98.69 161 ILE B CA 1
ATOM 4140 C C . ILE B 1 161 ? -4.051 12.102 2.383 1 98.69 161 ILE B C 1
ATOM 4142 O O . ILE B 1 161 ? -2.84 12.305 2.479 1 98.69 161 ILE B O 1
ATOM 4146 N N . PRO B 1 162 ? -4.844 12.18 3.451 1 98.44 162 PRO B N 1
ATOM 4147 C CA . PRO B 1 162 ? -4.355 12.703 4.727 1 98.44 162 PRO B CA 1
ATOM 4148 C C . PRO B 1 162 ? -3.154 11.93 5.266 1 98.44 162 PRO B C 1
ATOM 4150 O O . PRO B 1 162 ? -2.189 12.531 5.738 1 98.44 162 PRO B O 1
ATOM 4153 N N . ALA B 1 163 ? -3.166 10.656 5.168 1 98.56 163 ALA B N 1
ATOM 4154 C CA . ALA B 1 163 ? -2.057 9.852 5.672 1 98.56 163 ALA B CA 1
ATOM 4155 C C . ALA B 1 163 ? -0.751 10.219 4.973 1 98.56 163 ALA B C 1
ATOM 4157 O O . ALA B 1 163 ? 0.305 10.273 5.605 1 98.56 163 ALA B O 1
ATOM 4158 N N . ARG B 1 164 ? -0.85 10.422 3.697 1 97.81 164 ARG B N 1
ATOM 4159 C CA . ARG B 1 164 ? 0.337 10.789 2.934 1 97.81 164 ARG B CA 1
ATOM 4160 C C . ARG B 1 164 ? 0.832 12.18 3.326 1 97.81 164 ARG B C 1
ATOM 4162 O O . ARG B 1 164 ? 2.037 12.438 3.328 1 97.81 164 ARG B O 1
ATOM 4169 N N . VAL B 1 165 ? -0.059 13.055 3.639 1 97.69 165 VAL B N 1
ATOM 4170 C CA . VAL B 1 165 ? 0.305 14.391 4.094 1 97.69 165 VAL B CA 1
ATOM 4171 C C . VAL B 1 165 ? 1.033 14.305 5.434 1 97.69 165 VAL B C 1
ATOM 4173 O O . VAL B 1 165 ? 2.123 14.859 5.594 1 97.69 165 VAL B O 1
ATOM 4176 N N . VAL B 1 166 ? 0.495 13.539 6.305 1 97.81 166 VAL B N 1
ATOM 4177 C CA . VAL B 1 166 ? 0.995 13.469 7.672 1 97.81 166 VAL B CA 1
ATOM 4178 C C . VAL B 1 166 ? 2.346 12.75 7.691 1 97.81 166 VAL B C 1
ATOM 4180 O O . VAL B 1 166 ? 3.281 13.203 8.359 1 97.81 166 VAL B O 1
ATOM 4183 N N . HIS B 1 167 ? 2.482 11.719 6.926 1 97.38 167 HIS B N 1
ATOM 4184 C CA . HIS B 1 167 ? 3.678 10.891 7.02 1 97.38 167 HIS B CA 1
ATOM 4185 C C . HIS B 1 167 ? 4.766 11.383 6.07 1 97.38 167 HIS B C 1
ATOM 4187 O O . HIS B 1 167 ? 5.957 11.219 6.348 1 97.38 167 HIS B O 1
ATOM 4193 N N . ASN B 1 168 ? 4.344 11.984 4.984 1 95.75 168 ASN B N 1
ATOM 4194 C CA . ASN B 1 168 ? 5.301 12.258 3.92 1 95.75 168 ASN B CA 1
ATOM 4195 C C . ASN B 1 168 ? 5.312 13.734 3.541 1 95.75 168 ASN B C 1
ATOM 4197 O O . ASN B 1 168 ? 6.188 14.188 2.799 1 95.75 168 ASN B O 1
ATOM 4201 N N . TRP B 1 169 ? 4.414 14.539 4.062 1 96.06 169 TRP B N 1
ATOM 4202 C CA . TRP B 1 169 ? 4.195 15.891 3.574 1 96.06 169 TRP B CA 1
ATOM 4203 C C . TRP B 1 169 ? 4.023 15.906 2.059 1 96.06 169 TRP B C 1
ATOM 4205 O O . TRP B 1 169 ? 4.605 16.75 1.368 1 96.06 169 TRP B O 1
ATOM 4215 N N . ASP B 1 170 ? 3.312 14.891 1.602 1 95.31 170 ASP B N 1
ATOM 4216 C CA . ASP B 1 170 ? 2.984 14.719 0.19 1 95.31 170 ASP B CA 1
ATOM 4217 C C . ASP B 1 170 ? 1.535 15.109 -0.09 1 95.31 170 ASP B C 1
ATOM 4219 O O . ASP B 1 170 ? 0.608 14.461 0.398 1 95.31 170 ASP B O 1
ATOM 4223 N N . PHE B 1 171 ? 1.364 16.109 -0.97 1 96.69 171 PHE B N 1
ATOM 4224 C CA . PHE B 1 171 ? 0.026 16.625 -1.237 1 96.69 171 PHE B CA 1
ATOM 4225 C C . PHE B 1 171 ? 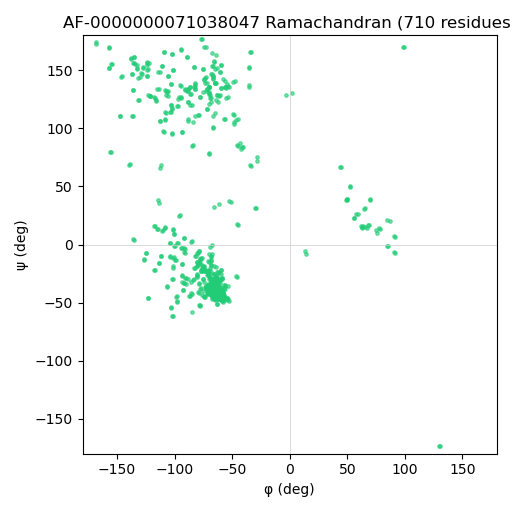-0.447 16.203 -2.625 1 96.69 171 PHE B C 1
ATOM 4227 O O . PHE B 1 171 ? -1.444 16.719 -3.129 1 96.69 171 PHE B O 1
ATOM 4234 N N . SER B 1 172 ? 0.233 15.25 -3.219 1 95.5 172 SER B N 1
ATOM 4235 C CA . SER B 1 172 ? -0.181 14.797 -4.539 1 95.5 172 SER B CA 1
ATOM 4236 C C . SER B 1 172 ? -1.511 14.047 -4.477 1 95.5 172 SER B C 1
ATOM 4238 O O . SER B 1 172 ? -1.667 13.117 -3.689 1 95.5 172 SER B O 1
ATOM 4240 N N . PRO B 1 173 ? -2.426 14.516 -5.297 1 98.12 173 PRO B N 1
ATOM 4241 C CA . PRO B 1 173 ? -3.713 13.812 -5.273 1 98.12 173 PRO B CA 1
ATOM 4242 C C . PRO B 1 173 ? -3.615 12.383 -5.793 1 98.12 173 PRO B C 1
ATOM 4244 O O . PRO B 1 173 ? -2.777 12.094 -6.652 1 98.12 173 PRO B O 1
ATOM 4247 N N . ARG B 1 174 ? -4.387 11.516 -5.215 1 98.56 174 ARG B N 1
ATOM 4248 C CA . ARG B 1 174 ? -4.449 10.117 -5.617 1 98.56 174 ARG B CA 1
ATOM 4249 C C . ARG B 1 174 ? -5.879 9.711 -5.969 1 98.56 174 ARG B C 1
ATOM 4251 O O . ARG B 1 174 ? -6.836 10.344 -5.516 1 98.56 174 ARG B O 1
ATOM 4258 N N . LYS B 1 175 ? -6.016 8.695 -6.766 1 98.69 175 LYS B N 1
ATOM 4259 C CA . LYS B 1 175 ? -7.332 8.203 -7.164 1 98.69 175 LYS B CA 1
ATOM 4260 C C . LYS B 1 175 ? -8.031 7.504 -6 1 98.69 175 LYS B C 1
ATOM 4262 O O . LYS B 1 175 ? -7.418 6.707 -5.293 1 98.69 175 LYS B O 1
ATOM 4267 N N . ILE B 1 176 ? -9.289 7.879 -5.855 1 98.75 176 ILE B N 1
ATOM 4268 C CA . ILE B 1 176 ? -10.055 7.293 -4.762 1 98.75 176 ILE B CA 1
ATOM 4269 C C . ILE B 1 176 ? -11.461 6.934 -5.242 1 98.75 176 ILE B C 1
ATOM 4271 O O . ILE B 1 176 ? -11.898 7.406 -6.289 1 98.75 176 ILE B O 1
ATOM 4275 N N . CYS B 1 177 ? -12.102 6.047 -4.523 1 98.12 177 CYS B N 1
ATOM 4276 C CA . CYS B 1 177 ? -13.461 5.645 -4.867 1 98.12 177 CYS B CA 1
ATOM 4277 C C . CYS B 1 177 ? -14.453 6.746 -4.531 1 98.12 177 CYS B C 1
ATOM 4279 O O . CYS B 1 177 ? -14.102 7.73 -3.877 1 98.12 177 CYS B O 1
ATOM 4281 N N . ARG B 1 178 ? -15.672 6.562 -4.992 1 96.88 178 ARG B N 1
ATOM 4282 C CA . ARG B 1 178 ? -16.703 7.582 -4.82 1 96.88 178 ARG B CA 1
ATOM 4283 C C . ARG B 1 178 ? -17.031 7.789 -3.344 1 96.88 178 ARG B C 1
ATOM 4285 O O . ARG B 1 178 ? -17.172 8.93 -2.891 1 96.88 178 ARG B O 1
ATOM 4292 N N . GLN B 1 179 ? -17.125 6.762 -2.604 1 96.81 179 GLN B N 1
ATOM 4293 C CA . GLN B 1 179 ? -17.438 6.867 -1.182 1 96.81 179 GLN B CA 1
ATOM 4294 C C . GLN B 1 179 ? -16.359 7.641 -0.44 1 96.81 179 GLN B C 1
ATOM 4296 O O . GLN B 1 179 ? -16.656 8.492 0.396 1 96.81 179 GLN B O 1
ATOM 4301 N N . SER B 1 180 ? -15.117 7.32 -0.708 1 98 180 SER B N 1
ATOM 4302 C CA . SER B 1 180 ? -13.992 8.016 -0.077 1 98 180 SER B CA 1
ATOM 4303 C C . SER B 1 180 ? -13.961 9.484 -0.472 1 98 180 SER B C 1
ATOM 4305 O O . SER B 1 180 ? -13.578 10.344 0.329 1 98 180 SER B O 1
ATOM 4307 N N . LYS B 1 181 ? -14.305 9.734 -1.681 1 97.81 181 LYS B N 1
ATOM 4308 C CA . LYS B 1 181 ? -14.367 11.117 -2.129 1 97.81 181 LYS B CA 1
ATOM 4309 C C . LYS B 1 181 ? -15.352 11.93 -1.281 1 97.81 181 LYS B C 1
ATOM 4311 O O . LYS B 1 181 ? -15.023 13.023 -0.816 1 97.81 181 LYS B O 1
ATOM 4316 N N . GLN B 1 182 ? -16.531 11.398 -1.102 1 96.81 182 GLN B N 1
ATOM 4317 C CA . GLN B 1 182 ? -17.547 12.055 -0.287 1 96.81 182 GLN B CA 1
ATOM 4318 C C . GLN B 1 182 ? -17.078 12.211 1.158 1 96.81 182 GLN B C 1
ATOM 4320 O O . GLN B 1 182 ? -17.25 13.266 1.765 1 96.81 182 GLN B O 1
ATOM 4325 N N . LEU B 1 183 ? -16.469 11.195 1.664 1 97.31 183 LEU B N 1
ATOM 4326 C CA . LEU B 1 183 ? -15.977 11.195 3.037 1 97.31 183 LEU B CA 1
ATOM 4327 C C . LEU B 1 183 ? -14.906 12.258 3.225 1 97.31 183 LEU B C 1
ATOM 4329 O O . LEU B 1 183 ? -14.977 13.07 4.152 1 97.31 183 LEU B O 1
ATOM 4333 N N . LEU B 1 184 ? -13.938 12.234 2.355 1 98 184 LEU B N 1
ATOM 4334 C CA . LEU B 1 184 ? -12.805 13.141 2.492 1 98 184 LEU B CA 1
ATOM 4335 C C . LEU B 1 184 ? -13.227 14.586 2.254 1 98 184 LEU B C 1
ATOM 4337 O O . LEU B 1 184 ? -12.688 15.5 2.873 1 98 184 LEU B O 1
ATOM 4341 N N . ASP B 1 185 ? -14.188 14.766 1.408 1 96.56 185 ASP B N 1
ATOM 4342 C CA . ASP B 1 185 ? -14.727 16.109 1.212 1 96.56 185 ASP B CA 1
ATOM 4343 C C . ASP B 1 185 ? -15.352 16.641 2.5 1 96.56 185 ASP B C 1
ATOM 4345 O O . ASP B 1 185 ? -15.148 17.797 2.855 1 96.56 185 ASP B O 1
ATOM 4349 N N . LEU B 1 186 ? -16.031 15.812 3.133 1 95.62 186 LEU B N 1
ATOM 4350 C CA . LEU B 1 186 ? -16.688 16.203 4.371 1 95.62 186 LEU B CA 1
ATOM 4351 C C . LEU B 1 186 ? -15.68 16.453 5.477 1 95.62 186 LEU B C 1
ATOM 4353 O O . LEU B 1 186 ? -15.898 17.297 6.344 1 95.62 186 LEU B O 1
ATOM 4357 N N . MET B 1 187 ? -14.625 15.805 5.41 1 97.19 187 MET B N 1
ATOM 4358 C CA . MET B 1 187 ? -13.68 15.805 6.523 1 97.19 187 MET B CA 1
ATOM 4359 C C . MET B 1 187 ? -12.609 16.875 6.324 1 97.19 187 MET B C 1
ATOM 4361 O O . MET B 1 187 ? -11.82 17.156 7.234 1 97.19 187 MET B O 1
ATOM 4365 N N . MET B 1 188 ? -12.633 17.547 5.258 1 96.19 188 MET B N 1
ATOM 4366 C CA . MET B 1 188 ? -11.578 18.484 4.863 1 96.19 188 MET B CA 1
ATOM 4367 C C . MET B 1 188 ? -11.359 19.547 5.938 1 96.19 188 MET B C 1
ATOM 4369 O O . MET B 1 188 ? -10.219 19.953 6.188 1 96.19 188 MET B O 1
ATOM 4373 N N . ASN B 1 189 ? -12.43 19.922 6.582 1 95.25 189 ASN B N 1
ATOM 4374 C CA . ASN B 1 189 ? -12.352 21.016 7.551 1 95.25 189 ASN B CA 1
ATOM 4375 C C . ASN B 1 189 ? -12.547 20.516 8.977 1 95.25 189 ASN B C 1
ATOM 4377 O O . ASN B 1 189 ? -12.719 21.312 9.906 1 95.25 189 ASN B O 1
ATOM 4381 N N . ARG B 1 190 ? -12.508 19.234 9.109 1 96.12 190 ARG B N 1
ATOM 4382 C CA . ARG B 1 190 ? -12.672 18.688 10.453 1 96.12 190 ARG B CA 1
ATOM 4383 C C . ARG B 1 190 ? -11.352 18.719 11.219 1 96.12 190 ARG B C 1
ATOM 4385 O O . ARG B 1 190 ? -10.297 18.406 10.664 1 96.12 190 ARG B O 1
ATOM 4392 N N . VAL B 1 191 ? -11.445 19.188 12.461 1 96.81 191 VAL B N 1
ATOM 4393 C CA . VAL B 1 191 ? -10.266 19.344 13.312 1 96.81 191 VAL B CA 1
ATOM 4394 C C . VAL B 1 191 ? -9.938 18.016 14 1 96.81 191 VAL B C 1
ATOM 4396 O O . VAL B 1 191 ? -10.305 17.812 15.156 1 96.81 191 VAL B O 1
ATOM 4399 N N . VAL B 1 192 ? -9.18 17.156 13.305 1 97 192 VAL B N 1
ATOM 4400 C CA . VAL B 1 192 ? -9 15.828 13.875 1 97 192 VAL B CA 1
ATOM 4401 C C . VAL B 1 192 ? -7.535 15.406 13.75 1 97 192 VAL B C 1
ATOM 4403 O O . VAL B 1 192 ? -7.176 14.281 14.117 1 97 192 VAL B O 1
ATOM 4406 N N . ILE B 1 193 ? -6.637 16.266 13.273 1 98 193 ILE B N 1
ATOM 4407 C CA . ILE B 1 193 ? -5.25 15.867 13.047 1 98 193 ILE B CA 1
ATOM 4408 C C . ILE B 1 193 ? -4.363 16.438 14.156 1 98 193 ILE B C 1
ATOM 4410 O O . ILE B 1 193 ? -4.258 17.656 14.297 1 98 193 ILE B O 1
ATOM 4414 N N . ASN B 1 194 ? -3.824 15.586 14.922 1 97.69 194 ASN B N 1
ATOM 4415 C CA . ASN B 1 194 ? -2.809 15.93 15.906 1 97.69 194 ASN B CA 1
ATOM 4416 C C . ASN B 1 194 ? -1.408 15.562 15.43 1 97.69 194 ASN B C 1
ATOM 4418 O O . ASN B 1 194 ? -0.936 14.453 15.664 1 97.69 194 ASN B O 1
ATOM 4422 N N . LEU B 1 195 ? -0.747 16.531 14.852 1 96.94 195 LEU B N 1
ATOM 4423 C CA . LEU B 1 195 ? 0.542 16.281 14.219 1 96.94 195 LEU B CA 1
ATOM 4424 C C . LEU B 1 195 ? 1.602 15.922 15.258 1 96.94 195 LEU B C 1
ATOM 4426 O O . LEU B 1 195 ? 2.482 15.102 14.992 1 96.94 195 LEU B O 1
ATOM 4430 N N . SER B 1 196 ? 1.509 16.531 16.344 1 96.06 196 SER B N 1
ATOM 4431 C CA . SER B 1 196 ? 2.494 16.281 17.391 1 96.06 196 SER B CA 1
ATOM 4432 C C . SER B 1 196 ? 2.465 14.836 17.859 1 96.06 196 SER B C 1
ATOM 4434 O O . SER B 1 196 ? 3.492 14.289 18.266 1 96.06 196 SER B O 1
ATOM 4436 N N . ASP B 1 197 ? 1.344 14.281 17.812 1 96.81 197 ASP B N 1
ATOM 4437 C CA . ASP B 1 197 ? 1.192 12.883 18.203 1 96.81 197 ASP B CA 1
ATOM 4438 C C . ASP B 1 197 ? 1.502 11.953 17.031 1 96.81 197 ASP B C 1
ATOM 4440 O O . ASP B 1 197 ? 2.182 10.938 17.203 1 96.81 197 ASP B O 1
ATOM 4444 N N . LEU B 1 198 ? 1.065 12.25 15.859 1 97.12 198 LEU B N 1
ATOM 4445 C CA . LEU B 1 198 ? 1.125 11.367 14.703 1 97.12 198 LEU B CA 1
ATOM 4446 C C . LEU B 1 198 ? 2.52 11.367 14.086 1 97.12 198 LEU B C 1
ATOM 4448 O O . LEU B 1 198 ? 3.008 10.328 13.641 1 97.12 198 LEU B O 1
ATOM 4452 N N . ASN B 1 199 ? 3.145 12.531 13.992 1 96.81 199 ASN B N 1
ATOM 4453 C CA . ASN B 1 199 ? 4.465 12.672 13.391 1 96.81 199 ASN B CA 1
ATOM 4454 C C . ASN B 1 199 ? 5.195 13.898 13.922 1 96.81 199 ASN B C 1
ATOM 4456 O O . ASN B 1 199 ? 5.344 14.891 13.211 1 96.81 199 ASN B O 1
ATOM 4460 N N . PRO B 1 200 ? 5.758 13.789 15.062 1 95.69 200 PRO B N 1
ATOM 4461 C CA . PRO B 1 200 ? 6.445 14.945 15.648 1 95.69 200 PRO B CA 1
ATOM 4462 C C . PRO B 1 200 ? 7.652 15.391 14.828 1 95.69 200 PRO B C 1
ATOM 4464 O O . PRO B 1 200 ? 7.996 16.578 14.828 1 95.69 200 PRO B O 1
ATOM 4467 N N . GLY B 1 201 ? 8.242 14.5 14.109 1 94.12 201 GLY B N 1
ATOM 4468 C CA . GLY B 1 201 ? 9.43 14.812 13.32 1 94.12 201 GLY B CA 1
ATOM 4469 C C . GLY B 1 201 ? 9.141 15.742 12.156 1 94.12 201 GLY B C 1
ATOM 4470 O O . GLY B 1 201 ? 10.047 16.375 11.617 1 94.12 201 GLY B O 1
ATOM 4471 N N . LEU B 1 202 ? 7.965 15.867 11.898 1 94.44 202 LEU B N 1
ATOM 4472 C CA . LEU B 1 202 ? 7.57 16.703 10.766 1 94.44 202 LEU B CA 1
ATOM 4473 C C . LEU B 1 202 ? 7.875 18.172 11.031 1 94.44 202 LEU B C 1
ATOM 4475 O O . LEU B 1 202 ? 8.242 18.906 10.117 1 94.44 202 LEU B O 1
ATOM 4479 N N . PHE B 1 203 ? 7.777 18.594 12.258 1 94.88 203 PHE B N 1
ATOM 4480 C CA . PHE B 1 203 ? 8.016 19.984 12.633 1 94.88 203 PHE B CA 1
ATOM 4481 C C . PHE B 1 203 ? 9.484 20.359 12.414 1 94.88 203 PHE B C 1
ATOM 4483 O O . PHE B 1 203 ? 9.797 21.516 12.148 1 94.88 203 PHE B O 1
ATOM 4490 N N . ASN B 1 204 ? 10.328 19.406 12.445 1 92.25 204 ASN B N 1
ATOM 4491 C CA . ASN B 1 204 ? 11.75 19.641 12.219 1 92.25 204 ASN B CA 1
ATOM 4492 C C . ASN B 1 204 ? 12.07 19.75 10.734 1 92.25 204 ASN B C 1
ATOM 4494 O O . ASN B 1 204 ? 13.078 20.344 10.352 1 92.25 204 ASN B O 1
ATOM 4498 N N . ARG B 1 205 ? 11.219 19.281 10.023 1 90.88 205 ARG B N 1
ATOM 4499 C CA . ARG B 1 205 ? 11.5 19.188 8.594 1 90.88 205 ARG B CA 1
ATOM 4500 C C . ARG B 1 205 ? 10.812 20.297 7.82 1 90.88 205 ARG B C 1
ATOM 4502 O O . ARG B 1 205 ? 11.273 20.688 6.746 1 90.88 205 ARG B O 1
ATOM 4509 N N . VAL B 1 206 ? 9.734 20.703 8.344 1 93.44 206 VAL B N 1
ATOM 4510 C CA . VAL B 1 206 ? 8.953 21.734 7.684 1 93.44 206 VAL B CA 1
ATOM 4511 C C . VAL B 1 206 ? 8.969 23.016 8.523 1 93.44 206 VAL B C 1
ATOM 4513 O O . VAL B 1 206 ? 8.219 23.141 9.492 1 93.44 206 VAL B O 1
ATOM 4516 N N . GLU B 1 207 ? 9.68 23.938 8.078 1 93.94 207 GLU B N 1
ATOM 4517 C CA . GLU B 1 207 ? 9.875 25.188 8.828 1 93.94 207 GLU B CA 1
ATOM 4518 C C . GLU B 1 207 ? 8.562 25.938 8.992 1 93.94 207 GLU B C 1
ATOM 4520 O O . GLU B 1 207 ? 8.281 26.484 10.062 1 93.94 207 GLU B O 1
ATOM 4525 N N . ALA B 1 208 ? 7.812 25.969 7.961 1 94.88 208 ALA B N 1
ATOM 4526 C CA . ALA B 1 208 ? 6.539 26.672 8.008 1 94.88 208 ALA B CA 1
ATOM 4527 C C . ALA B 1 208 ? 5.652 26.141 9.133 1 94.88 208 ALA B C 1
ATOM 4529 O O . ALA B 1 208 ? 4.938 26.906 9.781 1 94.88 208 ALA B O 1
ATOM 4530 N N . LEU B 1 209 ? 5.676 24.891 9.328 1 96 209 LEU B N 1
ATOM 4531 C CA . LEU B 1 209 ? 4.871 24.266 10.367 1 96 209 LEU B CA 1
ATOM 4532 C C . LEU B 1 209 ? 5.332 24.703 11.75 1 96 209 LEU B C 1
ATOM 4534 O O . LEU B 1 209 ? 4.508 24.922 12.641 1 96 209 LEU B O 1
ATOM 4538 N N . THR B 1 210 ? 6.578 24.797 11.922 1 96 210 THR B N 1
ATOM 4539 C CA . THR B 1 210 ? 7.133 25.234 13.195 1 96 210 THR B CA 1
ATOM 4540 C C . THR B 1 210 ? 6.734 26.672 13.5 1 96 210 THR B C 1
ATOM 4542 O O . THR B 1 210 ? 6.371 27 14.633 1 96 210 THR B O 1
ATOM 4545 N N . ASN B 1 211 ? 6.809 27.438 12.5 1 96.5 211 ASN B N 1
ATOM 4546 C CA . ASN B 1 211 ? 6.426 28.828 12.656 1 96.5 211 ASN B CA 1
ATOM 4547 C C . ASN B 1 211 ? 4.945 28.969 12.992 1 96.5 211 ASN B C 1
ATOM 4549 O O . ASN B 1 211 ? 4.578 29.781 13.852 1 96.5 211 ASN B O 1
ATOM 4553 N N . ILE B 1 212 ? 4.164 28.234 12.336 1 97.69 212 ILE B N 1
ATOM 4554 C CA . ILE B 1 212 ? 2.729 28.297 12.578 1 97.69 212 ILE B CA 1
ATOM 4555 C C . ILE B 1 212 ? 2.424 27.812 13.992 1 97.69 212 ILE B C 1
ATOM 4557 O O . ILE B 1 212 ? 1.581 28.391 14.688 1 97.69 212 ILE B O 1
ATOM 4561 N N . LYS B 1 213 ? 3.051 26.734 14.352 1 97.19 213 LYS B N 1
ATOM 4562 C CA . LYS B 1 213 ? 2.879 26.234 15.711 1 97.19 213 LYS B CA 1
ATOM 4563 C C . LYS B 1 213 ? 3.193 27.312 16.734 1 97.19 213 LYS B C 1
ATOM 4565 O O . LYS B 1 213 ? 2.436 27.516 17.688 1 97.19 213 LYS B O 1
ATOM 4570 N N . LYS B 1 214 ? 4.262 28.031 16.594 1 96.69 214 LYS B N 1
ATOM 4571 C CA . LYS B 1 214 ? 4.645 29.109 17.5 1 96.69 214 LYS B CA 1
ATOM 4572 C C . LYS B 1 214 ? 3.59 30.219 17.531 1 96.69 214 LYS B C 1
ATOM 4574 O O . LYS B 1 214 ? 3.211 30.703 18.594 1 96.69 214 LYS B O 1
ATOM 4579 N N . LEU B 1 215 ? 3.158 30.594 16.375 1 97.62 215 LEU B N 1
ATOM 4580 C CA . LEU B 1 215 ? 2.141 31.641 16.281 1 97.62 215 LEU B CA 1
ATOM 4581 C C . LEU B 1 215 ? 0.854 31.203 16.984 1 97.62 215 LEU B C 1
ATOM 4583 O O . LEU B 1 215 ? 0.208 32 17.656 1 97.62 215 LEU B O 1
ATOM 4587 N N . ARG B 1 216 ? 0.502 29.938 16.766 1 97.38 216 ARG B N 1
ATOM 4588 C CA . ARG B 1 216 ? -0.706 29.438 17.406 1 97.38 216 ARG B CA 1
ATOM 4589 C C . ARG B 1 216 ? -0.578 29.469 18.938 1 97.38 216 ARG B C 1
ATOM 4591 O O . ARG B 1 216 ? -1.528 29.812 19.625 1 97.38 216 ARG B O 1
ATOM 4598 N N . GLU B 1 217 ? 0.519 29.109 19.453 1 96.94 217 GLU B N 1
ATOM 4599 C CA . GLU B 1 217 ? 0.768 29.172 20.891 1 96.94 217 GLU B CA 1
ATOM 4600 C C . GLU B 1 217 ? 0.695 30.609 21.406 1 96.94 217 GLU B C 1
ATOM 4602 O O . GLU B 1 217 ? 0.13 30.859 22.469 1 96.94 217 GLU B O 1
ATOM 4607 N N . ASP B 1 218 ? 1.254 31.5 20.656 1 97.44 218 ASP B N 1
ATOM 4608 C CA . ASP B 1 218 ? 1.196 32.906 21.016 1 97.44 218 ASP B CA 1
ATOM 4609 C C . ASP B 1 218 ? -0.248 33.406 21.078 1 97.44 218 ASP B C 1
ATOM 4611 O O . ASP B 1 218 ? -0.615 34.156 22 1 97.44 218 ASP B O 1
ATOM 4615 N N . ILE B 1 219 ? -0.952 33.031 20.125 1 97.31 219 ILE B N 1
ATOM 4616 C CA . ILE B 1 219 ? -2.34 33.469 20.031 1 97.31 219 ILE B CA 1
ATOM 4617 C C . ILE B 1 219 ? -3.109 33.031 21.266 1 97.31 219 ILE B C 1
ATOM 4619 O O . ILE B 1 219 ? -3.938 33.781 21.797 1 97.31 219 ILE B O 1
ATOM 4623 N N . LEU B 1 220 ? -2.857 31.844 21.734 1 96.88 220 LEU B N 1
ATOM 4624 C CA . LEU B 1 220 ? -3.527 31.359 22.922 1 96.88 220 LEU B CA 1
ATOM 4625 C C . LEU B 1 220 ? -3.16 32.188 24.141 1 96.88 220 LEU B C 1
ATOM 4627 O O . LEU B 1 220 ? -4.004 32.438 25 1 96.88 220 LEU B O 1
ATOM 4631 N N . VAL B 1 221 ? -1.937 32.562 24.203 1 96.44 221 VAL B N 1
ATOM 4632 C CA . VAL B 1 221 ? -1.488 33.438 25.281 1 96.44 221 VAL B CA 1
ATOM 4633 C C . VAL B 1 221 ? -2.16 34.812 25.172 1 96.44 221 VAL B C 1
ATOM 4635 O O . VAL B 1 221 ? -2.654 35.344 26.156 1 96.44 221 VAL B O 1
ATOM 4638 N N . MET B 1 222 ? -2.205 35.312 23.984 1 97.38 222 MET B N 1
ATOM 4639 C CA . MET B 1 222 ? -2.793 36.625 23.734 1 97.38 222 MET B CA 1
ATOM 4640 C C . MET B 1 222 ? -4.289 36.625 24.047 1 97.38 222 MET B C 1
ATOM 4642 O O . MET B 1 222 ? -4.84 37.625 24.484 1 97.38 222 MET B O 1
ATOM 4646 N N . LYS B 1 223 ? -4.871 35.5 23.797 1 96.88 223 LYS B N 1
ATOM 4647 C CA . LYS B 1 223 ? -6.297 35.375 24.062 1 96.88 223 LYS B CA 1
ATOM 4648 C C . LYS B 1 223 ? -6.617 35.719 25.516 1 96.88 223 LYS B C 1
ATOM 4650 O O . LYS B 1 223 ? -7.66 36.312 25.797 1 96.88 223 LYS B O 1
ATOM 4655 N N . LYS B 1 224 ? -5.754 35.406 26.453 1 95.38 224 LYS B N 1
ATOM 4656 C CA . LYS B 1 224 ? -5.961 35.719 27.875 1 95.38 224 LYS B CA 1
ATOM 4657 C C . LYS B 1 224 ? -6.082 37.219 28.125 1 95.38 224 LYS B C 1
ATOM 4659 O O . LYS B 1 224 ? -6.785 37.625 29.031 1 95.38 224 LYS B O 1
ATOM 4664 N N . TYR B 1 225 ? -5.375 38 27.344 1 96.88 225 TYR B N 1
ATOM 4665 C CA . TYR B 1 225 ? -5.461 39.469 27.453 1 96.88 225 TYR B CA 1
ATOM 4666 C C . TYR B 1 225 ? -6.812 39.969 26.969 1 96.88 225 TYR B C 1
ATOM 4668 O O . TYR B 1 225 ? -7.398 40.875 27.562 1 96.88 225 TYR B O 1
ATOM 4676 N N . PHE B 1 226 ? -7.336 39.312 25.969 1 96.62 226 PHE B N 1
ATOM 4677 C CA . PHE B 1 226 ? -8.539 39.781 25.297 1 96.62 226 PHE B CA 1
ATOM 4678 C C . PHE B 1 226 ? -9.781 39.438 26.109 1 96.62 226 PHE B C 1
ATOM 4680 O O . PHE B 1 226 ? -10.766 40.188 26.094 1 96.62 226 PHE B O 1
ATOM 4687 N N . ILE B 1 227 ? -9.742 38.344 26.766 1 95.06 227 ILE B N 1
ATOM 4688 C CA . ILE B 1 227 ? -10.898 37.875 27.516 1 95.06 227 ILE B CA 1
ATOM 4689 C C . ILE B 1 227 ? -11.219 38.875 28.641 1 95.06 227 ILE B C 1
ATOM 4691 O O . ILE B 1 227 ? -12.383 39.094 28.984 1 95.06 227 ILE B O 1
ATOM 4695 N N . SER B 1 228 ? -10.18 39.562 29.125 1 93.75 228 SER B N 1
ATOM 4696 C CA . SER B 1 228 ? -10.383 40.5 30.25 1 93.75 228 SER B CA 1
ATOM 4697 C C . SER B 1 228 ? -10.383 41.938 29.766 1 93.75 228 SER B C 1
ATOM 4699 O O . SER B 1 228 ? -10.461 42.875 30.578 1 93.75 228 SER B O 1
ATOM 4701 N N . CYS B 1 229 ? -10.242 42.125 28.547 1 97 229 CYS B N 1
ATOM 4702 C CA . CYS B 1 229 ? -10.133 43.469 28.016 1 97 229 CYS B CA 1
ATOM 4703 C C . CYS B 1 229 ? -11.445 43.938 27.375 1 97 229 CYS B C 1
ATOM 4705 O O . CYS B 1 229 ? -11.898 43.344 26.391 1 97 229 CYS B O 1
ATOM 4707 N N . LYS B 1 230 ? -12.078 44.969 27.906 1 96.5 230 LYS B N 1
ATOM 4708 C CA . LYS B 1 230 ? -13.344 45.469 27.391 1 96.5 230 LYS B CA 1
ATOM 4709 C C . LYS B 1 230 ? -13.188 46 25.969 1 96.5 230 LYS B C 1
ATOM 4711 O O . LYS B 1 230 ? -14.086 45.844 25.141 1 96.5 230 LYS B O 1
ATOM 4716 N N . TYR B 1 231 ? -12.117 46.594 25.656 1 96.94 231 TYR B N 1
ATOM 4717 C CA . TYR B 1 231 ? -11.891 47.188 24.344 1 96.94 231 TYR B CA 1
ATOM 4718 C C . TYR B 1 231 ? -11.68 46.094 23.281 1 96.94 231 TYR B C 1
ATOM 4720 O O . TYR B 1 231 ? -12.141 46.25 22.141 1 96.94 231 TYR B O 1
ATOM 4728 N N . ALA B 1 232 ? -11.039 45.031 23.734 1 96.56 232 ALA B N 1
ATOM 4729 C CA . ALA B 1 232 ? -10.828 43.906 22.812 1 96.56 232 ALA B CA 1
ATOM 4730 C C . ALA B 1 232 ? -12.148 43.219 22.469 1 96.56 232 ALA B C 1
ATOM 4732 O O . ALA B 1 232 ? -12.352 42.781 21.344 1 96.56 232 ALA B O 1
ATOM 4733 N N . LYS B 1 233 ? -12.961 43.062 23.469 1 96.31 233 LYS B N 1
ATOM 4734 C CA . LYS B 1 233 ? -14.281 42.5 23.266 1 96.31 233 LYS B CA 1
ATOM 4735 C C . LYS B 1 233 ? -15.125 43.344 22.328 1 96.31 233 LYS B C 1
ATOM 4737 O O . LYS B 1 233 ? -15.789 42.812 21.438 1 96.31 233 LYS B O 1
ATOM 4742 N N . GLU B 1 234 ? -15.039 44.594 22.516 1 96.19 234 GLU B N 1
ATOM 4743 C CA . GLU B 1 234 ? -15.797 45.531 21.672 1 96.19 234 GLU B CA 1
ATOM 4744 C C . GLU B 1 234 ? -15.305 45.5 20.234 1 96.19 234 GLU B C 1
ATOM 4746 O O . GLU B 1 234 ? -16.094 45.562 19.297 1 96.19 234 GLU B O 1
ATOM 4751 N N . ALA B 1 235 ? -14.078 45.375 20.125 1 95.94 235 ALA B N 1
ATOM 4752 C CA . ALA B 1 235 ? -13.477 45.344 18.781 1 95.94 235 ALA B CA 1
ATOM 4753 C C . ALA B 1 235 ? -13.609 43.969 18.156 1 95.94 235 ALA B C 1
ATOM 4755 O O . ALA B 1 235 ? -13.328 43.781 16.969 1 95.94 235 ALA B O 1
ATOM 4756 N N . ARG B 1 236 ? -14.07 43.031 18.906 1 95.62 236 ARG B N 1
ATOM 4757 C CA . ARG B 1 236 ? -14.25 41.656 18.453 1 95.62 236 ARG B CA 1
ATOM 4758 C C . ARG B 1 236 ? -12.977 41.094 17.828 1 95.62 236 ARG B C 1
ATOM 4760 O O . ARG B 1 236 ? -13 40.594 16.719 1 95.62 236 ARG B O 1
ATOM 4767 N N . LEU B 1 237 ? -11.891 41.25 18.516 1 96.19 2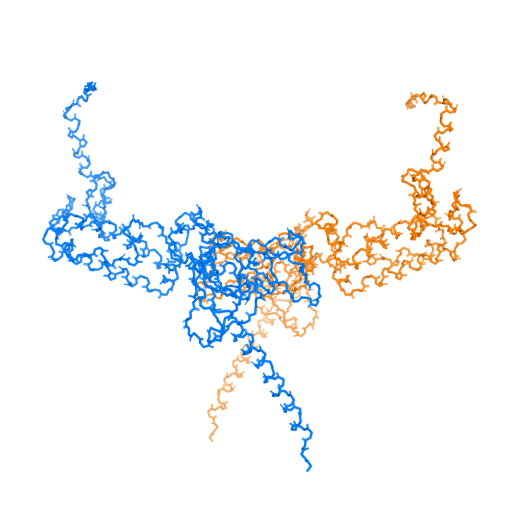37 LEU B N 1
ATOM 4768 C CA . LEU B 1 237 ? -10.578 40.875 17.984 1 96.19 237 LEU B CA 1
ATOM 4769 C C . LEU B 1 237 ? -10.5 39.375 17.734 1 96.19 237 LEU B C 1
ATOM 4771 O O . LEU B 1 237 ? -9.898 38.938 16.75 1 96.19 237 LEU B O 1
ATOM 4775 N N . LEU B 1 238 ? -11.133 38.625 18.609 1 94.56 238 LEU B N 1
ATOM 4776 C CA . LEU B 1 238 ? -11.055 37.156 18.5 1 94.56 238 LEU B CA 1
ATOM 4777 C C . LEU B 1 238 ? -11.836 36.656 17.281 1 94.56 238 LEU B C 1
ATOM 4779 O O . LEU B 1 238 ? -11.617 35.562 16.812 1 94.56 238 LEU B O 1
ATOM 4783 N N . ARG B 1 239 ? -12.664 37.438 16.688 1 95 239 ARG B N 1
ATOM 4784 C CA . ARG B 1 239 ? -13.445 37.062 15.508 1 95 239 ARG B CA 1
ATOM 4785 C C . ARG B 1 239 ? -12.578 37.062 14.25 1 95 239 ARG B C 1
ATOM 4787 O O . ARG B 1 239 ? -12.977 36.531 13.219 1 95 239 ARG B O 1
ATOM 4794 N N . MET B 1 240 ? -11.398 37.625 14.414 1 95.5 240 MET B N 1
ATOM 4795 C CA . MET B 1 240 ? -10.469 37.594 13.297 1 95.5 240 MET B CA 1
ATOM 4796 C C . MET B 1 240 ? -10.148 36.156 12.883 1 95.5 240 MET B C 1
ATOM 4798 O O . MET B 1 240 ? -9.797 35.906 11.734 1 95.5 240 MET B O 1
ATOM 4802 N N . LEU B 1 241 ? -10.359 35.219 13.836 1 96.25 241 LEU B N 1
ATOM 4803 C CA . LEU B 1 241 ? -10.109 33.812 13.555 1 96.25 241 LEU B CA 1
ATOM 4804 C C . LEU B 1 241 ? -11.406 33.031 13.578 1 96.25 241 LEU B C 1
ATOM 4806 O O . LEU B 1 241 ? -11.422 31.859 13.984 1 96.25 241 LEU B O 1
ATOM 4810 N N . GLU B 1 242 ? -12.453 33.656 13.125 1 94.5 242 GLU B N 1
ATOM 4811 C CA . GLU B 1 242 ? -13.758 33 13.117 1 94.5 242 GLU B CA 1
ATOM 4812 C C . GLU B 1 242 ? -13.805 31.844 12.133 1 94.5 242 GLU B C 1
ATOM 4814 O O . GLU B 1 242 ? -14.539 30.875 12.336 1 94.5 242 GLU B O 1
ATOM 4819 N N . ASP B 1 243 ? -12.953 31.875 11.109 1 93.69 243 ASP B N 1
ATOM 4820 C CA . ASP B 1 243 ? -12.914 30.812 10.109 1 93.69 243 ASP B CA 1
ATOM 4821 C C . ASP B 1 243 ? -12.125 29.609 10.609 1 93.69 243 ASP B C 1
ATOM 4823 O O . ASP B 1 243 ? -12.211 28.516 10.039 1 93.69 243 ASP B O 1
ATOM 4827 N N . ARG B 1 244 ? -11.383 29.844 11.68 1 96.31 244 ARG B N 1
ATOM 4828 C CA . ARG B 1 244 ? -10.586 28.781 12.273 1 96.31 244 ARG B CA 1
ATOM 4829 C C . ARG B 1 244 ? -10.641 28.828 13.797 1 96.31 244 ARG B C 1
ATOM 4831 O O . ARG B 1 244 ? -9.617 29.031 14.453 1 96.31 244 ARG B O 1
ATOM 4838 N N . PRO B 1 245 ? -11.797 28.531 14.289 1 95.81 245 PRO B N 1
ATOM 4839 C CA . PRO B 1 245 ? -11.961 28.641 15.742 1 95.81 245 PRO B CA 1
ATOM 4840 C C . PRO B 1 245 ? -11.008 27.734 16.516 1 95.81 245 PRO B C 1
ATOM 4842 O O . PRO B 1 245 ? -10.633 28.062 17.656 1 95.81 245 PRO B O 1
ATOM 4845 N N . HIS B 1 246 ? -10.586 26.688 15.883 1 96.06 246 HIS B N 1
ATOM 4846 C CA . HIS B 1 246 ? -9.711 25.75 16.578 1 96.06 246 HIS B CA 1
ATOM 4847 C C . HIS B 1 246 ? -8.344 26.375 16.859 1 96.06 246 HIS B C 1
ATOM 4849 O O . HIS B 1 246 ? -7.582 25.875 17.688 1 96.06 246 HIS B O 1
ATOM 4855 N N . PHE B 1 247 ? -8.062 27.469 16.328 1 96.19 247 PHE B N 1
ATOM 4856 C CA . PHE B 1 247 ? -6.805 28.156 16.578 1 96.19 247 PHE B CA 1
ATOM 4857 C C . PHE B 1 247 ? -6.891 28.969 17.875 1 96.19 247 PHE B C 1
ATOM 4859 O O . PHE B 1 247 ? -5.867 29.359 18.438 1 96.19 247 PHE B O 1
ATOM 4866 N N . VAL B 1 248 ? -8.055 29.266 18.328 1 95.06 248 VAL B N 1
ATOM 4867 C CA . VAL B 1 248 ? -8.242 30 19.578 1 95.06 248 VAL B CA 1
ATOM 4868 C C . VAL B 1 248 ? -8.578 29.016 20.703 1 95.06 248 VAL B C 1
ATOM 4870 O O . VAL B 1 248 ? -8.461 29.344 21.891 1 95.06 248 VAL B O 1
ATOM 4873 N N . GLU B 1 249 ? -8.906 27.797 20.328 1 94.06 249 GLU B N 1
ATOM 4874 C CA . GLU B 1 249 ? -9.281 26.797 21.328 1 94.06 249 GLU B CA 1
ATOM 4875 C C . GLU B 1 249 ? -8.062 26 21.781 1 94.06 249 GLU B C 1
ATOM 4877 O O . GLU B 1 249 ? -8.023 25.516 22.922 1 94.06 249 GLU B O 1
ATOM 4882 N N . GLY B 1 250 ? -7.184 25.797 20.938 1 94.19 250 GLY B N 1
ATOM 4883 C CA . GLY B 1 250 ? -5.969 25.047 21.219 1 94.19 250 GLY B CA 1
ATOM 4884 C C . GLY B 1 250 ? -4.93 25.172 20.125 1 94.19 250 GLY B C 1
ATOM 4885 O O . GLY B 1 250 ? -5.195 25.75 19.062 1 94.19 250 GLY B O 1
ATOM 4886 N N . SER B 1 251 ? -3.76 24.625 20.422 1 93.5 251 SER B N 1
ATOM 4887 C CA . SER B 1 251 ? -2.68 24.75 19.453 1 93.5 251 SER B CA 1
ATOM 4888 C C . SER B 1 251 ? -2.232 23.391 18.922 1 93.5 251 SER B C 1
ATOM 4890 O O . SER B 1 251 ? -1.246 23.297 18.188 1 93.5 251 SER B O 1
ATOM 4892 N N . VAL B 1 252 ? -2.984 22.359 19.094 1 95.06 252 VAL B N 1
ATOM 4893 C CA . VAL B 1 252 ? -2.494 21 18.859 1 95.06 252 VAL B CA 1
ATOM 4894 C C . VAL B 1 252 ? -3.098 20.453 17.562 1 95.06 252 VAL B C 1
ATOM 4896 O O . VAL B 1 252 ? -2.406 19.812 16.766 1 95.06 252 VAL B O 1
ATOM 4899 N N . HIS B 1 253 ? -4.312 20.781 17.281 1 97.44 253 HIS B N 1
ATOM 4900 C CA . HIS B 1 253 ? -5.047 20.094 16.219 1 97.44 253 HIS B CA 1
ATOM 4901 C C . HIS B 1 253 ? -5.086 20.938 14.953 1 97.44 253 HIS B C 1
ATOM 4903 O O . HIS B 1 253 ? -5.09 22.172 15.008 1 97.44 253 HIS B O 1
ATOM 4909 N N . TYR B 1 254 ? -5.145 20.234 13.859 1 98.19 254 TYR B N 1
ATOM 4910 C CA . TYR B 1 254 ? -5.195 20.844 12.531 1 98.19 254 TYR B CA 1
ATOM 4911 C C . TYR B 1 254 ? -6.242 20.156 11.664 1 98.19 254 TYR B C 1
ATOM 4913 O O . TYR B 1 254 ? -6.719 19.062 11.992 1 98.19 254 TYR B O 1
ATOM 4921 N N . THR B 1 255 ? -6.641 20.844 10.609 1 98 255 THR B N 1
ATOM 4922 C CA . THR B 1 255 ? -7.418 20.25 9.523 1 98 255 THR B CA 1
ATOM 4923 C C . THR B 1 255 ? -6.527 19.969 8.312 1 98 255 THR B C 1
ATOM 4925 O O . THR B 1 255 ? -5.402 20.469 8.234 1 98 255 THR B O 1
ATOM 4928 N N . VAL B 1 256 ? -7.023 19.156 7.41 1 98.19 256 VAL B N 1
ATOM 4929 C CA . VAL B 1 256 ? -6.293 18.938 6.164 1 98.19 256 VAL B CA 1
ATOM 4930 C C . VAL B 1 256 ? -6.152 20.266 5.41 1 98.19 256 VAL B C 1
ATOM 4932 O O . VAL B 1 256 ? -5.113 20.531 4.805 1 98.19 256 VAL B O 1
ATOM 4935 N N . ARG B 1 257 ? -7.137 21.062 5.484 1 97.44 257 ARG B N 1
ATOM 4936 C CA . ARG B 1 257 ? -7.09 22.391 4.859 1 97.44 257 ARG B CA 1
ATOM 4937 C C . ARG B 1 257 ? -5.945 23.219 5.422 1 97.44 257 ARG B C 1
ATOM 4939 O O . ARG B 1 257 ? -5.223 23.875 4.672 1 97.44 257 ARG B O 1
ATOM 4946 N N . ASP B 1 258 ? -5.82 23.203 6.73 1 98.06 258 ASP B N 1
ATOM 4947 C CA . ASP B 1 258 ? -4.715 23.906 7.363 1 98.06 258 ASP B CA 1
ATOM 4948 C C . ASP B 1 258 ? -3.373 23.469 6.781 1 98.06 258 ASP B C 1
ATOM 4950 O O . ASP B 1 258 ? -2.535 24.312 6.445 1 98.06 258 ASP B O 1
ATOM 4954 N N . LEU B 1 259 ? -3.215 22.219 6.668 1 98 259 LEU B N 1
ATOM 4955 C CA . LEU B 1 259 ? -1.943 21.672 6.203 1 98 259 LEU B CA 1
ATOM 4956 C C . LEU B 1 259 ? -1.707 22.016 4.738 1 98 259 LEU B C 1
ATOM 4958 O O . LEU B 1 259 ? -0.59 22.359 4.348 1 98 259 LEU B O 1
ATOM 4962 N N . MET B 1 260 ? -2.719 21.969 3.971 1 97.31 260 MET B N 1
ATOM 4963 C CA . MET B 1 260 ? -2.617 22.328 2.561 1 97.31 260 MET B CA 1
ATOM 4964 C C . MET B 1 260 ? -2.227 23.797 2.402 1 97.31 260 MET B C 1
ATOM 4966 O O . MET B 1 260 ? -1.361 24.125 1.589 1 97.31 260 MET B O 1
ATOM 4970 N N . GLU B 1 261 ? -2.846 24.641 3.174 1 97.44 261 GLU B N 1
ATOM 4971 C CA . GLU B 1 261 ? -2.574 26.078 3.094 1 97.44 261 GLU B CA 1
ATOM 4972 C C . GLU B 1 261 ? -1.201 26.406 3.668 1 97.44 261 GLU B C 1
ATOM 4974 O O . GLU B 1 261 ? -0.641 27.469 3.375 1 97.44 261 GLU B O 1
ATOM 4979 N N . THR B 1 262 ? -0.707 25.578 4.574 1 96.94 262 THR B N 1
ATOM 4980 C CA . THR B 1 262 ? 0.656 25.734 5.07 1 96.94 262 THR B CA 1
ATOM 4981 C C . THR B 1 262 ? 1.668 25.516 3.949 1 96.94 262 THR B C 1
ATOM 4983 O O . THR B 1 262 ? 2.65 26.25 3.834 1 96.94 262 THR B O 1
ATOM 4986 N N . GLN B 1 263 ? 1.4 24.484 3.18 1 92.38 263 GLN B N 1
ATOM 4987 C CA . GLN B 1 263 ? 2.281 24.156 2.062 1 92.38 263 GLN B CA 1
ATOM 4988 C C . GLN B 1 263 ? 2.373 25.328 1.077 1 92.38 263 GLN B C 1
ATOM 4990 O O . GLN B 1 263 ? 3.426 25.562 0.482 1 92.38 263 GLN B O 1
ATOM 4995 N N . GLU B 1 264 ? 1.328 26.109 1.005 1 91.75 264 GLU B N 1
ATOM 4996 C CA . GLU B 1 264 ? 1.277 27.234 0.071 1 91.75 264 GLU B CA 1
ATOM 4997 C C . GLU B 1 264 ? 1.653 28.547 0.758 1 91.75 264 GLU B C 1
ATOM 4999 O O . GLU B 1 264 ? 1.535 29.609 0.166 1 91.75 264 GLU B O 1
ATOM 5004 N N . ASP B 1 265 ? 1.978 28.547 1.953 1 92 265 ASP B N 1
ATOM 5005 C CA . ASP B 1 265 ? 2.381 29.688 2.779 1 92 265 ASP B CA 1
ATOM 5006 C C . ASP B 1 265 ? 1.229 30.672 2.959 1 92 265 ASP B C 1
ATOM 5008 O O . ASP B 1 265 ? 1.446 31.828 3.342 1 92 265 ASP B O 1
ATOM 5012 N N . LEU B 1 266 ? 0.069 30.219 2.646 1 95.75 266 LEU B N 1
ATOM 5013 C CA . LEU B 1 266 ? -1.116 31.062 2.82 1 95.75 266 LEU B CA 1
ATOM 5014 C C . LEU B 1 266 ? -1.508 31.141 4.289 1 95.75 266 LEU B C 1
ATOM 5016 O O . LEU B 1 266 ? -1.846 32.219 4.785 1 95.75 266 LEU B O 1
ATOM 5020 N N . LEU B 1 267 ? -1.458 30.016 4.867 1 97.06 267 LEU B N 1
ATOM 5021 C CA . LEU B 1 267 ? -1.852 29.969 6.27 1 97.06 267 LEU B CA 1
ATOM 5022 C C . LEU B 1 267 ? -0.892 30.781 7.133 1 97.06 267 LEU B C 1
ATOM 5024 O O . LEU B 1 267 ? -1.322 31.531 8.016 1 97.06 267 LEU B O 1
ATOM 5028 N N . PHE B 1 268 ? 0.359 30.656 6.918 1 96.44 268 PHE B N 1
ATOM 5029 C CA . PHE B 1 268 ? 1.363 31.375 7.691 1 96.44 268 PHE B CA 1
ATOM 5030 C C . PHE B 1 268 ? 1.136 32.875 7.609 1 96.44 268 PHE B C 1
ATOM 5032 O O . PHE B 1 268 ? 1.131 33.562 8.633 1 96.44 268 PHE B O 1
ATOM 5039 N N . ASP B 1 269 ? 0.95 33.312 6.43 1 96.69 269 ASP B N 1
ATOM 5040 C CA . ASP B 1 269 ? 0.769 34.75 6.211 1 96.69 269 ASP B CA 1
ATOM 5041 C C . ASP B 1 269 ? -0.482 35.281 6.922 1 96.69 269 ASP B C 1
ATOM 5043 O O . ASP B 1 269 ? -0.463 36.344 7.527 1 96.69 269 ASP B O 1
ATOM 5047 N N . SER B 1 270 ? -1.468 34.5 6.805 1 96.31 270 SER B N 1
ATOM 5048 C CA . SER B 1 270 ? -2.736 34.906 7.41 1 96.31 270 SER B CA 1
ATOM 5049 C C . SER B 1 270 ? -2.623 34.969 8.93 1 96.31 270 SER B C 1
ATOM 5051 O O . SER B 1 270 ? -3.043 35.969 9.539 1 96.31 270 SER B O 1
ATOM 5053 N N . ILE B 1 271 ? -2.045 33.969 9.531 1 97.19 271 ILE B N 1
ATOM 5054 C CA . ILE B 1 271 ? -1.952 33.938 10.984 1 97.19 271 ILE B CA 1
ATOM 5055 C C . ILE B 1 271 ? -0.949 34.969 11.484 1 97.19 271 ILE B C 1
ATOM 5057 O O . ILE B 1 271 ? -1.134 35.562 12.547 1 97.19 271 ILE B O 1
ATOM 5061 N N . LYS B 1 272 ? 0.087 35.156 10.734 1 97.12 272 LYS B N 1
ATOM 5062 C CA . LYS B 1 272 ? 1.065 36.188 11.078 1 97.12 272 LYS B CA 1
ATOM 5063 C C . LYS B 1 272 ? 0.411 37.562 11.148 1 97.12 272 LYS B C 1
ATOM 5065 O O . LYS B 1 272 ? 0.705 38.344 12.055 1 97.12 272 LYS B O 1
ATOM 5070 N N . GLU B 1 273 ? -0.39 37.812 10.227 1 97.12 273 GLU B N 1
ATOM 5071 C CA . GLU B 1 273 ? -1.104 39.094 10.219 1 97.12 273 GLU B CA 1
ATOM 5072 C C . GLU B 1 273 ? -1.996 39.219 11.445 1 97.12 273 GLU B C 1
ATOM 5074 O O . GLU B 1 273 ? -2.057 40.312 12.055 1 97.12 273 GLU B O 1
ATOM 5079 N N . THR B 1 274 ? -2.725 38.219 11.742 1 97.31 274 THR B N 1
ATOM 5080 C CA . THR B 1 274 ? -3.561 38.219 12.938 1 97.31 274 THR B CA 1
ATOM 5081 C C . THR B 1 274 ? -2.713 38.438 14.188 1 97.31 274 THR B C 1
ATOM 5083 O O . THR B 1 274 ? -3.074 39.25 15.055 1 97.31 274 THR B O 1
ATOM 5086 N N . HIS B 1 275 ? -1.635 37.75 14.273 1 97.56 275 HIS B N 1
ATOM 5087 C CA . HIS B 1 275 ? -0.716 37.906 15.398 1 97.56 275 HIS B CA 1
ATOM 5088 C C . HIS B 1 275 ? -0.244 39.344 15.539 1 97.56 275 HIS B C 1
ATOM 5090 O O . HIS B 1 275 ? -0.174 39.875 16.656 1 97.56 275 HIS B O 1
ATOM 5096 N N . LYS B 1 276 ? 0.089 39.906 14.438 1 97.75 276 LYS B N 1
ATOM 5097 C CA . LYS B 1 276 ? 0.543 41.312 14.43 1 97.75 276 LYS B CA 1
ATOM 5098 C C . LYS B 1 276 ? -0.54 42.25 14.953 1 97.75 276 LYS B C 1
ATOM 5100 O O . LYS B 1 276 ? -0.257 43.125 15.75 1 97.75 276 LYS B O 1
ATOM 5105 N N . ARG B 1 277 ? -1.712 42.062 14.539 1 97.81 277 ARG B N 1
ATOM 5106 C CA . ARG B 1 277 ? -2.83 42.875 14.984 1 97.81 277 ARG B CA 1
ATOM 5107 C C . ARG B 1 277 ? -3.07 42.719 16.484 1 97.81 277 ARG B C 1
ATOM 5109 O O . ARG B 1 277 ? -3.346 43.688 17.188 1 97.81 277 ARG B O 1
ATOM 5116 N N . TYR B 1 278 ? -3.043 41.469 16.875 1 98.25 278 TYR B N 1
ATOM 5117 C CA . TYR B 1 278 ? -3.195 41.188 18.297 1 98.25 278 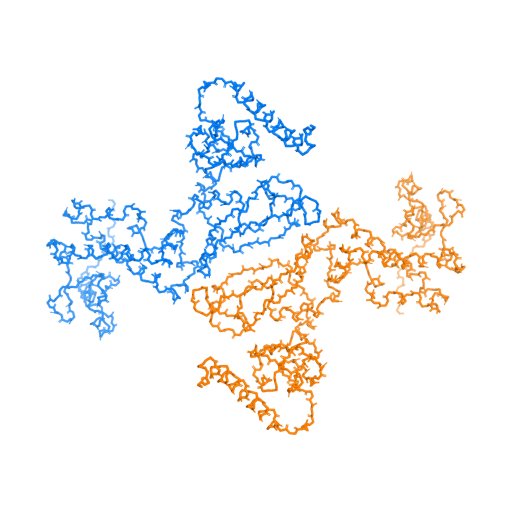TYR B CA 1
ATOM 5118 C C . TYR B 1 278 ? -2.119 41.875 19.125 1 98.25 278 TYR B C 1
ATOM 5120 O O . TYR B 1 278 ? -2.416 42.5 20.141 1 98.25 278 TYR B O 1
ATOM 5128 N N . SER B 1 279 ? -0.918 41.781 18.656 1 97.69 279 SER B N 1
ATOM 5129 C CA . SER B 1 279 ? 0.216 42.375 19.344 1 97.69 279 SER B CA 1
ATOM 5130 C C . SER B 1 279 ? 0.081 43.906 19.406 1 97.69 279 SER B C 1
ATOM 5132 O O . SER B 1 279 ? 0.395 44.531 20.422 1 97.69 279 SER B O 1
ATOM 5134 N N . GLN B 1 280 ? -0.346 44.438 18.375 1 97.81 280 GLN B N 1
ATOM 5135 C CA . GLN B 1 280 ? -0.531 45.875 18.297 1 97.81 280 GLN B CA 1
ATOM 5136 C C . GLN B 1 280 ? -1.534 46.375 19.344 1 97.81 280 GLN B C 1
ATOM 5138 O O . GLN B 1 280 ? -1.309 47.375 20.016 1 97.81 280 GLN B O 1
ATOM 5143 N N . HIS B 1 281 ? -2.607 45.688 19.469 1 98.06 281 HIS B N 1
ATOM 5144 C CA . HIS B 1 281 ? -3.594 46.031 20.484 1 98.06 281 HIS B CA 1
ATOM 5145 C C . HIS B 1 281 ? -2.994 45.969 21.891 1 98.06 281 HIS B C 1
ATOM 5147 O O . HIS B 1 281 ? -3.135 46.906 22.672 1 98.06 281 HIS B O 1
ATOM 5153 N N . ILE B 1 282 ? -2.293 44.906 22.125 1 97.94 282 ILE B N 1
ATOM 5154 C CA . ILE B 1 282 ? -1.815 44.625 23.484 1 97.94 282 ILE B CA 1
ATOM 5155 C C . ILE B 1 282 ? -0.678 45.594 23.828 1 97.94 282 ILE B C 1
ATOM 5157 O O . ILE B 1 282 ? -0.654 46.156 24.922 1 97.94 282 ILE B O 1
ATOM 5161 N N . ARG B 1 283 ? 0.177 45.906 22.922 1 96.12 283 ARG B N 1
ATOM 5162 C CA . ARG B 1 283 ? 1.41 46.625 23.203 1 96.12 283 ARG B CA 1
ATOM 5163 C C . ARG B 1 283 ? 1.214 48.125 23.047 1 96.12 283 ARG B C 1
ATOM 5165 O O . ARG B 1 283 ? 1.853 48.938 23.734 1 96.12 283 ARG B O 1
ATOM 5172 N N . ILE B 1 284 ? 0.358 48.5 22.125 1 96.31 284 ILE B N 1
ATOM 5173 C CA . ILE B 1 284 ? 0.395 49.875 21.688 1 96.31 284 ILE B CA 1
ATOM 5174 C C . ILE B 1 284 ? -0.979 50.531 21.891 1 96.31 284 ILE B C 1
ATOM 5176 O O . ILE B 1 284 ? -1.101 51.562 22.531 1 96.31 284 ILE B O 1
ATOM 5180 N N . GLU B 1 285 ? -2.047 49.875 21.5 1 96.88 285 GLU B N 1
ATOM 5181 C CA . GLU B 1 285 ? -3.34 50.562 21.344 1 96.88 285 GLU B CA 1
ATOM 5182 C C . GLU B 1 285 ? -4.113 50.562 22.672 1 96.88 285 GLU B C 1
ATOM 5184 O O . GLU B 1 285 ? -4.934 51.469 22.906 1 96.88 285 GLU B O 1
ATOM 5189 N N . CYS B 1 286 ? -3.895 49.594 23.438 1 97.56 286 CYS B N 1
ATOM 5190 C CA . CYS B 1 286 ? -4.742 49.469 24.609 1 97.56 286 CYS B CA 1
ATOM 5191 C C . CYS B 1 286 ? -3.926 49.625 25.891 1 97.56 286 CYS B C 1
ATOM 5193 O O . CYS B 1 286 ? -3.018 48.844 26.156 1 97.56 286 CYS B O 1
ATOM 5195 N N . ASP B 1 287 ? -4.367 50.562 26.688 1 96.75 287 ASP B N 1
ATOM 5196 C CA . ASP B 1 287 ? -3.672 50.812 27.938 1 96.75 287 ASP B CA 1
ATOM 5197 C C . ASP B 1 287 ? -3.924 49.688 28.953 1 96.75 287 ASP B C 1
ATOM 5199 O O . ASP B 1 287 ? -3.043 49.344 29.75 1 96.75 287 ASP B O 1
ATOM 5203 N N . LEU B 1 288 ? -5.074 49.281 28.891 1 96.94 288 LEU B N 1
ATOM 5204 C CA . LEU B 1 288 ? -5.438 48.219 29.812 1 96.94 288 LEU B CA 1
ATOM 5205 C C . LEU B 1 288 ? -4.578 46.969 29.578 1 96.94 288 LEU B C 1
ATOM 5207 O O . LEU B 1 288 ? -4.078 46.375 30.531 1 96.94 288 LEU B O 1
ATOM 5211 N N . CYS B 1 289 ? -4.434 46.594 28.391 1 97.56 289 CYS B N 1
ATOM 5212 C CA . CYS B 1 289 ? -3.645 45.406 28.047 1 97.56 289 CYS B CA 1
ATOM 5213 C C . CYS B 1 289 ? -2.156 45.656 28.234 1 97.56 289 CYS B C 1
ATOM 5215 O O . CYS B 1 289 ? -1.42 44.781 28.688 1 97.56 289 CYS B O 1
ATOM 5217 N N . ARG B 1 290 ? -1.709 46.844 27.844 1 97.06 290 ARG B N 1
ATOM 5218 C CA . ARG B 1 290 ? -0.312 47.219 28.016 1 97.06 290 ARG B CA 1
ATOM 5219 C C . ARG B 1 290 ? 0.1 47.156 29.484 1 97.06 290 ARG B C 1
ATOM 5221 O O . ARG B 1 290 ? 1.223 46.75 29.797 1 97.06 290 ARG B O 1
ATOM 5228 N N . ALA B 1 291 ? -0.79 47.531 30.312 1 96 291 ALA B N 1
ATOM 5229 C CA . ALA B 1 291 ? -0.522 47.562 31.75 1 96 291 ALA B CA 1
ATOM 5230 C C . ALA B 1 291 ? -0.305 46.125 32.281 1 96 291 ALA B C 1
ATOM 5232 O O . ALA B 1 291 ? 0.261 45.969 33.375 1 96 291 ALA B O 1
ATOM 5233 N N . LYS B 1 292 ? -0.71 45.188 31.594 1 95.62 292 LYS B N 1
ATOM 5234 C CA . LYS B 1 292 ? -0.548 43.781 32.031 1 95.62 292 LYS B CA 1
ATOM 5235 C C . LYS B 1 292 ? 0.818 43.25 31.625 1 95.62 292 LYS B C 1
ATOM 5237 O O . LYS B 1 292 ? 1.106 42.062 31.828 1 95.62 292 LYS B O 1
ATOM 5242 N N . GLY B 1 293 ? 1.585 44 31.062 1 95.75 293 GLY B N 1
ATOM 5243 C CA . GLY B 1 293 ? 2.951 43.656 30.734 1 95.75 293 GLY B CA 1
ATOM 5244 C C . GLY B 1 293 ? 3.818 43.406 31.953 1 95.75 293 GLY B C 1
ATOM 5245 O O . GLY B 1 293 ? 3.455 43.812 33.062 1 95.75 293 GLY B O 1
ATOM 5246 N N . PHE B 1 294 ? 4.918 42.781 31.719 1 95.38 294 PHE B N 1
ATOM 5247 C CA . PHE B 1 294 ? 5.797 42.438 32.812 1 95.38 294 PHE B CA 1
ATOM 5248 C C . PHE B 1 294 ? 7.109 43.219 32.75 1 95.38 294 PHE B C 1
ATOM 5250 O O . PHE B 1 294 ? 7.551 43.562 31.656 1 95.38 294 PHE B O 1
ATOM 5257 N N . ILE B 1 295 ? 7.621 43.469 33.875 1 95.06 295 ILE B N 1
ATOM 5258 C CA . ILE B 1 295 ? 8.984 44 33.969 1 95.06 295 ILE B CA 1
ATOM 5259 C C . ILE B 1 295 ? 9.906 42.875 34.5 1 95.06 295 ILE B C 1
ATOM 5261 O O . ILE B 1 295 ? 9.602 42.25 35.5 1 95.06 295 ILE B O 1
ATOM 5265 N N . CYS B 1 296 ? 10.945 42.656 33.812 1 95.69 296 CYS B N 1
ATOM 5266 C CA . CYS B 1 296 ? 11.875 41.594 34.25 1 95.69 296 CYS B CA 1
ATOM 5267 C C . CYS B 1 296 ? 12.477 41.938 35.594 1 95.69 296 CYS B C 1
ATOM 5269 O O . CYS B 1 296 ? 13.203 42.906 35.75 1 95.69 296 CYS B O 1
ATOM 5271 N N . GLU B 1 297 ? 12.32 41.062 36.531 1 92.94 297 GLU B N 1
ATOM 5272 C CA . GLU B 1 297 ? 12.805 41.281 37.906 1 92.94 297 GLU B CA 1
ATOM 5273 C C . GLU B 1 297 ? 14.312 41.031 38 1 92.94 297 GLU B C 1
ATOM 5275 O O . GLU B 1 297 ? 14.953 41.469 38.938 1 92.94 297 GLU B O 1
ATOM 5280 N N . LEU B 1 298 ? 14.797 40.406 37 1 93.88 298 LEU B N 1
ATOM 5281 C CA . LEU B 1 298 ? 16.203 40.062 37.031 1 93.88 298 LEU B CA 1
ATOM 5282 C C . LEU B 1 298 ? 17.078 41.188 36.5 1 93.88 298 LEU B C 1
ATOM 5284 O O . LEU B 1 298 ? 18.109 41.5 37.094 1 93.88 298 LEU B O 1
ATOM 5288 N N . CYS B 1 299 ? 16.688 41.75 35.438 1 94 299 CYS B N 1
ATOM 5289 C CA . CYS B 1 299 ? 17.484 42.844 34.906 1 94 299 CYS B CA 1
ATOM 5290 C C . CYS B 1 299 ? 16.844 44.188 35.25 1 94 299 CYS B C 1
ATOM 5292 O O . CYS B 1 299 ? 17.516 45.25 35.188 1 94 299 CYS B O 1
ATOM 5294 N N . ARG B 1 300 ? 15.609 44.25 35.562 1 90.12 300 ARG B N 1
ATOM 5295 C CA . ARG B 1 300 ? 14.828 45.406 35.969 1 90.12 300 ARG B CA 1
ATOM 5296 C C . ARG B 1 300 ? 14.836 46.5 34.875 1 90.12 300 ARG B C 1
ATOM 5298 O O . ARG B 1 300 ? 14.781 47.688 35.188 1 90.12 300 ARG B O 1
ATOM 5305 N N . ALA B 1 301 ? 15.023 46.031 33.781 1 89.75 301 ALA B N 1
ATOM 5306 C CA . ALA B 1 301 ? 14.898 46.969 32.656 1 89.75 301 ALA B CA 1
ATOM 5307 C C . ALA B 1 301 ? 13.5 47.562 32.594 1 89.75 301 ALA B C 1
ATOM 5309 O O . ALA B 1 301 ? 12.516 46.906 32.969 1 89.75 301 ALA B O 1
ATOM 5310 N N . GLU B 1 302 ? 13.383 48.781 32.125 1 90.81 302 GLU B N 1
ATOM 5311 C CA . GLU B 1 302 ? 12.117 49.5 32.125 1 90.81 302 GLU B CA 1
ATOM 5312 C C . GLU B 1 302 ? 11.219 49.031 31 1 90.81 302 GLU B C 1
ATOM 5314 O O . GLU B 1 302 ? 10 49.25 31.031 1 90.81 302 GLU B O 1
ATOM 5319 N N . GLU B 1 303 ? 11.789 48.344 30.172 1 92.75 303 GLU B N 1
ATOM 5320 C CA . GLU B 1 303 ? 11.016 47.875 29.016 1 92.75 303 GLU B CA 1
ATOM 5321 C C . GLU B 1 303 ? 10.039 46.781 29.406 1 92.75 303 GLU B C 1
ATOM 5323 O O . GLU B 1 303 ? 10.414 45.844 30.094 1 92.75 303 GLU B O 1
ATOM 5328 N N . LEU B 1 304 ? 8.766 46.938 28.953 1 95.75 304 LEU B N 1
ATOM 5329 C CA . LEU B 1 304 ? 7.754 45.938 29.203 1 95.75 304 LEU B CA 1
ATOM 5330 C C . LEU B 1 304 ? 7.977 44.719 28.328 1 95.75 304 LEU B C 1
ATOM 5332 O O . LEU B 1 304 ? 8.344 44.844 27.156 1 95.75 304 LEU B O 1
ATOM 5336 N N . ILE B 1 305 ? 7.785 43.531 28.922 1 96.75 305 ILE B N 1
ATOM 5337 C CA . ILE B 1 305 ? 7.875 42.281 28.172 1 96.75 305 ILE B CA 1
ATOM 5338 C C . ILE B 1 305 ? 6.578 41.5 28.344 1 96.75 305 ILE B C 1
ATOM 5340 O O . ILE B 1 305 ? 5.871 41.656 29.328 1 96.75 305 ILE B O 1
ATOM 5344 N N . PHE B 1 306 ? 6.324 40.781 27.328 1 97.19 306 PHE B N 1
ATOM 5345 C CA . PHE B 1 306 ? 5.121 39.938 27.328 1 97.19 306 PHE B CA 1
ATOM 5346 C C . PHE B 1 306 ? 5.469 38.469 27.109 1 97.19 306 PHE B C 1
ATOM 5348 O O . PHE B 1 306 ? 6.512 38.156 26.547 1 97.19 306 PHE B O 1
ATOM 5355 N N . PRO B 1 307 ? 4.566 37.562 27.578 1 95.88 307 PRO B N 1
ATOM 5356 C CA . PRO B 1 307 ? 4.863 36.125 27.5 1 95.88 307 PRO B CA 1
ATOM 5357 C C . PRO B 1 307 ? 4.996 35.625 26.062 1 95.88 307 PRO B C 1
ATOM 5359 O O . PRO B 1 307 ? 5.637 34.625 25.812 1 95.88 307 PRO B O 1
ATOM 5362 N N . PHE B 1 308 ? 4.398 36.312 25.094 1 96.75 308 PHE B N 1
ATOM 5363 C CA . PHE B 1 308 ? 4.438 35.875 23.703 1 96.75 308 PHE B CA 1
ATOM 5364 C C . PHE B 1 308 ? 5.625 36.5 22.984 1 96.75 308 PHE B C 1
ATOM 5366 O O . PHE B 1 308 ? 5.824 36.25 21.781 1 96.75 308 PHE B O 1
ATOM 5373 N N . ASP B 1 309 ? 6.484 37.219 23.656 1 95.69 309 ASP B N 1
ATOM 5374 C CA . ASP B 1 309 ? 7.699 37.75 23.078 1 95.69 309 ASP B CA 1
ATOM 5375 C C . ASP B 1 309 ? 8.758 36.688 22.875 1 95.69 309 ASP B C 1
ATOM 5377 O O . ASP B 1 309 ? 8.922 35.812 23.703 1 95.69 309 ASP B O 1
ATOM 5381 N N . ILE B 1 310 ? 9.469 36.812 21.766 1 93.31 310 ILE B N 1
ATOM 5382 C CA . ILE B 1 310 ? 10.5 35.844 21.422 1 93.31 310 ILE B CA 1
ATOM 5383 C C . ILE B 1 310 ? 11.633 35.906 22.438 1 93.31 310 ILE B C 1
ATOM 5385 O O . ILE B 1 310 ? 12.258 34.875 22.75 1 93.31 310 ILE B O 1
ATOM 5389 N N . ILE B 1 311 ? 11.883 36.969 23.016 1 94.75 311 ILE B N 1
ATOM 5390 C CA . ILE B 1 311 ? 13.016 37.188 23.906 1 94.75 311 ILE B CA 1
ATOM 5391 C C . ILE B 1 311 ? 12.609 36.875 25.344 1 94.75 311 ILE B C 1
ATOM 5393 O O . ILE B 1 311 ? 13.422 36.969 26.266 1 94.75 311 ILE B O 1
ATOM 5397 N N . ALA B 1 312 ? 11.398 36.562 25.562 1 96.5 312 ALA B N 1
ATOM 5398 C CA . ALA B 1 312 ? 10.891 36.375 26.922 1 96.5 312 ALA B CA 1
ATOM 5399 C C . ALA B 1 312 ? 10.562 34.938 27.203 1 96.5 312 ALA B C 1
ATOM 5401 O O . ALA B 1 312 ? 10.422 34.125 26.266 1 96.5 312 ALA B O 1
ATOM 5402 N N . ILE B 1 313 ? 10.609 34.531 28.453 1 95.75 313 ILE B N 1
ATOM 5403 C CA . ILE B 1 313 ? 10.242 33.188 28.906 1 95.75 313 ILE B CA 1
ATOM 5404 C C . ILE B 1 313 ? 9.406 33.281 30.172 1 95.75 313 ILE B C 1
ATOM 5406 O O . ILE B 1 313 ? 9.68 34.125 31.047 1 95.75 313 ILE B O 1
ATOM 5410 N N . ALA B 1 314 ? 8.375 32.562 30.156 1 95.25 314 ALA B N 1
ATOM 5411 C CA . ALA B 1 314 ? 7.516 32.562 31.328 1 95.25 314 ALA B CA 1
ATOM 5412 C C . ALA B 1 314 ? 7.871 31.391 32.25 1 95.25 314 ALA B C 1
ATOM 5414 O O . ALA B 1 314 ? 8.148 30.281 31.781 1 95.25 314 ALA B O 1
ATOM 5415 N N . CYS B 1 315 ? 7.902 31.672 33.5 1 94.62 315 CYS B N 1
ATOM 5416 C CA . CYS B 1 315 ? 8.117 30.625 34.5 1 94.62 315 CYS B CA 1
ATOM 5417 C C . CYS B 1 315 ? 6.965 29.625 34.5 1 94.62 315 CYS B C 1
ATOM 5419 O O . CYS B 1 315 ? 5.797 30.016 34.438 1 94.62 315 CYS B O 1
ATOM 5421 N N . SER B 1 316 ? 7.23 28.312 34.625 1 92.69 316 SER B N 1
ATOM 5422 C CA . SER B 1 316 ? 6.227 27.266 34.5 1 92.69 316 SER B CA 1
ATOM 5423 C C . SER B 1 316 ? 5.418 27.141 35.781 1 92.69 316 SER B C 1
ATOM 5425 O O . SER B 1 316 ? 4.297 26.625 35.781 1 92.69 316 SER B O 1
ATOM 5427 N N . GLN B 1 317 ? 5.91 27.688 36.844 1 91.94 317 GLN B N 1
ATOM 5428 C CA . GLN B 1 317 ? 5.262 27.531 38.125 1 91.94 317 GLN B CA 1
ATOM 5429 C C . GLN B 1 317 ? 4.387 28.75 38.469 1 91.94 317 GLN B C 1
ATOM 5431 O O . GLN B 1 317 ? 3.211 28.594 38.812 1 91.94 317 GLN B O 1
ATOM 5436 N N . CYS B 1 318 ? 4.93 29.953 38.344 1 92.75 318 CYS B N 1
ATOM 5437 C CA . CYS B 1 318 ? 4.195 31.141 38.812 1 92.75 318 CYS B CA 1
ATOM 5438 C C . CYS B 1 318 ? 3.781 32 37.625 1 92.75 318 CYS B C 1
ATOM 5440 O O . CYS B 1 318 ? 3.076 33 37.781 1 92.75 318 CYS B O 1
ATOM 5442 N N . SER B 1 319 ? 4.227 31.766 36.438 1 93.12 319 SER B N 1
ATOM 5443 C CA . SER B 1 319 ? 3.861 32.406 35.188 1 93.12 319 SER B CA 1
ATOM 5444 C C . SER B 1 319 ? 4.488 33.812 35.094 1 93.12 319 SER B C 1
ATOM 5446 O O . SER B 1 319 ? 4.09 34.594 34.25 1 93.12 319 SER B O 1
ATOM 5448 N N . ALA B 1 320 ? 5.426 34.062 36 1 94.69 320 ALA B N 1
ATOM 5449 C CA . ALA B 1 320 ? 6.172 35.312 35.844 1 94.69 320 ALA B CA 1
ATOM 5450 C C . ALA B 1 320 ? 6.992 35.312 34.562 1 94.69 320 ALA B C 1
ATOM 5452 O O . ALA B 1 320 ? 7.398 34.219 34.094 1 94.69 320 ALA B O 1
ATOM 5453 N N . VAL B 1 321 ? 7.188 36.5 34.031 1 96.94 321 VAL B N 1
ATOM 5454 C CA . VAL B 1 321 ? 7.859 36.594 32.719 1 96.94 321 VAL B CA 1
ATOM 5455 C C . VAL B 1 321 ? 9.203 37.281 32.875 1 96.94 321 VAL B C 1
ATOM 5457 O O . VAL B 1 321 ? 9.305 38.312 33.562 1 96.94 321 VAL B O 1
ATOM 5460 N N . PHE B 1 322 ? 10.266 36.688 32.25 1 96.56 322 PHE B N 1
ATOM 5461 C CA . PHE B 1 322 ? 11.625 37.219 32.312 1 96.56 322 PHE B CA 1
ATOM 5462 C C . PHE B 1 322 ? 12.242 37.219 30.922 1 96.56 322 PHE B C 1
ATOM 5464 O O . PHE B 1 322 ? 11.734 36.594 30 1 96.56 322 PHE B O 1
ATOM 5471 N N . HIS B 1 323 ? 13.211 38.125 30.766 1 96.62 323 HIS B N 1
ATOM 5472 C CA . HIS B 1 323 ? 14.031 37.938 29.578 1 96.62 323 HIS B CA 1
ATOM 5473 C C . HIS B 1 323 ? 14.648 36.531 29.547 1 96.62 323 HIS B C 1
ATOM 5475 O O . HIS B 1 323 ? 15.094 36.031 30.594 1 96.62 323 HIS B O 1
ATOM 5481 N N . ARG B 1 324 ? 14.578 35.906 28.375 1 95.75 324 ARG B N 1
ATOM 5482 C CA . ARG B 1 324 ? 15.141 34.562 28.219 1 95.75 324 ARG B CA 1
ATOM 5483 C C . ARG B 1 324 ? 16.594 34.531 28.688 1 95.75 324 ARG B C 1
ATOM 5485 O O . ARG B 1 324 ? 17 33.656 29.438 1 95.75 324 ARG B O 1
ATOM 5492 N N . ASP B 1 325 ? 17.375 35.469 28.234 1 95.31 325 ASP B N 1
ATOM 5493 C CA . ASP B 1 325 ? 18.797 35.531 28.594 1 95.31 325 ASP B CA 1
ATOM 5494 C C . ASP B 1 325 ? 18.969 35.719 30.094 1 95.31 325 ASP B C 1
ATOM 5496 O O . ASP B 1 325 ? 19.844 35.094 30.703 1 95.31 325 ASP B O 1
ATOM 5500 N N . CYS B 1 326 ? 18.156 36.562 30.719 1 95.56 326 CYS B N 1
ATOM 5501 C CA . CYS B 1 326 ? 18.219 36.812 32.156 1 95.56 326 CYS B CA 1
ATOM 5502 C C . CYS B 1 326 ? 17.875 35.531 32.938 1 95.56 326 CYS B C 1
ATOM 5504 O O . CYS B 1 326 ? 18.547 35.219 33.938 1 95.56 326 CYS B O 1
ATOM 5506 N N . PHE B 1 327 ? 16.953 34.875 32.469 1 95 327 PHE B N 1
ATOM 5507 C CA . PHE B 1 327 ? 16.453 33.688 33.156 1 95 327 PHE B CA 1
ATOM 5508 C C . PHE B 1 327 ? 17.5 32.594 33.125 1 95 327 PHE B C 1
ATOM 5510 O O . PHE B 1 327 ? 17.719 31.922 34.156 1 95 327 PHE B O 1
ATOM 5517 N N . PHE B 1 328 ? 18.125 32.406 32 1 93.88 328 PHE B N 1
ATOM 5518 C CA . PHE B 1 328 ? 19.078 31.297 31.891 1 93.88 328 PHE B CA 1
ATOM 5519 C C . PHE B 1 328 ? 20.422 31.672 32.5 1 93.88 328 PHE B C 1
ATOM 5521 O O . PHE B 1 328 ? 21.156 30.812 32.969 1 93.88 328 PHE B O 1
ATOM 5528 N N . LYS B 1 329 ? 20.75 32.938 32.562 1 93.44 329 LYS B N 1
ATOM 5529 C CA . LYS B 1 329 ? 21.922 33.406 33.312 1 93.44 329 LYS B CA 1
ATOM 5530 C C . LYS B 1 329 ? 21.812 33.062 34.781 1 93.44 329 LYS B C 1
ATOM 5532 O O . LYS B 1 329 ? 22.828 32.812 35.438 1 93.44 329 LYS B O 1
ATOM 5537 N N . LYS B 1 330 ? 20.625 33.031 35.219 1 91.12 330 LYS B N 1
ATOM 5538 C CA . LYS B 1 330 ? 20.375 32.656 36.625 1 91.12 330 LYS B CA 1
ATOM 5539 C C . LYS B 1 330 ? 20.031 31.172 36.75 1 91.12 330 LYS B C 1
ATOM 5541 O O . LYS B 1 330 ? 19.234 30.781 37.594 1 91.12 330 LYS B O 1
ATOM 5546 N N . ASN B 1 331 ? 20.438 30.406 35.875 1 90.75 331 ASN B N 1
ATOM 5547 C CA . ASN B 1 331 ? 20.328 28.953 35.844 1 90.75 331 ASN B CA 1
ATOM 5548 C C . ASN B 1 331 ? 18.875 28.484 35.812 1 90.75 331 ASN B C 1
ATOM 5550 O O . ASN B 1 331 ? 18.547 27.453 36.406 1 90.75 331 ASN B O 1
ATOM 5554 N N . GLY B 1 332 ? 18.016 29.359 35.531 1 89.69 332 GLY B N 1
ATOM 5555 C CA . GLY B 1 332 ? 16.625 28.984 35.344 1 89.69 332 GLY B CA 1
ATOM 5556 C C . GLY B 1 332 ? 15.844 28.969 36.656 1 89.69 332 GLY B C 1
ATOM 5557 O O . GLY B 1 332 ? 14.836 28.266 36.781 1 89.69 332 GLY B O 1
ATOM 5558 N N . VAL B 1 333 ? 16.328 29.641 37.625 1 91.31 333 VAL B N 1
ATOM 5559 C CA . VAL B 1 333 ? 15.648 29.734 38.906 1 91.31 333 VAL B CA 1
ATOM 5560 C C . VAL B 1 333 ? 14.789 30.984 38.938 1 91.31 333 VAL B C 1
ATOM 5562 O O . VAL B 1 333 ? 15.273 32.094 38.688 1 91.31 333 VAL B O 1
ATOM 5565 N N . CYS B 1 334 ? 13.539 30.891 39.25 1 94 334 CYS B N 1
ATOM 5566 C CA . CYS B 1 334 ? 12.586 31.984 39.25 1 94 334 CYS B CA 1
ATOM 5567 C C . CYS B 1 334 ? 12.625 32.719 40.594 1 94 334 CYS B C 1
ATOM 5569 O O . CYS B 1 334 ? 12.352 32.125 41.625 1 94 334 CYS B O 1
ATOM 5571 N N . PRO B 1 335 ? 12.93 33.969 40.562 1 92.69 335 PRO B N 1
ATOM 5572 C CA . PRO B 1 335 ? 13.016 34.719 41.812 1 92.69 335 PRO B CA 1
ATOM 5573 C C . PRO B 1 335 ? 11.672 34.844 42.5 1 92.69 335 PRO B C 1
ATOM 5575 O O . PRO B 1 335 ? 11.625 34.875 43.75 1 92.69 335 PRO B O 1
ATOM 5578 N N . LYS B 1 336 ? 10.688 34.938 41.812 1 92.44 336 LYS B N 1
ATOM 5579 C CA . LYS B 1 336 ? 9.359 35.031 42.406 1 92.44 336 LYS B CA 1
ATOM 5580 C C . LYS B 1 336 ? 9.008 33.75 43.156 1 92.44 336 LYS B C 1
ATOM 5582 O O . LYS B 1 336 ? 8.492 33.812 44.281 1 92.44 336 LYS B O 1
ATOM 5587 N N . CYS B 1 337 ? 9.242 32.656 42.469 1 93.44 337 CYS B N 1
ATOM 5588 C CA . CYS B 1 337 ? 8.977 31.375 43.125 1 93.44 337 CYS B CA 1
ATOM 5589 C C . CYS B 1 337 ? 9.828 31.203 44.375 1 93.44 337 CYS B C 1
ATOM 5591 O O . CYS B 1 337 ? 9.367 30.641 45.375 1 93.44 337 CYS B O 1
ATOM 5593 N N . GLU B 1 338 ? 11 31.641 44.344 1 91.31 338 GLU B N 1
ATOM 5594 C CA . GLU B 1 338 ? 11.875 31.594 45.5 1 91.31 338 GLU B CA 1
ATOM 5595 C C . GLU B 1 338 ? 11.32 32.438 46.656 1 91.31 338 GLU B C 1
ATOM 5597 O O . GLU B 1 338 ? 11.375 32.031 47.812 1 91.31 338 GLU B O 1
ATOM 5602 N N . ARG B 1 339 ? 10.875 33.594 46.281 1 91.56 339 ARG B N 1
ATOM 5603 C CA . ARG B 1 339 ? 10.281 34.469 47.281 1 91.56 339 ARG B CA 1
ATOM 5604 C C . ARG B 1 339 ? 9.047 33.844 47.906 1 91.56 339 ARG B C 1
ATOM 5606 O O . ARG B 1 339 ? 8.844 33.906 49.125 1 91.56 339 ARG B O 1
ATOM 5613 N N . LEU B 1 340 ? 8.305 33.219 47.094 1 90.94 340 LEU B N 1
ATOM 5614 C CA . LEU B 1 340 ? 7.074 32.594 47.562 1 90.94 340 LEU B CA 1
ATOM 5615 C C . LEU B 1 340 ? 7.387 31.406 48.469 1 90.94 340 LEU B C 1
ATOM 5617 O O . LEU B 1 340 ? 6.695 31.188 49.469 1 90.94 340 LEU B O 1
ATOM 5621 N N . ALA B 1 341 ? 8.422 30.719 48.156 1 90 341 ALA B N 1
ATOM 5622 C CA . ALA B 1 341 ? 8.852 29.578 48.969 1 90 341 ALA B CA 1
ATOM 5623 C C . ALA B 1 341 ? 9.352 30.047 50.344 1 90 341 ALA B C 1
ATOM 5625 O O . ALA B 1 341 ? 9.078 29.422 51.344 1 90 341 ALA B O 1
ATOM 5626 N N . LYS B 1 342 ? 9.992 31.125 50.406 1 89.88 342 LYS B N 1
ATOM 5627 C CA . LYS B 1 342 ? 10.508 31.688 51.656 1 89.88 342 LYS B CA 1
ATOM 5628 C C . LYS B 1 342 ? 9.375 32.188 52.531 1 89.88 342 LYS B C 1
ATOM 5630 O O . LYS B 1 342 ? 9.406 32.031 53.75 1 89.88 342 LYS B O 1
ATOM 5635 N N . GLN B 1 343 ? 8.43 32.75 51.938 1 88.81 343 GLN B N 1
ATOM 5636 C CA . GLN B 1 343 ? 7.277 33.25 52.688 1 88.81 343 GLN B CA 1
ATOM 5637 C C . GLN B 1 343 ? 6.449 32.125 53.25 1 88.81 343 GLN B C 1
ATOM 5639 O O . GLN B 1 343 ? 5.965 32.219 54.406 1 88.81 343 GLN B O 1
ATOM 5644 N N . LEU B 1 344 ? 6.363 31.062 52.562 1 84.06 344 LEU B N 1
ATOM 5645 C CA . LEU B 1 344 ? 5.648 29.891 53.062 1 84.06 344 LEU B CA 1
ATOM 5646 C C . LEU B 1 344 ? 6.395 29.25 54.219 1 84.06 344 LEU B C 1
ATOM 5648 O O . LEU B 1 344 ? 5.777 28.781 55.156 1 84.06 344 LEU B O 1
ATOM 5652 N N . ALA B 1 345 ? 7.652 29.312 54.094 1 78.25 345 ALA B N 1
ATOM 5653 C CA . ALA B 1 345 ? 8.461 28.719 55.156 1 78.25 345 ALA B CA 1
ATOM 5654 C C . ALA B 1 345 ? 8.359 29.547 56.438 1 78.25 345 ALA B C 1
ATOM 5656 O O . ALA B 1 345 ? 8.391 29 57.531 1 78.25 345 ALA B O 1
ATOM 5657 N N . ILE B 1 346 ? 8.102 30.844 56.406 1 82.69 346 ILE B N 1
ATOM 5658 C CA . ILE B 1 346 ? 8 31.734 57.562 1 82.69 346 ILE B CA 1
ATOM 5659 C C . ILE B 1 346 ? 6.598 31.656 58.125 1 82.69 346 ILE B C 1
ATOM 5661 O O . ILE B 1 346 ? 6.434 31.625 59.375 1 82.69 346 ILE B O 1
ATOM 5665 N N . THR B 1 347 ? 5.66 31.938 57.344 1 68.69 347 THR B N 1
ATOM 5666 C CA . THR B 1 347 ? 4.305 31.922 57.875 1 68.69 347 THR B CA 1
ATOM 5667 C C . THR B 1 347 ? 3.93 30.531 58.375 1 68.69 347 THR B C 1
ATOM 5669 O O . THR B 1 347 ? 2.949 30.375 59.094 1 68.69 347 THR B O 1
ATOM 5672 N N . GLY B 1 348 ? 4.738 29.828 58.875 1 55.56 348 GLY B N 1
ATOM 5673 C CA . GLY B 1 348 ? 4.422 28.594 59.562 1 55.56 348 GLY B CA 1
ATOM 5674 C C . GLY B 1 348 ? 3.012 28.094 59.312 1 55.56 348 GLY B C 1
ATOM 5675 O O . GLY B 1 348 ? 2.432 27.375 60.125 1 55.56 348 GLY B O 1
ATOM 5676 N N . VAL B 1 349 ? 2.008 28.828 58.625 1 49.03 349 VAL B N 1
ATOM 5677 C CA . VAL B 1 349 ? 0.623 28.375 58.562 1 49.03 349 VAL B CA 1
ATOM 5678 C C . VAL B 1 349 ? 0.582 26.891 58.219 1 49.03 349 VAL B C 1
ATOM 5680 O O . VAL B 1 349 ? 1.115 26.469 57.188 1 49.03 349 VAL B O 1
ATOM 5683 N N . SER B 1 350 ? 0.687 26.094 59.25 1 42.5 350 SER B N 1
ATOM 5684 C CA . SER B 1 350 ? 0.121 24.75 59.312 1 42.5 350 SER B CA 1
ATOM 5685 C C . SER B 1 350 ? -1.272 24.719 58.688 1 42.5 350 SER B C 1
ATOM 5687 O O . SER B 1 350 ? -2.156 25.469 59.094 1 42.5 350 SER B O 1
ATOM 5689 N N . PHE B 1 351 ? -1.467 24.594 57.406 1 37.16 351 PHE B N 1
ATOM 5690 C CA . PHE B 1 351 ? -2.725 24.203 56.781 1 37.16 351 PHE B CA 1
ATOM 5691 C C . PHE B 1 351 ? -3.484 23.219 57.656 1 37.16 351 PHE B C 1
ATOM 5693 O O . PHE B 1 351 ? -3.066 22.062 57.812 1 37.16 351 PHE B O 1
ATOM 5700 N N . ASP B 1 352 ? -3.947 23.672 58.781 1 35.78 352 ASP B N 1
ATOM 5701 C CA . ASP B 1 352 ? -5.012 22.906 59.438 1 35.78 352 ASP B CA 1
ATOM 5702 C C . ASP B 1 352 ? -6.117 22.547 58.469 1 35.78 352 ASP B C 1
ATOM 5704 O O . ASP B 1 352 ? -6.578 23.391 57.688 1 35.78 352 ASP B O 1
ATOM 5708 N N . GLU B 1 353 ? -6.246 21.297 58 1 34.81 353 GLU B N 1
ATOM 5709 C CA . GLU B 1 353 ? -7.203 20.5 57.219 1 34.81 353 GLU B CA 1
ATOM 5710 C C . GLU B 1 353 ? -8.625 20.719 57.719 1 34.81 353 GLU B C 1
ATOM 5712 O O . GLU B 1 353 ? -9.219 19.828 58.344 1 34.81 353 GLU B O 1
ATOM 5717 N N . SER B 1 354 ? -9.008 21.719 58.469 1 32.22 354 SER B N 1
ATOM 5718 C CA . SER B 1 354 ? -10.422 21.656 58.781 1 32.22 354 SER B CA 1
ATOM 5719 C C . SER B 1 354 ? -11.289 21.859 57.562 1 32.22 354 SER B C 1
ATOM 5721 O O . SER B 1 354 ? -11.133 22.844 56.812 1 32.22 354 SER B O 1
ATOM 5723 N N . SER B 1 355 ? -11.852 20.719 56.969 1 27.62 355 SER B N 1
ATOM 5724 C CA . SER B 1 355 ? -12.93 20.453 56.031 1 27.62 355 SER B CA 1
ATOM 5725 C C . SER B 1 355 ? -14.156 21.297 56.344 1 27.62 355 SER B C 1
ATOM 5727 O O . SER B 1 355 ? -14.672 21.25 57.469 1 27.62 355 SER B O 1
ATOM 5729 N N . PRO B 1 356 ? -14.258 22.531 55.938 1 29.8 356 PRO B N 1
ATOM 5730 C CA . PRO B 1 356 ? -15.664 22.938 56.062 1 29.8 356 PRO B CA 1
ATOM 5731 C C . PRO B 1 356 ? -16.625 21.906 55.469 1 29.8 356 PRO B C 1
ATOM 5733 O O . PRO B 1 356 ? -16.328 21.281 54.438 1 29.8 356 PRO B O 1
ATOM 5736 N N . THR B 1 357 ? -17.516 21.125 56.344 1 22.28 357 THR B N 1
ATOM 5737 C CA . THR B 1 357 ? -18.828 20.594 55.938 1 22.28 357 THR B CA 1
ATOM 5738 C C . THR B 1 357 ? -19.672 21.703 55.312 1 22.28 357 THR B C 1
ATOM 5740 O O . THR B 1 357 ? -19.688 22.828 55.812 1 22.28 357 THR B O 1
#

Nearest PDB structures (foldseek):
  6wcw-assembly1_A  TM=7.569E-01  e=1.147E-18  Homo sapiens
  2enn-assembly1_A  TM=7.986E-01  e=2.123E-03  Homo sapiens
  2db6-assembly1_A  TM=6.698E-01  e=5.772E-02  Homo sapiens
  5ue8-assembly2_B  TM=7.777E-01  e=2.767E-01  Rattus norvegicus
  5ue8-assembly1_A  TM=7.512E-01  e=3.661E-01  Rattus norvegicus

Foldseek 3Di:
DPDPVVVVVVVVVVVVVVVVVVLQVVLVPPDDPPVQAFDADLNFTWGWDLPVDQDWDAALQQRDTDDSVRAIWIAGPQQGHIHHPVRRVVDDDHRVSVVCVVPPDFDQDFLPADDCVVLVQAAPGPGHHHDCDDDQPHWDAARRNNGTHGCSFFVQDWAAHVNCCLPPVDRDIGGHTPNVVSSCVNQQFPFDDFSCVSPVCVCVVQVLLVLLLLLLVLLLQLVVLLVPDPVSVVVVLLCLCVVPNVSNVDRGTDGNNLSVCSVVCNNVVSSVVSSVVSCCCQCPVDPSNNVPFAAAPQVRDPDTDDCSDPQWHAQPPPRHIHGPVSCVVVVNDDPVVVVVVVVCVVVVPPPPPPPDD/DPDPVVVVVVVVVVVVVVVVVVLQVVLVPPDDPDVQAFDADQNFTWGWDLPVDQDWDAALQQRDTDDSVRAIWIAGPQQGHIHHPVRRVVDDDHRVSVVCVVPPDFDQDFLPADDCVVLVQAAPGPGHHHDCDDDQPHWDAARRNNGTHGCSFFVQDWAAHVNCCLPPVDRDIGGHTPNVVSSCVNQQFPFDDFSCVSPVCVCVVQVLLVLLLLLLVLLLQLVVLLVPDPVSVVVVLLCLCVVPNVSNVDRGTDGNNLSVCSVVCNNVVSSVVSSVVSCCCQCPVDPSNNVPFAAAPQVRDPDTDDCSDPQWHAQPPPRHIHGPVSCVVVVNDDPVVVVVVVVCVPVVPPPPPPPDD